Protein AF-A0A6A3HQE7-F1 (afdb_monomer_lite)

Radius of gyration: 35.01 Å; chains: 1; bounding box: 107×62×78 Å

Structure (mmCIF, N/CA/C/O backbone):
data_AF-A0A6A3HQE7-F1
#
_entry.id   AF-A0A6A3HQE7-F1
#
loop_
_atom_site.group_PDB
_atom_site.id
_atom_site.type_symbol
_atom_site.label_atom_id
_atom_site.label_alt_id
_atom_site.label_comp_id
_atom_site.label_asym_id
_atom_site.label_entity_id
_atom_site.label_seq_id
_atom_site.pdbx_PDB_ins_code
_atom_site.Cartn_x
_atom_site.Cartn_y
_atom_site.Cartn_z
_atom_site.occupancy
_atom_site.B_iso_or_equiv
_atom_site.auth_seq_id
_atom_site.auth_comp_id
_atom_site.auth_asym_id
_atom_site.auth_atom_id
_atom_site.pdbx_PDB_model_num
ATOM 1 N N . MET A 1 1 ? -34.906 -4.293 -1.347 1.00 48.72 1 MET A N 1
ATOM 2 C CA . MET A 1 1 ? -34.396 -3.478 -0.221 1.00 48.72 1 MET A CA 1
ATOM 3 C C . MET A 1 1 ? -33.214 -4.218 0.368 1.00 48.72 1 MET A C 1
ATOM 5 O O . MET A 1 1 ? -33.334 -5.422 0.546 1.00 48.72 1 MET A O 1
ATOM 9 N N . THR A 1 2 ? -32.089 -3.540 0.590 1.00 71.88 2 THR A N 1
ATOM 10 C CA . THR A 1 2 ? -30.877 -4.152 1.161 1.00 71.88 2 THR A CA 1
ATOM 11 C C . THR A 1 2 ? -31.127 -4.662 2.583 1.00 71.88 2 THR A C 1
ATOM 13 O O . THR A 1 2 ? -32.020 -4.157 3.274 1.00 71.88 2 THR A O 1
ATOM 16 N N . GLY A 1 3 ? -30.340 -5.645 3.037 1.00 85.06 3 GLY A N 1
ATOM 17 C CA . GLY A 1 3 ? -30.476 -6.229 4.381 1.00 85.06 3 GLY A CA 1
ATOM 18 C C . GLY A 1 3 ? -30.398 -5.180 5.498 1.00 85.06 3 GLY A C 1
ATOM 19 O O . GLY A 1 3 ? -31.195 -5.204 6.435 1.00 85.06 3 GLY A O 1
ATOM 20 N N . LEU A 1 4 ? -29.524 -4.181 5.338 1.00 91.75 4 LEU A N 1
ATOM 21 C CA . LEU A 1 4 ? -29.393 -3.053 6.259 1.00 91.75 4 LEU A CA 1
ATOM 22 C C . LEU A 1 4 ? -30.675 -2.213 6.371 1.00 91.75 4 LEU A C 1
ATOM 24 O O . LEU A 1 4 ? -31.077 -1.859 7.477 1.00 91.75 4 LEU A O 1
ATOM 28 N N . HIS A 1 5 ? -31.340 -1.893 5.255 1.00 92.38 5 HIS A N 1
ATOM 29 C CA . HIS A 1 5 ? -32.576 -1.102 5.292 1.00 92.38 5 HIS A CA 1
ATOM 30 C C . HIS A 1 5 ? -33.699 -1.829 6.035 1.00 92.38 5 HIS A C 1
ATOM 32 O O . HIS A 1 5 ? -34.429 -1.198 6.797 1.00 92.38 5 HIS A O 1
ATOM 38 N N . VAL A 1 6 ? -33.806 -3.147 5.846 1.00 92.69 6 VAL A N 1
ATOM 39 C CA . VAL A 1 6 ? -34.786 -3.980 6.556 1.00 92.69 6 VAL A CA 1
ATOM 40 C C . VAL A 1 6 ? -34.479 -4.012 8.054 1.00 92.69 6 VAL A C 1
ATOM 42 O O . VAL A 1 6 ? -35.371 -3.741 8.856 1.00 92.69 6 VAL A O 1
ATOM 45 N N . ALA A 1 7 ? -33.222 -4.262 8.433 1.00 94.06 7 ALA A N 1
ATOM 46 C CA . ALA A 1 7 ? -32.804 -4.294 9.834 1.00 94.06 7 ALA A CA 1
ATOM 47 C C . ALA A 1 7 ? -33.069 -2.955 10.545 1.00 94.06 7 ALA A C 1
ATOM 49 O O . ALA A 1 7 ? -33.633 -2.924 11.637 1.00 94.06 7 ALA A O 1
ATOM 50 N N . LEU A 1 8 ? -32.730 -1.828 9.909 1.00 96.12 8 LEU A N 1
ATOM 51 C CA . LEU A 1 8 ? -33.007 -0.499 10.458 1.00 96.12 8 LEU A CA 1
ATOM 52 C C . LEU A 1 8 ? -34.516 -0.257 10.635 1.00 96.12 8 LEU A C 1
ATOM 54 O O . LEU A 1 8 ? -34.941 0.220 11.690 1.00 96.12 8 LEU A O 1
ATOM 58 N N . ALA A 1 9 ? -35.331 -0.624 9.642 1.00 95.25 9 ALA A N 1
ATOM 59 C CA . ALA A 1 9 ? -36.778 -0.423 9.685 1.00 95.25 9 ALA A CA 1
ATOM 60 C C . ALA A 1 9 ? -37.452 -1.222 10.814 1.00 95.25 9 ALA A C 1
ATOM 62 O O . ALA A 1 9 ? -38.362 -0.701 11.459 1.00 95.25 9 ALA A O 1
ATOM 63 N N . GLN A 1 10 ? -36.969 -2.435 11.114 1.00 95.38 10 GLN A N 1
ATOM 64 C CA . GLN A 1 10 ? -37.482 -3.273 12.211 1.00 95.38 10 GLN A CA 1
ATOM 65 C C . GLN A 1 10 ? -37.391 -2.598 13.588 1.00 95.38 10 GLN A C 1
ATOM 67 O O . GLN A 1 10 ? -38.188 -2.899 14.471 1.00 95.38 10 GLN A O 1
ATOM 72 N N . VAL A 1 11 ? -36.464 -1.652 13.769 1.00 96.25 11 VAL A N 1
ATOM 73 C CA . VAL A 1 11 ? -36.318 -0.871 15.010 1.00 96.25 11 VAL A CA 1
ATOM 74 C C . VAL A 1 11 ? -36.756 0.591 14.860 1.00 96.25 11 VAL A C 1
ATOM 76 O O . VAL A 1 11 ? -36.419 1.443 15.695 1.00 96.25 11 VAL A O 1
ATOM 79 N N . GLY A 1 12 ? -37.511 0.896 13.800 1.00 95.81 12 GLY A N 1
ATOM 80 C CA . GLY A 1 12 ? -38.046 2.228 13.519 1.00 95.81 12 GLY A CA 1
ATOM 81 C C . GLY A 1 12 ? -36.967 3.256 13.177 1.00 95.81 12 GLY A C 1
ATOM 82 O O . GLY A 1 12 ? -37.067 4.409 13.591 1.00 95.81 12 GLY A O 1
ATOM 83 N N . LEU A 1 13 ? -35.899 2.837 12.496 1.00 96.19 13 LEU A N 1
ATOM 84 C CA . LEU A 1 13 ? -34.834 3.709 12.008 1.00 96.19 13 LEU A CA 1
ATOM 85 C C . LEU A 1 13 ? -34.794 3.696 10.478 1.00 96.19 13 LEU A C 1
ATOM 87 O O . LEU A 1 13 ? -35.125 2.711 9.826 1.00 96.19 13 LEU A O 1
ATOM 91 N N . SER A 1 14 ? -34.333 4.795 9.895 1.00 93.62 14 SER A N 1
ATOM 92 C CA . SER A 1 14 ? -34.129 4.921 8.454 1.00 93.62 14 SER A CA 1
ATOM 93 C C . SER A 1 14 ? -32.887 5.753 8.188 1.00 93.62 14 SER A C 1
ATOM 95 O O . SER A 1 14 ? -32.655 6.746 8.881 1.00 93.62 14 SER A O 1
ATOM 97 N N . LEU A 1 15 ? -32.109 5.386 7.169 1.00 89.31 15 LEU A N 1
ATOM 98 C CA . LEU A 1 15 ? -30.974 6.201 6.752 1.00 89.31 15 LEU A CA 1
ATOM 99 C C . LEU A 1 15 ? -31.462 7.558 6.224 1.00 89.31 15 LEU A C 1
ATOM 101 O O . LEU A 1 15 ? -32.343 7.588 5.360 1.00 89.31 15 LEU A O 1
ATOM 105 N N . PRO A 1 16 ? -30.910 8.681 6.712 1.00 83.56 16 PRO A N 1
ATOM 106 C CA . PRO A 1 16 ? -31.216 9.983 6.149 1.00 83.56 16 PRO A CA 1
ATOM 107 C C . PRO A 1 16 ? -30.628 10.093 4.741 1.00 83.56 16 PRO A C 1
ATOM 109 O O . PRO A 1 16 ? -29.640 9.433 4.408 1.00 83.56 16 PRO A O 1
ATOM 112 N N . LYS A 1 17 ? -31.200 10.978 3.918 1.00 74.12 17 LYS A N 1
ATOM 113 C CA . LYS A 1 17 ? -30.526 11.389 2.682 1.00 74.12 17 LYS A CA 1
ATOM 114 C C . LYS A 1 17 ? -29.162 11.989 3.051 1.00 74.12 17 LYS A C 1
ATOM 116 O O . LYS A 1 17 ? -29.118 12.790 3.993 1.00 74.12 17 LYS A O 1
ATOM 121 N N . PRO A 1 18 ? -28.076 11.645 2.333 1.00 63.88 18 PRO A N 1
ATOM 122 C CA . PRO A 1 18 ? -26.763 12.204 2.613 1.00 63.88 18 PRO A CA 1
ATOM 123 C C . PRO A 1 18 ? -26.873 13.722 2.584 1.00 63.88 18 PRO A C 1
ATOM 125 O O . PRO A 1 18 ? -27.254 14.309 1.572 1.00 63.88 18 PRO A O 1
ATOM 128 N N . THR A 1 19 ? -26.615 14.360 3.717 1.00 60.66 19 THR A N 1
ATOM 129 C CA . THR A 1 19 ? -26.583 15.816 3.794 1.00 60.66 19 THR A CA 1
ATOM 130 C C . THR A 1 19 ? -25.186 16.258 4.188 1.00 60.66 19 THR A C 1
ATOM 132 O O . THR A 1 19 ? -24.548 15.634 5.035 1.00 60.66 19 THR A O 1
ATOM 135 N N . VAL A 1 20 ? -24.787 17.379 3.581 1.00 60.53 20 VAL A N 1
ATOM 136 C CA . VAL A 1 20 ? -23.579 18.196 3.783 1.00 60.53 20 VAL A CA 1
ATOM 137 C C . VAL A 1 20 ? -22.528 18.042 2.676 1.00 60.53 20 VAL A C 1
ATOM 139 O O . VAL A 1 20 ? -21.737 17.106 2.637 1.00 60.53 20 VAL A O 1
ATOM 142 N N . SER A 1 21 ? -22.504 19.049 1.796 1.00 57.28 21 SER A N 1
ATOM 143 C CA . SER A 1 21 ? -21.331 19.419 1.000 1.00 57.28 21 SER A CA 1
ATOM 144 C C . SER A 1 21 ? -20.331 20.177 1.884 1.00 57.28 21 SER A C 1
ATOM 146 O O . SER A 1 21 ? -20.751 20.834 2.840 1.00 57.28 21 SER A O 1
ATOM 148 N N . PRO A 1 22 ? -19.023 20.122 1.595 1.00 62.62 22 PRO A N 1
ATOM 149 C CA . PRO A 1 22 ? -18.035 20.909 2.325 1.00 62.62 22 PRO A CA 1
ATOM 150 C C . PRO A 1 22 ? -18.401 22.401 2.311 1.00 62.62 22 PRO A C 1
ATOM 152 O O . PRO A 1 22 ? -18.698 22.960 1.256 1.00 62.62 22 PRO A O 1
ATOM 155 N N . THR A 1 23 ? -18.383 23.045 3.478 1.00 71.81 23 THR A N 1
ATOM 156 C CA . THR A 1 23 ? -18.698 24.473 3.607 1.00 71.81 23 THR A CA 1
ATOM 157 C C . THR A 1 23 ? -17.437 25.321 3.504 1.00 71.81 23 THR A C 1
ATOM 159 O O . THR A 1 23 ? -16.367 24.931 3.974 1.00 71.81 23 THR A O 1
ATOM 162 N N . ILE A 1 24 ? -17.549 26.499 2.888 1.00 68.00 24 ILE A N 1
ATOM 163 C CA . ILE A 1 24 ? -16.470 27.491 2.875 1.00 68.00 24 ILE A CA 1
ATOM 164 C C . ILE A 1 24 ? -16.611 28.335 4.141 1.00 68.00 24 ILE A C 1
ATOM 166 O O . ILE A 1 24 ? -17.607 29.033 4.314 1.00 68.00 24 ILE A O 1
ATOM 170 N N . ALA A 1 25 ? -15.618 28.280 5.025 1.00 55.34 25 ALA A N 1
ATOM 171 C CA . ALA A 1 25 ? -15.539 29.127 6.211 1.00 55.34 25 ALA A CA 1
ATOM 172 C C . ALA A 1 25 ? -14.201 29.876 6.193 1.00 55.34 25 ALA A C 1
ATOM 174 O O . ALA A 1 25 ? -13.141 29.256 6.159 1.00 55.34 25 ALA A O 1
ATOM 175 N N . GLY A 1 26 ? -14.239 31.212 6.163 1.00 56.50 26 GLY A N 1
ATOM 176 C CA . GLY A 1 26 ? -13.025 32.043 6.178 1.00 56.50 26 GLY A CA 1
ATOM 177 C C . GLY A 1 26 ? -12.068 31.811 4.998 1.00 56.50 26 GLY A C 1
ATOM 178 O O . GLY A 1 26 ? -10.861 31.942 5.162 1.00 56.50 26 GLY A O 1
ATOM 179 N N . GLY A 1 27 ? -12.582 31.410 3.828 1.00 63.69 27 GLY A N 1
ATOM 180 C CA . GLY A 1 27 ? -11.769 31.097 2.643 1.00 63.69 27 GLY A CA 1
ATOM 181 C C . GLY A 1 27 ? -11.127 29.702 2.643 1.00 63.69 27 GLY A C 1
ATOM 182 O O . GLY A 1 27 ? -10.440 29.359 1.684 1.00 63.69 27 GLY A O 1
ATOM 183 N N . GLN A 1 28 ? -11.366 28.877 3.670 1.00 67.50 28 GLN A N 1
ATOM 184 C CA . GLN A 1 28 ? -10.926 27.480 3.720 1.00 67.50 28 GLN A CA 1
ATOM 185 C C . GLN A 1 28 ? -12.114 26.515 3.692 1.00 67.50 28 GLN A C 1
ATOM 187 O O . GLN A 1 28 ? -13.177 26.766 4.263 1.00 67.50 28 GLN A O 1
ATOM 192 N N . GLN A 1 29 ? -11.924 25.388 3.007 1.00 79.31 29 GLN A N 1
ATOM 193 C CA . GLN A 1 29 ? -12.923 24.334 2.896 1.00 79.31 29 GLN A CA 1
ATOM 194 C C . GLN A 1 29 ? -12.951 23.502 4.184 1.00 79.31 29 GLN A C 1
ATOM 196 O O . GLN A 1 29 ? -11.957 22.861 4.536 1.00 79.31 29 GLN A O 1
ATOM 201 N N . LYS A 1 30 ? -14.089 23.500 4.881 1.00 84.75 30 LYS A N 1
ATOM 202 C CA . LYS A 1 30 ? -14.308 22.723 6.103 1.00 84.75 30 LYS A CA 1
ATOM 203 C C . LYS A 1 30 ? -15.110 21.462 5.796 1.00 84.75 30 LYS A C 1
ATOM 205 O O . LYS A 1 30 ? -16.154 21.522 5.143 1.00 84.75 30 LYS A O 1
ATOM 210 N N . TYR A 1 31 ? -14.613 20.328 6.274 1.00 87.62 31 TYR A N 1
ATOM 211 C CA . TYR A 1 31 ? -15.225 19.019 6.063 1.00 87.62 31 TYR A CA 1
ATOM 212 C C . TYR A 1 31 ? -15.998 18.564 7.302 1.00 87.62 31 TYR A C 1
ATOM 214 O O . TYR A 1 31 ? -15.685 18.951 8.428 1.00 87.62 31 TYR A O 1
ATOM 222 N N . TRP A 1 32 ? -17.006 17.723 7.075 1.00 89.81 32 TRP A N 1
ATOM 223 C CA . TRP A 1 32 ? -17.873 17.158 8.106 1.00 89.81 32 TRP A CA 1
ATOM 224 C C . TRP A 1 32 ? -18.079 15.670 7.835 1.00 89.81 32 TRP A C 1
ATOM 226 O O . TRP A 1 32 ? -18.137 15.257 6.677 1.00 89.81 32 TRP A O 1
ATOM 236 N N . ILE A 1 33 ? -18.214 14.872 8.893 1.00 92.31 33 ILE A N 1
ATOM 237 C CA . ILE A 1 33 ? -18.634 13.472 8.773 1.00 92.31 33 ILE A CA 1
ATOM 238 C C . ILE A 1 33 ? -20.115 13.369 8.379 1.00 92.31 33 ILE A C 1
ATOM 240 O O . ILE A 1 33 ? -20.882 14.326 8.515 1.00 92.31 33 ILE A O 1
ATOM 244 N N . ASP A 1 34 ? -20.553 12.185 7.952 1.00 92.12 34 ASP A N 1
ATOM 245 C CA . ASP A 1 34 ? -21.975 11.855 7.857 1.00 92.12 34 ASP A CA 1
ATOM 246 C C . ASP A 1 34 ? -22.558 11.618 9.253 1.00 92.12 34 ASP A C 1
ATOM 248 O O . ASP A 1 34 ? -22.682 10.486 9.729 1.00 92.12 34 ASP A O 1
ATOM 252 N N . SER A 1 35 ? -22.906 12.716 9.929 1.00 90.94 35 SER A N 1
ATOM 253 C CA . SER A 1 35 ? -23.557 12.665 11.245 1.00 90.94 35 SER A CA 1
ATOM 254 C C . SER A 1 35 ? -24.919 11.968 11.196 1.00 90.94 35 SER A C 1
ATOM 256 O O . SER A 1 35 ? -25.414 11.506 12.220 1.00 90.94 35 SER A O 1
ATOM 258 N N . GLY A 1 36 ? -25.558 11.913 10.023 1.00 92.50 36 GLY A N 1
ATOM 259 C CA . GLY A 1 36 ? -26.830 11.233 9.826 1.00 92.50 36 GLY A CA 1
ATOM 260 C C . GLY A 1 36 ? -26.666 9.719 9.911 1.00 92.50 36 GLY A C 1
ATOM 261 O O . GLY A 1 36 ? -27.298 9.082 10.755 1.00 92.50 36 GLY A O 1
ATOM 262 N N . LYS A 1 37 ? -25.765 9.155 9.093 1.00 92.81 37 LYS A N 1
ATOM 263 C CA . LYS A 1 37 ? -25.390 7.730 9.161 1.00 92.81 37 LYS A CA 1
ATOM 264 C C . LYS A 1 37 ? -24.879 7.359 10.551 1.00 92.81 37 LYS A C 1
ATOM 266 O O . LYS A 1 37 ? -25.351 6.388 11.132 1.00 92.81 37 LYS A O 1
ATOM 271 N N . GLN A 1 38 ? -23.971 8.165 11.101 1.00 95.69 38 GLN A N 1
ATOM 272 C CA . GLN A 1 38 ? -23.371 7.938 12.417 1.00 95.69 38 GLN A CA 1
ATOM 273 C C . GLN A 1 38 ? -24.434 7.847 13.526 1.00 95.69 38 GLN A C 1
ATOM 275 O O . GLN A 1 38 ? -24.439 6.871 14.280 1.00 95.69 38 GLN A O 1
ATOM 280 N N . ARG A 1 39 ? -25.388 8.788 13.582 1.00 95.81 39 ARG A N 1
ATOM 281 C CA . ARG A 1 39 ? -26.496 8.754 14.555 1.00 95.81 39 ARG A CA 1
ATOM 282 C C . ARG A 1 39 ? -27.389 7.533 14.383 1.00 95.81 39 ARG A C 1
ATOM 284 O O . ARG A 1 39 ? -27.739 6.898 15.373 1.00 95.81 39 ARG A O 1
ATOM 291 N N . VAL A 1 40 ? -27.756 7.190 13.147 1.00 96.75 40 VAL A N 1
ATOM 292 C CA . VAL A 1 40 ? -28.635 6.042 12.874 1.00 96.75 40 VAL A CA 1
ATOM 293 C C . VAL A 1 40 ? -27.968 4.726 13.259 1.00 96.75 40 VAL A C 1
ATOM 295 O O . VAL A 1 40 ? -28.583 3.926 13.958 1.00 96.75 40 VAL A O 1
ATOM 298 N N . PHE A 1 41 ? -26.711 4.515 12.868 1.00 97.31 41 PHE A N 1
ATOM 299 C CA . PHE A 1 41 ? -25.967 3.306 13.227 1.00 97.31 41 PHE A CA 1
ATOM 300 C C . PHE A 1 41 ? -25.748 3.208 14.735 1.00 97.31 41 PHE A C 1
ATOM 302 O O . PHE A 1 41 ? -25.969 2.154 15.328 1.00 97.31 41 PHE A O 1
ATOM 309 N N . SER A 1 42 ? -25.425 4.327 15.386 1.00 98.31 42 SER A N 1
ATOM 310 C CA . SER A 1 42 ? -25.247 4.340 16.836 1.00 98.31 42 SER A CA 1
ATOM 311 C C . SER A 1 42 ? -26.561 4.076 17.579 1.00 98.31 42 SER A C 1
ATOM 313 O O . SER A 1 42 ? -26.587 3.332 18.557 1.00 98.31 42 SER A O 1
ATOM 315 N N . ALA A 1 43 ? -27.680 4.642 17.117 1.00 98.19 43 ALA A N 1
ATOM 316 C CA . ALA A 1 43 ? -29.005 4.376 17.675 1.00 98.19 43 ALA A CA 1
ATOM 317 C C . ALA A 1 43 ? -29.438 2.918 17.464 1.00 98.19 43 ALA A C 1
ATOM 319 O O . ALA A 1 43 ? -30.027 2.322 18.365 1.00 98.19 43 ALA A O 1
ATOM 320 N N . PHE A 1 44 ? -29.125 2.338 16.303 1.00 98.25 44 PHE A N 1
ATOM 321 C CA . PHE A 1 44 ? -29.406 0.937 16.005 1.00 98.25 44 PHE A CA 1
ATOM 322 C C . PHE A 1 44 ? -28.704 0.009 17.001 1.00 98.25 44 PHE A C 1
ATOM 324 O O . PHE A 1 44 ? -29.365 -0.822 17.627 1.00 98.25 44 PHE A O 1
ATOM 331 N N . LEU A 1 45 ? -27.398 0.202 17.220 1.00 98.19 45 LEU A N 1
ATOM 332 C CA . LEU A 1 45 ? -26.623 -0.588 18.182 1.00 98.19 45 LEU A CA 1
ATOM 333 C C . LEU A 1 45 ? -27.152 -0.420 19.614 1.00 98.19 45 LEU A C 1
ATOM 335 O O . LEU A 1 45 ? -27.319 -1.410 20.323 1.00 98.19 45 LEU A O 1
ATOM 339 N N . ARG A 1 46 ? -27.509 0.805 20.036 1.00 98.06 46 ARG A N 1
ATOM 340 C CA . ARG A 1 46 ? -28.110 1.036 21.368 1.00 98.06 46 ARG A CA 1
ATOM 341 C C . ARG A 1 46 ? -29.443 0.302 21.549 1.00 98.06 46 ARG A C 1
ATOM 343 O O . ARG A 1 46 ? -29.672 -0.273 22.610 1.00 98.06 46 ARG A O 1
ATOM 350 N N . LYS A 1 47 ? -30.321 0.333 20.537 1.00 97.81 47 LYS A N 1
ATOM 351 C CA . LYS A 1 47 ? -31.655 -0.293 20.588 1.00 97.81 47 LYS A CA 1
ATOM 352 C C . LYS A 1 47 ? -31.592 -1.818 20.582 1.00 97.81 47 LYS A C 1
ATOM 354 O O . LYS A 1 47 ? -32.366 -2.456 21.283 1.00 97.81 47 LYS A O 1
ATOM 359 N N . THR A 1 48 ? -30.698 -2.385 19.778 1.00 97.56 48 THR A N 1
ATOM 360 C CA . THR A 1 48 ? -30.610 -3.838 19.565 1.00 97.56 48 THR A CA 1
ATOM 361 C C . THR A 1 48 ? -29.646 -4.533 20.517 1.00 97.56 48 THR A C 1
ATOM 363 O O . THR A 1 48 ? -29.745 -5.742 20.679 1.00 97.56 48 THR A O 1
ATOM 366 N N . ARG A 1 49 ? -28.710 -3.789 21.129 1.00 96.94 49 ARG A N 1
ATOM 367 C CA . ARG A 1 49 ? -27.553 -4.334 21.865 1.00 96.94 49 ARG A CA 1
ATOM 368 C C . ARG A 1 49 ? -26.674 -5.265 21.017 1.00 96.94 49 ARG A C 1
ATOM 370 O O . ARG A 1 49 ? -25.890 -6.032 21.568 1.00 96.94 49 ARG A O 1
ATOM 377 N N . MET A 1 50 ? -26.792 -5.172 19.692 1.00 97.50 50 MET A N 1
ATOM 378 C CA . MET A 1 50 ? -26.020 -5.960 18.737 1.00 97.50 50 MET A CA 1
ATOM 379 C C . MET A 1 50 ? -24.528 -5.650 18.866 1.00 97.50 50 MET A C 1
ATOM 381 O O . MET A 1 50 ? -24.140 -4.487 19.014 1.00 97.50 50 MET A O 1
ATOM 385 N N . GLN A 1 51 ? -23.698 -6.688 18.789 1.00 97.50 51 GLN A N 1
ATOM 386 C CA . GLN A 1 51 ? -22.247 -6.535 18.820 1.00 97.50 51 GLN A CA 1
ATOM 387 C C . GLN A 1 51 ? -21.695 -6.174 17.438 1.00 97.50 51 GLN A C 1
ATOM 389 O O . GLN A 1 51 ? -22.311 -6.428 16.400 1.00 97.50 51 GLN A O 1
ATOM 394 N N . LEU A 1 52 ? -20.505 -5.569 17.424 1.00 97.06 52 LEU A N 1
ATOM 395 C CA . LEU A 1 52 ? -19.896 -5.024 16.210 1.00 97.06 52 LEU A CA 1
ATOM 396 C C . LEU A 1 52 ? -19.832 -6.025 15.035 1.00 97.06 52 LEU A C 1
ATOM 398 O O . LEU A 1 52 ? -20.213 -5.631 13.931 1.00 97.06 52 LEU A O 1
ATOM 402 N N . PRO A 1 53 ? -19.416 -7.295 15.216 1.00 97.56 53 PRO A N 1
ATOM 403 C CA . PRO A 1 53 ? -19.282 -8.209 14.084 1.00 97.56 53 PRO A CA 1
ATOM 404 C C . PRO A 1 53 ? -20.609 -8.536 13.395 1.00 97.56 53 PRO A C 1
ATOM 406 O O . PRO A 1 53 ? -20.669 -8.635 12.172 1.00 97.56 53 PRO A O 1
ATOM 409 N N . GLU A 1 54 ? -21.689 -8.692 14.159 1.00 97.25 54 GLU A N 1
ATOM 410 C CA . GLU A 1 54 ? -23.029 -8.945 13.616 1.00 97.25 54 GLU A CA 1
ATOM 411 C C . GLU A 1 54 ? -23.517 -7.746 12.802 1.00 97.25 54 GLU A C 1
ATOM 413 O O . GLU A 1 54 ? -24.000 -7.897 11.679 1.00 97.25 54 GLU A O 1
ATOM 418 N N . PHE A 1 55 ? -23.309 -6.536 13.324 1.00 97.62 55 PHE A N 1
ATOM 419 C CA . PHE A 1 55 ? -23.702 -5.322 12.622 1.00 97.62 55 PHE A CA 1
ATOM 420 C C . PHE A 1 55 ? -22.890 -5.095 11.341 1.00 97.62 55 PHE A C 1
ATOM 422 O O . PHE A 1 55 ? -23.453 -4.708 10.318 1.00 97.62 55 PHE A O 1
ATOM 429 N N . VAL A 1 56 ? -21.582 -5.374 11.361 1.00 97.69 56 VAL A N 1
ATOM 430 C CA . VAL A 1 56 ? -20.722 -5.261 10.171 1.00 97.69 56 VAL A CA 1
ATOM 431 C C . VAL A 1 56 ? -21.141 -6.250 9.082 1.00 97.69 56 VAL A C 1
ATOM 433 O O . VAL A 1 56 ? -21.178 -5.868 7.913 1.00 97.69 56 VAL A O 1
ATOM 436 N N . ARG A 1 57 ? -21.541 -7.476 9.446 1.00 97.12 57 ARG A N 1
ATOM 437 C CA . ARG A 1 57 ? -22.106 -8.448 8.493 1.00 97.12 57 ARG A CA 1
ATOM 438 C C . ARG A 1 57 ? -23.375 -7.917 7.828 1.00 97.12 57 ARG A C 1
ATOM 440 O O . ARG A 1 57 ? -23.500 -8.001 6.610 1.00 97.12 57 ARG A O 1
ATOM 447 N N . ILE A 1 58 ? -24.280 -7.299 8.594 1.00 96.31 58 ILE A N 1
ATOM 448 C CA . ILE A 1 58 ? -25.488 -6.653 8.046 1.00 96.31 58 ILE A CA 1
ATOM 449 C C . ILE A 1 58 ? -25.118 -5.487 7.122 1.00 96.31 58 ILE A C 1
ATOM 451 O O . ILE A 1 58 ? -25.690 -5.359 6.040 1.00 96.31 58 ILE A O 1
ATOM 455 N N . LEU A 1 59 ? -24.161 -4.649 7.534 1.00 95.25 59 LEU A N 1
ATOM 456 C CA . LEU A 1 59 ? -23.690 -3.492 6.767 1.00 95.25 59 LEU A CA 1
ATOM 457 C C . LEU A 1 59 ? -23.113 -3.897 5.403 1.00 95.25 59 LEU A C 1
ATOM 459 O O . LEU A 1 59 ? -23.296 -3.169 4.431 1.00 95.25 59 LEU A O 1
ATOM 463 N N . ARG A 1 60 ? -22.434 -5.046 5.340 1.00 95.06 60 ARG A N 1
ATOM 464 C CA . ARG A 1 60 ? -21.803 -5.590 4.129 1.00 95.06 60 ARG A CA 1
ATOM 465 C C . ARG A 1 60 ? -22.666 -6.584 3.361 1.00 95.06 60 ARG A C 1
ATOM 467 O O . ARG A 1 60 ? -22.218 -7.091 2.341 1.00 95.06 60 ARG A O 1
ATOM 474 N N . GLU A 1 61 ? -23.874 -6.874 3.840 1.00 95.12 61 GLU A N 1
ATOM 475 C CA . GLU A 1 61 ? -24.761 -7.889 3.257 1.00 95.12 61 GLU A CA 1
ATOM 476 C C . GLU A 1 61 ? -24.115 -9.289 3.211 1.00 95.12 61 GLU A C 1
ATOM 478 O O . GLU A 1 61 ? -24.271 -10.057 2.259 1.00 95.12 61 GLU A O 1
ATOM 483 N N . GLU A 1 62 ? -23.352 -9.633 4.246 1.00 95.31 62 GLU A N 1
ATOM 484 C CA . GLU A 1 62 ? -22.823 -10.982 4.433 1.00 95.31 62 GLU A CA 1
ATOM 485 C C . GLU A 1 62 ? -23.977 -11.924 4.815 1.00 95.31 62 GLU A C 1
ATOM 487 O O . GLU A 1 62 ? -24.694 -11.706 5.793 1.00 95.31 62 GLU A O 1
ATOM 492 N N . THR A 1 63 ? -24.175 -12.975 4.019 1.00 92.06 63 THR A N 1
ATOM 493 C CA . THR A 1 63 ? -25.221 -13.987 4.218 1.00 92.06 63 THR A CA 1
ATOM 494 C C . THR A 1 63 ? -24.621 -15.388 4.145 1.00 92.06 63 THR A C 1
ATOM 496 O O . THR A 1 63 ? -23.476 -15.570 3.739 1.00 92.06 63 THR A O 1
ATOM 499 N N . THR A 1 64 ? -25.410 -16.408 4.483 1.00 89.88 64 THR A N 1
ATOM 500 C CA . THR A 1 64 ? -25.011 -17.813 4.296 1.00 89.88 64 THR A CA 1
ATOM 501 C C . THR A 1 64 ? -24.786 -18.191 2.829 1.00 89.88 64 THR A C 1
ATOM 503 O O . THR A 1 64 ? -24.060 -19.142 2.562 1.00 89.88 64 THR A O 1
ATOM 506 N N . HIS A 1 65 ? -25.390 -17.459 1.885 1.00 91.69 65 HIS A N 1
ATOM 507 C CA . HIS A 1 65 ? -25.254 -17.699 0.444 1.00 91.69 65 HIS A CA 1
ATOM 508 C C . HIS A 1 65 ? -24.081 -16.922 -0.166 1.00 91.69 65 HIS A C 1
ATOM 510 O O . HIS A 1 65 ? -23.428 -17.408 -1.084 1.00 91.69 65 HIS A O 1
ATOM 516 N N . ASP A 1 66 ? -23.806 -15.723 0.349 1.00 93.31 66 ASP A N 1
ATOM 517 C CA . ASP A 1 66 ? -22.680 -14.888 -0.062 1.00 93.31 66 ASP A CA 1
ATOM 518 C C . ASP A 1 66 ? -22.003 -14.298 1.180 1.00 93.31 66 ASP A C 1
ATOM 520 O O . ASP A 1 66 ? -22.438 -13.279 1.729 1.00 93.31 66 ASP A O 1
ATOM 524 N N . SER A 1 67 ? -20.916 -14.940 1.607 1.00 93.69 67 SER A N 1
ATOM 525 C CA . SER A 1 67 ? -20.120 -14.536 2.767 1.00 93.69 67 SER A CA 1
ATOM 526 C C . SER A 1 67 ? -19.098 -13.439 2.464 1.00 93.69 67 SER A C 1
ATOM 528 O O . SER A 1 67 ? -18.398 -13.009 3.376 1.00 93.69 67 SER A O 1
ATOM 530 N N . ARG A 1 68 ? -18.963 -12.995 1.205 1.00 95.88 68 ARG A N 1
ATOM 531 C CA . ARG A 1 68 ? -17.894 -12.066 0.816 1.00 95.88 68 ARG A CA 1
ATOM 532 C C . ARG A 1 68 ? -18.085 -10.723 1.526 1.00 95.88 68 ARG A C 1
ATOM 534 O O . ARG A 1 68 ? -19.151 -10.124 1.373 1.00 95.88 68 ARG A O 1
ATOM 541 N N . PRO A 1 69 ? -17.087 -10.198 2.247 1.00 95.75 69 PRO A N 1
ATOM 542 C CA . PRO A 1 69 ? -17.210 -8.894 2.898 1.00 95.75 69 PRO A CA 1
ATOM 543 C C . PRO A 1 69 ? -17.098 -7.719 1.915 1.00 95.75 69 PRO A C 1
ATOM 545 O O . PRO A 1 69 ? -17.608 -6.636 2.188 1.00 95.75 69 PRO A O 1
ATOM 548 N N . ASN A 1 70 ? -16.448 -7.924 0.766 1.00 93.88 70 ASN A N 1
ATOM 549 C CA . ASN A 1 70 ? -16.424 -6.973 -0.340 1.00 93.88 70 ASN A CA 1
ATOM 550 C C . ASN A 1 70 ? -17.126 -7.593 -1.553 1.00 93.88 70 ASN A C 1
ATOM 552 O O . ASN A 1 70 ? -16.558 -8.435 -2.246 1.00 93.88 70 ASN A O 1
ATOM 556 N N . LYS A 1 71 ? -18.368 -7.169 -1.809 1.00 91.56 71 LYS A N 1
ATOM 557 C CA . LYS A 1 71 ? -19.211 -7.716 -2.885 1.00 91.56 71 LYS A CA 1
ATOM 558 C C . LYS A 1 71 ? -18.698 -7.409 -4.291 1.00 91.56 71 LYS A C 1
ATOM 560 O O . LYS A 1 71 ? -19.104 -8.085 -5.229 1.00 91.56 71 LYS A O 1
ATOM 565 N N . ALA A 1 72 ? -17.809 -6.426 -4.429 1.00 90.00 72 ALA A N 1
ATOM 566 C CA . ALA A 1 72 ? -17.194 -6.083 -5.705 1.00 90.00 72 ALA A CA 1
ATOM 567 C C . ALA A 1 72 ? -16.063 -7.044 -6.109 1.00 90.00 72 ALA A C 1
ATOM 569 O O . ALA A 1 72 ? -15.645 -7.021 -7.262 1.00 90.00 72 ALA A O 1
ATOM 570 N N . LEU A 1 73 ? -15.552 -7.868 -5.183 1.00 92.56 73 LEU A N 1
ATOM 571 C CA . LEU A 1 73 ? -14.498 -8.833 -5.488 1.00 92.56 73 LEU A CA 1
ATOM 572 C C . LEU A 1 73 ? -15.088 -10.181 -5.892 1.00 92.56 73 LEU A C 1
ATOM 574 O O . LEU A 1 73 ? -15.910 -10.767 -5.183 1.00 92.56 73 LEU A O 1
ATOM 578 N N . GLU A 1 74 ? -14.607 -10.701 -7.012 1.00 92.94 74 GLU A N 1
ATOM 579 C CA . GLU A 1 74 ? -14.966 -12.012 -7.539 1.00 92.94 74 GLU A CA 1
ATOM 580 C C . GLU A 1 74 ? -13.727 -12.893 -7.632 1.00 92.94 74 GLU A C 1
ATOM 582 O O . GLU A 1 74 ? -12.607 -12.413 -7.802 1.00 92.94 74 GLU A O 1
ATOM 587 N N . ILE A 1 75 ? -13.929 -14.202 -7.495 1.00 94.06 75 ILE A N 1
ATOM 588 C CA . ILE A 1 75 ? -12.849 -15.155 -7.730 1.00 94.06 75 ILE A CA 1
ATOM 589 C C . ILE A 1 75 ? -12.598 -15.190 -9.237 1.00 94.06 75 ILE A C 1
ATOM 591 O O . ILE A 1 75 ? -13.554 -15.421 -9.983 1.00 94.06 75 ILE A O 1
ATOM 595 N N . PRO A 1 76 ? -11.349 -14.975 -9.691 1.00 94.00 76 PRO A N 1
ATOM 596 C CA . PRO A 1 76 ? -11.038 -15.019 -11.110 1.00 94.00 76 PRO A CA 1
ATOM 597 C C . PRO A 1 76 ? -11.473 -16.345 -11.753 1.00 94.00 76 PRO A C 1
ATOM 599 O O . PRO A 1 76 ? -11.417 -17.395 -11.103 1.00 94.00 76 PRO A O 1
ATOM 602 N N . PRO A 1 77 ? -11.886 -16.327 -13.034 1.00 91.00 77 PRO A N 1
ATOM 603 C CA . PRO A 1 77 ? -12.288 -17.538 -13.736 1.00 91.00 77 PRO A CA 1
ATOM 604 C C . PRO A 1 77 ? -11.136 -18.545 -13.798 1.00 91.00 77 PRO A C 1
ATOM 606 O O . PRO A 1 77 ? -9.959 -18.170 -13.866 1.00 91.00 77 PRO A O 1
ATOM 609 N N . ASP A 1 78 ? -11.485 -19.832 -13.818 1.00 92.25 78 ASP A N 1
ATOM 610 C CA . ASP A 1 78 ? -10.521 -20.933 -13.817 1.00 92.25 78 ASP A CA 1
ATOM 611 C C . ASP A 1 78 ? -9.798 -21.035 -15.169 1.00 92.25 78 ASP A C 1
ATOM 613 O O . ASP A 1 78 ? -10.179 -21.762 -16.083 1.00 92.25 78 ASP A O 1
ATOM 617 N N . THR A 1 79 ? -8.760 -20.217 -15.316 1.00 94.81 79 THR A N 1
ATOM 618 C CA . THR A 1 79 ? -7.859 -20.192 -16.470 1.00 94.81 79 THR A CA 1
ATOM 619 C C . THR A 1 79 ? -6.539 -20.876 -16.109 1.00 94.81 79 THR A C 1
ATOM 621 O O . THR A 1 79 ? -6.184 -20.926 -14.927 1.00 9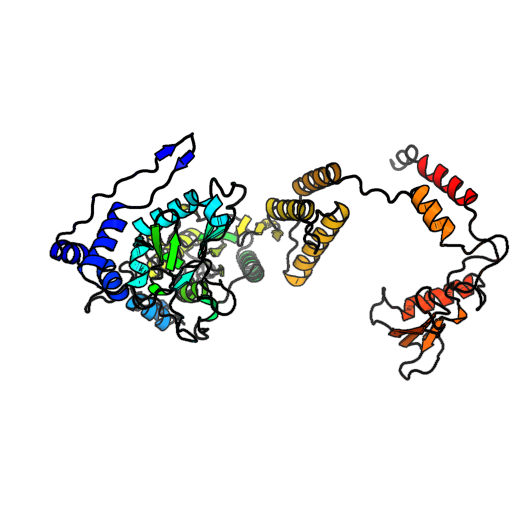4.81 79 THR A O 1
ATOM 624 N N . PRO A 1 80 ? -5.744 -21.355 -17.085 1.00 95.50 80 PRO A N 1
ATOM 625 C CA . PRO A 1 80 ? -4.409 -21.891 -16.802 1.00 95.50 80 PRO A CA 1
ATOM 626 C C . PRO A 1 80 ? -3.491 -20.879 -16.094 1.00 95.50 80 PRO A C 1
ATOM 628 O O . PRO A 1 80 ? -2.726 -21.238 -15.196 1.00 95.50 80 PRO A O 1
ATOM 631 N N . ALA A 1 81 ? -3.609 -19.596 -16.453 1.00 95.06 81 ALA A N 1
ATOM 632 C CA . ALA A 1 81 ? -2.886 -18.511 -15.797 1.00 95.06 81 ALA A CA 1
ATOM 633 C C . ALA A 1 81 ? -3.297 -18.383 -14.323 1.00 95.06 81 ALA A C 1
ATOM 635 O O . ALA A 1 81 ? -2.438 -18.398 -13.449 1.00 95.06 81 ALA A O 1
ATOM 636 N N . TRP A 1 82 ? -4.599 -18.343 -14.023 1.00 96.38 82 TRP A N 1
ATOM 637 C CA . TRP A 1 82 ? -5.074 -18.272 -12.638 1.00 96.38 82 TRP A CA 1
ATOM 638 C C . TRP A 1 82 ? -4.728 -19.529 -11.831 1.00 96.38 82 TRP A C 1
ATOM 640 O O . TRP A 1 82 ? -4.285 -19.446 -10.689 1.00 96.38 82 TRP A O 1
ATOM 650 N N . SER A 1 83 ? -4.848 -20.703 -12.448 1.00 95.88 83 SER A N 1
ATOM 651 C CA . SER A 1 83 ? -4.569 -21.990 -11.807 1.00 95.88 83 SER A CA 1
ATOM 652 C C . SER A 1 83 ? -3.113 -22.176 -11.402 1.00 95.88 83 SER A C 1
ATOM 654 O O . SER A 1 83 ? -2.836 -22.899 -10.452 1.00 95.88 83 SER A O 1
ATOM 656 N N . SER A 1 84 ? -2.191 -21.519 -12.102 1.00 96.56 84 SER A N 1
ATOM 657 C CA . SER A 1 84 ? -0.760 -21.549 -11.789 1.00 96.56 84 SER A CA 1
ATOM 658 C C . SER A 1 84 ? -0.329 -20.467 -10.796 1.00 96.56 84 SER A C 1
ATOM 660 O O . SER A 1 84 ? 0.844 -20.426 -10.419 1.00 96.56 84 SER A O 1
ATOM 662 N N . TYR A 1 85 ? -1.237 -19.584 -10.363 1.00 97.31 85 TYR A N 1
ATOM 663 C CA . TYR A 1 85 ? -0.886 -18.517 -9.436 1.00 97.31 85 TYR A CA 1
ATOM 664 C C . TYR A 1 85 ? -0.575 -19.065 -8.038 1.00 97.31 85 TYR A C 1
ATOM 666 O O . TYR A 1 85 ? -1.405 -19.709 -7.395 1.00 97.31 85 TYR A O 1
ATOM 674 N N . ARG A 1 86 ? 0.629 -18.755 -7.543 1.00 95.88 86 ARG A N 1
ATOM 675 C CA . ARG A 1 86 ? 1.180 -19.300 -6.293 1.00 95.88 86 ARG A CA 1
ATOM 676 C C . ARG A 1 86 ? 0.297 -19.062 -5.067 1.00 95.88 86 ARG A C 1
ATOM 678 O O . ARG A 1 86 ? 0.154 -19.976 -4.266 1.00 95.88 86 ARG A O 1
ATOM 685 N N . TYR A 1 87 ? -0.249 -17.854 -4.916 1.00 96.12 87 TYR A N 1
ATOM 686 C CA . TYR A 1 87 ? -1.036 -17.464 -3.739 1.00 96.12 87 TYR A CA 1
ATOM 687 C C . TYR A 1 87 ? -2.549 -17.471 -4.016 1.00 96.12 87 TYR A C 1
ATOM 689 O O . TYR A 1 87 ? -3.312 -16.726 -3.397 1.00 96.12 87 TYR A O 1
ATOM 697 N N . ARG A 1 88 ? -2.997 -18.277 -4.994 1.00 96.25 88 ARG A N 1
ATOM 698 C CA . ARG A 1 88 ? -4.419 -18.428 -5.339 1.00 96.25 88 ARG A CA 1
ATOM 699 C C . ARG A 1 88 ? -5.272 -18.794 -4.115 1.00 96.25 88 ARG A C 1
ATOM 701 O O . ARG A 1 88 ? -6.274 -18.110 -3.908 1.00 96.25 88 ARG A O 1
ATOM 708 N N . PRO A 1 89 ? -4.916 -19.800 -3.288 1.00 96.06 89 PRO A N 1
ATOM 709 C CA . PRO A 1 89 ? -5.726 -20.162 -2.125 1.00 96.06 89 PRO A CA 1
ATOM 710 C C . PRO A 1 89 ? -5.878 -19.014 -1.118 1.00 96.06 89 PRO A C 1
ATOM 712 O O . PRO A 1 89 ? -6.970 -18.788 -0.599 1.00 96.06 89 PRO A O 1
ATOM 715 N N . GLU A 1 90 ? -4.803 -18.265 -0.862 1.00 95.81 90 GLU A N 1
ATOM 716 C CA . GLU A 1 90 ? -4.802 -17.117 0.044 1.00 95.81 90 GLU A CA 1
ATOM 717 C C . GLU A 1 90 ? -5.671 -15.976 -0.493 1.00 95.81 90 GLU A C 1
ATOM 719 O O . GLU A 1 90 ? -6.455 -15.397 0.262 1.00 95.81 90 GLU A O 1
ATOM 724 N N . TRP A 1 91 ? -5.583 -15.683 -1.795 1.00 96.19 91 TRP A N 1
ATOM 725 C CA . TRP A 1 91 ? -6.421 -14.666 -2.431 1.00 96.19 91 TRP A CA 1
ATOM 726 C C . TRP A 1 91 ? -7.906 -15.048 -2.409 1.00 96.19 91 TRP A C 1
ATOM 728 O O . TRP A 1 91 ? -8.752 -14.242 -2.018 1.00 96.19 91 TRP A O 1
ATOM 738 N N . GLU A 1 92 ? -8.240 -16.295 -2.755 1.00 96.38 92 GLU A N 1
ATOM 739 C CA . GLU A 1 92 ? -9.621 -16.785 -2.693 1.00 96.38 92 GLU A CA 1
ATOM 740 C C . GLU A 1 92 ? -10.182 -16.742 -1.265 1.00 96.38 92 GLU A C 1
ATOM 742 O O . GLU A 1 92 ? -11.346 -16.380 -1.074 1.00 96.38 92 GLU A O 1
ATOM 747 N N . ALA A 1 93 ? -9.366 -17.052 -0.252 1.00 95.88 93 ALA A N 1
ATOM 748 C CA . ALA A 1 93 ? -9.767 -16.933 1.148 1.00 95.88 93 ALA A CA 1
ATOM 749 C C . ALA A 1 93 ? -10.083 -15.476 1.533 1.00 95.88 93 ALA A C 1
ATOM 751 O O . ALA A 1 93 ? -11.112 -15.225 2.166 1.00 95.88 93 ALA A O 1
ATOM 752 N N . ILE A 1 94 ? -9.260 -14.513 1.097 1.00 95.75 94 ILE A N 1
ATOM 753 C CA . ILE A 1 94 ? -9.509 -13.078 1.315 1.00 95.75 94 ILE A CA 1
ATOM 754 C C . ILE A 1 94 ? -10.800 -12.630 0.622 1.00 95.75 94 ILE A C 1
ATOM 756 O O . ILE A 1 94 ? -11.568 -11.877 1.213 1.00 95.75 94 ILE A O 1
ATOM 760 N N . ILE A 1 95 ? -11.102 -13.109 -0.587 1.00 96.06 95 ILE A N 1
ATOM 761 C CA . ILE A 1 95 ? -12.371 -12.770 -1.251 1.00 96.06 95 ILE A CA 1
ATOM 762 C C . ILE A 1 95 ? -13.562 -13.318 -0.456 1.00 96.06 95 ILE A C 1
ATOM 764 O O . ILE A 1 95 ? -14.532 -12.601 -0.210 1.00 96.06 95 ILE A O 1
ATOM 768 N N . ARG A 1 96 ? -13.502 -14.592 -0.051 1.00 96.06 96 ARG A N 1
ATOM 769 C CA . ARG A 1 96 ? -14.632 -15.292 0.583 1.00 96.06 96 ARG A CA 1
ATOM 770 C C . ARG A 1 96 ? -14.923 -14.821 2.000 1.00 96.06 96 ARG A C 1
ATOM 772 O O . ARG A 1 96 ? -16.086 -14.830 2.401 1.00 96.06 96 ARG A O 1
ATOM 779 N N . HIS A 1 97 ? -13.886 -14.458 2.747 1.00 95.56 97 HIS A N 1
ATOM 780 C CA . HIS A 1 97 ? -13.980 -14.223 4.188 1.00 95.56 97 HIS A CA 1
ATOM 781 C C . HIS A 1 97 ? -13.381 -12.875 4.613 1.00 95.56 97 HIS A C 1
ATOM 783 O O . HIS A 1 97 ? -13.614 -12.410 5.723 1.00 95.56 97 HIS A O 1
ATOM 789 N N . GLY A 1 98 ? -12.639 -12.196 3.747 1.00 96.19 98 GLY A N 1
ATOM 790 C CA . GLY A 1 98 ? -11.828 -11.051 4.143 1.00 96.19 98 GLY A CA 1
ATOM 791 C C . GLY A 1 98 ? -10.569 -11.476 4.884 1.00 96.19 98 GLY A C 1
ATOM 792 O O . GLY A 1 98 ? -10.300 -12.654 5.125 1.00 96.19 98 GLY A O 1
ATOM 793 N N . VAL A 1 99 ? -9.775 -10.483 5.258 1.00 96.19 99 VAL A N 1
ATOM 794 C CA . VAL A 1 99 ? -8.540 -10.698 6.006 1.00 96.19 99 VAL A CA 1
ATOM 795 C C . VAL A 1 99 ? -8.871 -11.126 7.435 1.00 96.19 99 VAL A C 1
ATOM 797 O O . VAL A 1 99 ? -9.617 -10.441 8.138 1.00 96.19 99 VAL A O 1
ATOM 800 N N . GLN A 1 100 ? -8.297 -12.252 7.865 1.00 95.38 100 GLN A N 1
ATOM 801 C CA . GLN A 1 100 ? -8.446 -12.822 9.207 1.00 95.38 100 GLN A CA 1
ATOM 802 C C . GLN A 1 100 ? -7.094 -12.815 9.940 1.00 95.38 100 GLN A C 1
ATOM 804 O O . GLN A 1 100 ? -6.325 -13.774 9.825 1.00 95.38 100 GLN A O 1
ATOM 809 N N . PRO A 1 101 ? -6.769 -11.733 10.672 1.00 94.12 101 PRO A N 1
ATOM 810 C CA . PRO A 1 101 ? -5.532 -11.646 11.434 1.00 94.12 101 PRO A CA 1
ATOM 811 C C . PRO A 1 101 ? -5.473 -12.676 12.563 1.00 94.12 101 PRO A C 1
ATOM 813 O O . PRO A 1 101 ? -6.478 -12.985 13.208 1.00 94.12 101 PRO A O 1
ATOM 816 N N . LYS A 1 102 ? -4.258 -13.133 12.864 1.00 94.88 102 LYS A N 1
ATOM 817 C CA . LYS A 1 102 ? -3.956 -13.909 14.069 1.00 94.88 102 LYS A CA 1
ATOM 818 C C . LYS A 1 102 ? -3.252 -13.021 15.089 1.00 94.88 102 LYS A C 1
ATOM 820 O O . LYS A 1 102 ? -2.422 -12.188 14.731 1.00 94.88 102 LYS A O 1
ATOM 825 N N . TRP A 1 103 ? -3.570 -13.231 16.361 1.00 95.00 103 TRP A N 1
ATOM 826 C CA . TRP A 1 103 ? -3.082 -12.413 17.471 1.00 95.00 103 TRP A CA 1
ATOM 827 C C . TRP A 1 103 ? -2.237 -13.260 18.423 1.00 95.00 103 TRP A C 1
ATOM 829 O O . TRP A 1 103 ? -2.604 -14.398 18.714 1.00 95.00 103 TRP A O 1
ATOM 839 N N . LYS A 1 104 ? -1.105 -12.724 18.892 1.00 94.94 104 LYS A N 1
ATOM 840 C CA . LYS A 1 104 ? -0.163 -13.421 19.787 1.00 94.94 104 LYS A CA 1
ATOM 841 C C . LYS A 1 104 ? -0.775 -13.647 21.169 1.00 94.94 104 LYS A C 1
ATOM 843 O O . LYS A 1 104 ? -0.471 -14.632 21.833 1.00 94.94 104 LYS A O 1
ATOM 848 N N . SER A 1 105 ? -1.632 -12.728 21.600 1.00 93.12 105 SER A N 1
ATOM 849 C CA . SER A 1 105 ? -2.286 -12.738 22.905 1.00 93.12 105 SER A CA 1
ATOM 850 C C . SER A 1 105 ? -3.651 -12.044 22.858 1.00 93.12 105 SER A C 1
ATOM 852 O O . SER A 1 105 ? -3.994 -11.356 21.891 1.00 93.12 105 SER A O 1
ATOM 854 N N . SER A 1 106 ? -4.447 -12.218 23.913 1.00 91.19 106 SER A N 1
ATOM 855 C CA . SER A 1 106 ? -5.693 -11.474 24.104 1.00 91.19 106 SER A CA 1
ATOM 856 C C . SER A 1 106 ? -5.421 -9.986 24.326 1.00 91.19 106 SER A C 1
ATOM 858 O O . SER A 1 106 ? -4.533 -9.620 25.094 1.00 91.19 106 SER A O 1
ATOM 860 N N . PHE A 1 107 ? -6.239 -9.125 23.728 1.00 90.12 107 PHE A N 1
ATOM 861 C CA . PHE A 1 107 ? -6.164 -7.684 23.957 1.00 90.12 107 PHE A CA 1
ATOM 862 C C . PHE A 1 107 ? -6.754 -7.305 25.313 1.00 90.12 107 PHE A C 1
ATOM 864 O O . PHE A 1 107 ? -7.795 -7.825 25.716 1.00 90.12 107 PHE A O 1
ATOM 871 N N . GLN A 1 108 ? -6.120 -6.345 25.982 1.00 84.25 108 GLN A N 1
ATOM 872 C CA . GLN A 1 108 ? -6.679 -5.747 27.188 1.00 84.25 108 GLN A CA 1
ATOM 873 C C . GLN A 1 108 ? -7.872 -4.854 26.839 1.00 84.25 108 GLN A C 1
ATOM 875 O O . GLN A 1 108 ? -7.837 -4.105 25.860 1.00 84.25 108 GLN A O 1
ATOM 880 N N . ALA A 1 109 ? -8.919 -4.913 27.661 1.00 82.12 109 ALA A N 1
ATOM 881 C CA . ALA A 1 109 ? -10.052 -4.009 27.537 1.00 82.12 109 ALA A CA 1
ATOM 882 C C . ALA A 1 109 ? -9.605 -2.570 27.830 1.00 82.12 109 ALA A C 1
ATOM 884 O O . ALA A 1 109 ? -9.011 -2.287 28.873 1.00 82.12 109 ALA A O 1
ATOM 885 N N . GLN A 1 110 ? -9.907 -1.650 26.919 1.00 82.00 110 GLN A N 1
ATOM 886 C CA . GLN A 1 110 ? -9.585 -0.238 27.085 1.00 82.00 110 GLN A CA 1
ATOM 887 C C . GLN A 1 110 ? -10.814 0.514 27.594 1.00 82.00 110 GLN A C 1
ATOM 889 O O . GLN A 1 110 ? -11.730 0.817 26.838 1.00 82.00 110 GLN A O 1
ATOM 894 N N . SER A 1 111 ? -10.818 0.863 28.882 1.00 72.44 111 SER A N 1
ATOM 895 C CA . SER A 1 111 ? -11.850 1.738 29.462 1.00 72.44 111 SER A CA 1
ATOM 896 C C . SER A 1 111 ? -11.688 3.200 29.036 1.00 72.44 111 SER A C 1
ATOM 898 O O . SER A 1 111 ? -12.648 3.969 29.049 1.00 72.44 111 SER A O 1
ATOM 900 N N . LYS A 1 112 ? -10.470 3.590 28.641 1.00 83.62 112 LYS A N 1
ATOM 901 C CA . LYS A 1 112 ? -10.142 4.921 28.136 1.00 83.62 112 LYS A CA 1
ATOM 902 C C . LYS A 1 112 ? -9.274 4.806 26.876 1.00 83.62 112 LYS A C 1
ATOM 904 O O . LYS A 1 112 ? -8.144 4.328 26.982 1.00 83.62 112 LYS A O 1
ATOM 909 N N . PRO A 1 113 ? -9.766 5.255 25.709 1.00 86.44 113 PRO A N 1
ATOM 910 C CA . PRO A 1 113 ? -8.986 5.279 24.475 1.00 86.44 113 PRO A CA 1
ATOM 911 C C . PRO A 1 113 ? -7.706 6.127 24.603 1.00 86.44 113 PRO A C 1
ATOM 913 O O . PRO A 1 113 ? -7.686 7.096 25.377 1.00 86.44 113 PRO A O 1
ATOM 916 N N . PRO A 1 114 ? -6.641 5.807 23.843 1.00 89.88 114 PRO A N 1
ATOM 917 C CA . PRO A 1 114 ? -5.427 6.613 23.820 1.00 89.88 114 PRO A CA 1
ATOM 918 C C . PRO A 1 114 ? -5.696 8.010 23.252 1.00 89.88 114 PRO A C 1
ATOM 920 O O . PRO A 1 114 ? -6.590 8.218 22.431 1.00 89.88 114 PRO A O 1
ATOM 923 N N . LYS A 1 115 ? -4.893 8.989 23.680 1.00 92.12 115 LYS A N 1
ATOM 924 C CA . LYS A 1 115 ? -4.941 10.338 23.109 1.00 92.12 115 LYS A CA 1
ATOM 925 C C . LYS A 1 115 ? -4.317 10.335 21.718 1.00 92.12 115 LYS A C 1
ATOM 927 O O . LYS A 1 115 ? -3.223 9.805 21.544 1.00 92.12 115 LYS A O 1
ATOM 932 N N . ASN A 1 116 ? -4.973 11.003 20.774 1.00 93.19 116 ASN A N 1
ATOM 933 C CA . ASN A 1 116 ? -4.398 11.265 19.459 1.00 93.19 116 ASN A CA 1
ATOM 934 C C . ASN A 1 116 ? -3.124 12.106 19.567 1.00 93.19 116 ASN A C 1
ATOM 936 O O . ASN A 1 116 ? -2.970 12.931 20.474 1.00 93.19 116 ASN A O 1
ATOM 940 N N . HIS A 1 117 ? -2.230 11.929 18.597 1.00 86.75 117 HIS A N 1
ATOM 941 C CA . HIS A 1 117 ? -1.024 12.737 18.488 1.00 86.75 117 HIS A CA 1
ATOM 942 C C . HIS A 1 117 ? -1.381 14.202 18.222 1.00 86.75 117 HIS A C 1
ATOM 944 O O . HIS A 1 117 ? -2.342 14.508 17.511 1.00 86.75 117 HIS A O 1
ATOM 950 N N . ALA A 1 118 ? -0.551 15.127 18.715 1.00 87.31 118 ALA A N 1
ATOM 951 C CA . ALA A 1 118 ? -0.750 16.563 18.493 1.00 87.31 118 ALA A CA 1
ATOM 952 C C . ALA A 1 118 ? -0.836 16.920 16.995 1.00 87.31 118 ALA A C 1
ATOM 954 O O . ALA A 1 118 ? -1.555 17.838 16.605 1.00 87.31 118 ALA A O 1
ATOM 955 N N . SER A 1 119 ? -0.149 16.162 16.134 1.00 85.62 119 SER A N 1
ATOM 956 C CA . SER A 1 119 ? -0.210 16.339 14.683 1.00 85.62 119 SER A CA 1
ATOM 957 C C . SER A 1 119 ? -1.601 16.074 14.099 1.00 85.62 119 SER A C 1
ATOM 959 O O . SER A 1 119 ? -2.028 16.823 13.223 1.00 85.62 119 SER A O 1
ATOM 961 N N . ALA A 1 120 ? -2.335 15.074 14.597 1.00 86.38 120 ALA A N 1
ATOM 962 C CA . ALA A 1 120 ? -3.708 14.811 14.166 1.00 86.38 120 ALA A CA 1
ATOM 963 C C . ALA A 1 120 ? -4.667 15.919 14.611 1.00 86.38 120 ALA A C 1
ATOM 965 O O . ALA A 1 120 ? -5.527 16.322 13.833 1.00 86.38 120 ALA A O 1
ATOM 966 N N . GLN A 1 121 ? -4.480 16.468 15.817 1.00 86.19 121 GLN A N 1
ATOM 967 C CA . GLN A 1 121 ? -5.269 17.611 16.289 1.00 86.19 121 GLN A CA 1
ATOM 968 C C . GLN A 1 121 ? -5.043 18.855 15.417 1.00 86.19 121 GLN A C 1
ATOM 970 O O . GLN A 1 121 ? -5.999 19.521 15.024 1.00 86.19 121 GLN A O 1
ATOM 975 N N . LEU A 1 122 ? -3.791 19.134 15.035 1.00 86.62 122 LEU A N 1
ATOM 976 C CA . LEU A 1 122 ? -3.462 20.224 14.107 1.00 86.62 122 LEU A CA 1
ATOM 977 C C . LEU A 1 122 ? -4.033 20.002 12.696 1.00 86.62 122 LEU A C 1
ATOM 979 O O . LEU A 1 122 ? -4.338 20.968 11.998 1.00 86.62 122 LEU A O 1
ATOM 983 N N . ALA A 1 123 ? -4.178 18.743 12.278 1.00 88.50 123 ALA A N 1
ATOM 984 C CA . ALA A 1 123 ? -4.683 18.342 10.967 1.00 88.50 123 ALA A CA 1
ATOM 985 C C . ALA A 1 123 ? -6.145 17.848 11.002 1.00 88.50 123 ALA A C 1
ATOM 987 O O . ALA A 1 123 ? -6.571 17.117 10.105 1.00 88.50 123 ALA A O 1
ATOM 988 N N . ILE A 1 124 ? -6.934 18.244 12.010 1.00 90.12 124 ILE A N 1
ATOM 989 C CA . ILE A 1 124 ? -8.274 17.686 12.262 1.00 90.12 124 ILE A CA 1
ATOM 990 C C . ILE A 1 124 ? -9.215 17.793 11.053 1.00 90.12 124 ILE A C 1
ATOM 992 O O . ILE A 1 124 ? -9.971 16.870 10.766 1.00 90.12 124 ILE A O 1
ATOM 996 N N . ASN A 1 125 ? -9.132 18.879 10.278 1.00 89.31 125 ASN A N 1
ATOM 997 C CA . ASN A 1 125 ? -9.947 19.053 9.073 1.00 89.31 125 ASN A CA 1
ATOM 998 C C . ASN A 1 125 ? -9.589 18.031 7.973 1.00 89.31 125 ASN A C 1
ATOM 1000 O O . ASN A 1 125 ? -10.479 17.505 7.308 1.00 89.31 125 ASN A O 1
ATOM 1004 N N . ALA A 1 126 ? -8.300 17.708 7.811 1.00 88.56 126 ALA A N 1
ATOM 1005 C CA . ALA A 1 126 ? -7.842 16.675 6.882 1.00 88.56 126 ALA A CA 1
ATOM 1006 C C . ALA A 1 126 ? -8.238 15.269 7.365 1.00 88.56 126 ALA A C 1
ATOM 1008 O O . ALA A 1 126 ? -8.653 14.442 6.555 1.00 88.56 126 ALA A O 1
ATOM 1009 N N . LEU A 1 127 ? -8.194 15.021 8.678 1.00 91.06 127 LEU A N 1
ATOM 1010 C CA . LEU A 1 127 ? -8.698 13.787 9.290 1.00 91.06 127 LEU A CA 1
ATOM 1011 C C . LEU A 1 127 ? -10.190 13.584 9.029 1.00 91.06 127 LEU A C 1
ATOM 1013 O O . LEU A 1 127 ? -10.582 12.538 8.514 1.00 91.06 127 LEU A O 1
ATOM 1017 N N . ILE A 1 128 ? -11.014 14.604 9.272 1.00 92.50 128 ILE A N 1
ATOM 1018 C CA . ILE A 1 128 ? -12.454 14.541 8.990 1.00 92.50 128 ILE A CA 1
ATOM 1019 C C . ILE A 1 128 ? -12.712 14.329 7.496 1.00 92.50 128 ILE A C 1
ATOM 1021 O O . ILE A 1 128 ? -13.577 13.534 7.136 1.00 92.50 128 ILE A O 1
ATOM 1025 N N . LYS A 1 129 ? -11.952 14.994 6.615 1.00 90.62 129 LYS A N 1
ATOM 1026 C CA . LYS A 1 129 ? -12.050 14.796 5.162 1.00 90.62 129 LYS A CA 1
ATOM 1027 C C . LYS A 1 129 ? -11.826 13.333 4.768 1.00 90.62 129 LYS A C 1
ATOM 1029 O O . LYS A 1 129 ? -12.586 12.804 3.958 1.00 90.62 129 LYS A O 1
ATOM 1034 N N . GLN A 1 130 ? -10.795 12.688 5.316 1.00 88.94 130 GLN A N 1
ATOM 1035 C CA . GLN A 1 130 ? -10.479 11.290 5.006 1.00 88.94 130 GLN A CA 1
ATOM 1036 C C . GLN A 1 130 ? -11.518 10.325 5.582 1.00 88.94 130 GLN A C 1
ATOM 1038 O O . GLN A 1 130 ? -12.008 9.467 4.850 1.00 88.94 130 GLN A O 1
ATOM 1043 N N . ILE A 1 131 ? -11.926 10.526 6.840 1.00 92.44 131 ILE A N 1
ATOM 1044 C CA . ILE A 1 131 ? -12.988 9.731 7.469 1.00 92.44 131 ILE A CA 1
ATOM 1045 C C . ILE A 1 131 ? -14.283 9.855 6.676 1.00 92.44 131 ILE A C 1
ATOM 1047 O O . ILE A 1 131 ? -14.899 8.839 6.380 1.00 92.44 131 ILE A O 1
ATOM 1051 N N . ARG A 1 132 ? -14.687 11.070 6.278 1.00 92.25 132 ARG A N 1
ATOM 1052 C CA . ARG A 1 132 ? -15.895 11.270 5.468 1.00 92.25 132 ARG A CA 1
ATOM 1053 C C . ARG A 1 132 ? -15.808 10.505 4.151 1.00 92.25 132 ARG A C 1
ATOM 1055 O O . ARG A 1 132 ? -16.751 9.801 3.807 1.00 92.25 132 ARG A O 1
ATOM 1062 N N . LYS A 1 133 ? -14.674 10.606 3.446 1.00 90.19 133 LYS A N 1
ATOM 1063 C CA . LYS A 1 133 ? -14.458 9.882 2.186 1.00 90.19 133 LYS A CA 1
ATOM 1064 C C . LYS A 1 133 ? -14.599 8.369 2.381 1.00 90.19 133 LYS A C 1
ATOM 1066 O O . LYS A 1 133 ? -15.313 7.732 1.613 1.00 90.19 133 LYS A O 1
ATOM 1071 N N . GLY A 1 134 ? -13.961 7.798 3.403 1.00 91.00 134 GLY A N 1
ATOM 1072 C CA . GLY A 1 134 ? -14.073 6.360 3.651 1.00 91.00 134 GLY A CA 1
ATOM 1073 C C . GLY A 1 134 ? -15.434 5.948 4.226 1.00 91.00 134 GLY A C 1
ATOM 1074 O O . GLY A 1 134 ? -15.908 4.862 3.928 1.00 91.00 134 GLY A O 1
ATOM 1075 N N . GLN A 1 135 ? -16.134 6.815 4.961 1.00 91.75 135 GLN A N 1
ATOM 1076 C CA . GLN A 1 135 ? -17.511 6.572 5.409 1.00 91.75 135 GLN A CA 1
ATOM 1077 C C . GLN A 1 135 ? -18.491 6.505 4.226 1.00 91.75 135 GLN A C 1
ATOM 1079 O O . GLN A 1 135 ? -19.435 5.711 4.234 1.00 91.75 135 GLN A O 1
ATOM 1084 N N . ASP A 1 136 ? -18.276 7.325 3.196 1.00 89.94 136 ASP A N 1
ATOM 1085 C CA . ASP A 1 136 ? -19.056 7.275 1.956 1.00 89.94 136 ASP A CA 1
ATOM 1086 C C . ASP A 1 136 ? -18.758 6.026 1.134 1.00 89.94 136 ASP A C 1
ATOM 1088 O O . ASP A 1 136 ? -19.684 5.426 0.594 1.00 89.94 136 ASP A O 1
ATOM 1092 N N . ALA A 1 137 ? -17.495 5.603 1.112 1.00 89.00 137 ALA A N 1
ATOM 1093 C CA . ALA A 1 137 ? -17.047 4.398 0.423 1.00 89.00 137 ALA A CA 1
ATOM 1094 C C . ALA A 1 137 ? -17.283 3.091 1.211 1.00 89.00 137 ALA A C 1
ATOM 1096 O O . ALA A 1 137 ? -16.891 2.028 0.741 1.00 89.00 137 ALA A O 1
ATOM 1097 N N . GLY A 1 138 ? -17.873 3.144 2.413 1.00 90.69 138 GLY A N 1
ATOM 1098 C CA . GLY A 1 138 ? -18.088 1.958 3.258 1.00 90.69 138 GLY A CA 1
ATOM 1099 C C . GLY A 1 138 ? -16.810 1.357 3.865 1.00 90.69 138 GLY A C 1
ATOM 1100 O O . GLY A 1 138 ? -16.819 0.219 4.317 1.00 90.69 138 GLY A O 1
ATOM 1101 N N . GLN A 1 139 ? -15.716 2.118 3.885 1.00 92.69 139 GLN A N 1
ATOM 1102 C CA . GLN A 1 139 ? -14.401 1.736 4.417 1.00 92.69 139 GLN A CA 1
ATOM 1103 C C . GLN A 1 139 ? -14.267 2.045 5.915 1.00 92.69 139 GLN A C 1
ATOM 1105 O O . GLN A 1 139 ? -13.517 1.373 6.617 1.00 92.69 139 GLN A O 1
ATOM 1110 N N . TYR A 1 140 ? -15.016 3.038 6.408 1.00 95.38 140 TYR A N 1
ATOM 1111 C CA . TYR A 1 140 ? -15.089 3.389 7.827 1.00 95.38 140 TYR A CA 1
ATOM 1112 C C . TYR A 1 140 ? -16.502 3.218 8.366 1.00 95.38 140 TYR A C 1
ATOM 1114 O O . TYR A 1 140 ? -17.462 3.752 7.801 1.00 95.38 140 TYR A O 1
ATOM 1122 N N . LEU A 1 141 ? -16.614 2.578 9.528 1.00 97.38 141 LEU A N 1
ATOM 1123 C CA . LEU A 1 141 ? -17.794 2.689 10.375 1.00 97.38 141 LEU A CA 1
ATOM 1124 C C . LEU A 1 141 ? -17.558 3.787 11.419 1.00 97.38 141 LEU A C 1
ATOM 1126 O O . LEU A 1 141 ? -16.585 3.756 12.168 1.00 97.38 141 LEU A O 1
ATOM 1130 N N . VAL A 1 142 ? -18.459 4.769 11.454 1.00 97.69 142 VAL A N 1
ATOM 1131 C CA . VAL A 1 142 ? -18.398 5.918 12.367 1.00 97.69 142 VAL A CA 1
ATOM 1132 C C . VAL A 1 142 ? -19.557 5.822 13.352 1.00 97.69 142 VAL A C 1
ATOM 1134 O O . VAL A 1 142 ? -20.718 5.792 12.937 1.00 97.69 142 VAL A O 1
ATOM 1137 N N . LEU A 1 143 ? -19.240 5.790 14.643 1.00 98.00 143 LEU A N 1
ATOM 1138 C CA . LEU A 1 143 ? -20.168 5.591 15.756 1.00 98.00 143 LEU A CA 1
ATOM 1139 C C . LEU A 1 143 ? -19.975 6.662 16.840 1.00 98.00 143 LEU A C 1
ATOM 1141 O O . LEU A 1 143 ? -18.969 7.369 16.858 1.00 98.00 143 LEU A O 1
ATOM 1145 N N . ASP A 1 144 ? -20.937 6.775 17.755 1.00 97.50 144 ASP A N 1
ATOM 1146 C CA . ASP A 1 144 ? -20.766 7.532 19.000 1.00 97.50 144 ASP A CA 1
ATOM 1147 C C . ASP A 1 144 ? -19.716 6.862 19.899 1.00 97.50 144 ASP A C 1
ATOM 1149 O O . ASP A 1 144 ? -19.777 5.656 20.144 1.00 97.50 144 ASP A O 1
ATOM 1153 N N . ILE A 1 145 ? -18.801 7.650 20.468 1.00 95.62 145 ILE A N 1
ATOM 1154 C CA . ILE A 1 145 ? -17.774 7.158 21.403 1.00 95.62 145 ILE A CA 1
ATOM 1155 C C . ILE A 1 145 ? -18.371 6.526 22.670 1.00 95.62 145 ILE A C 1
ATOM 1157 O O . ILE A 1 145 ? -17.768 5.643 23.271 1.00 95.62 145 ILE A O 1
ATOM 1161 N N . GLU A 1 146 ? -19.585 6.924 23.051 1.00 94.88 146 GLU A N 1
ATOM 1162 C CA . GLU A 1 146 ? -20.324 6.372 24.193 1.00 94.88 146 GLU A CA 1
ATOM 1163 C C . GLU A 1 146 ? -20.690 4.892 24.031 1.00 94.88 146 GLU A C 1
ATOM 1165 O O . GLU A 1 146 ? -21.072 4.248 25.004 1.00 94.88 146 GLU A O 1
ATOM 1170 N N . LEU A 1 147 ? -20.593 4.344 22.817 1.00 95.19 147 LEU A N 1
ATOM 1171 C CA . LEU A 1 147 ? -20.805 2.919 22.574 1.00 95.19 147 LEU A CA 1
ATOM 1172 C C . LEU A 1 147 ? -19.622 2.055 23.009 1.00 95.19 147 LEU A C 1
ATOM 1174 O O . LEU A 1 147 ? -19.800 0.850 23.156 1.00 95.19 147 LEU A O 1
ATOM 1178 N N . LEU A 1 148 ? -18.444 2.642 23.248 1.00 93.44 148 LEU A N 1
ATOM 1179 C CA . LEU A 1 148 ? -17.230 1.903 23.604 1.00 93.44 148 LEU A CA 1
ATOM 1180 C C . LEU A 1 148 ? -17.432 0.908 24.769 1.00 93.44 148 LEU A C 1
ATOM 1182 O O . LEU A 1 148 ? -17.002 -0.229 24.622 1.00 93.44 148 LEU A O 1
ATOM 1186 N N . PRO A 1 149 ? -18.123 1.246 25.882 1.00 92.62 149 PRO A N 1
ATOM 1187 C CA . PRO A 1 149 ? -18.339 0.303 26.985 1.00 92.62 149 PRO A CA 1
ATOM 1188 C C . PRO A 1 149 ? -19.341 -0.820 26.677 1.00 92.62 149 PRO A C 1
ATOM 1190 O O . PRO A 1 149 ? -19.443 -1.764 27.451 1.00 92.62 149 PRO A O 1
ATOM 1193 N N . MET A 1 150 ? -20.133 -0.689 25.607 1.00 93.56 150 MET A N 1
ATOM 1194 C CA . MET A 1 150 ? -21.136 -1.679 25.193 1.00 93.56 150 MET A CA 1
ATOM 1195 C C . MET A 1 150 ? -20.586 -2.668 24.155 1.00 93.56 150 MET A C 1
ATOM 1197 O O . MET A 1 150 ? -21.171 -3.732 23.960 1.00 93.56 150 MET A O 1
ATOM 1201 N N . LEU A 1 151 ? -19.520 -2.286 23.449 1.00 94.38 151 LEU A N 1
ATOM 1202 C CA . LEU A 1 151 ? -18.945 -3.065 22.362 1.00 94.38 151 LEU A CA 1
ATOM 1203 C C . LEU A 1 151 ? -17.765 -3.891 22.865 1.00 94.38 151 LEU A C 1
ATOM 1205 O O . LEU A 1 151 ? -16.773 -3.354 23.360 1.00 94.38 151 LEU A O 1
ATOM 1209 N N . ASP A 1 152 ? -17.854 -5.198 22.663 1.00 93.12 152 ASP A N 1
ATOM 1210 C CA . ASP A 1 152 ? -16.781 -6.116 23.005 1.00 93.12 152 ASP A CA 1
ATOM 1211 C C . ASP A 1 152 ? -15.649 -6.067 21.973 1.00 93.12 152 ASP A C 1
ATOM 1213 O O . ASP A 1 152 ? -15.838 -5.743 20.798 1.00 93.12 152 ASP A O 1
ATOM 1217 N N . ASN A 1 153 ? -14.449 -6.462 22.406 1.00 92.38 153 ASN A N 1
ATOM 1218 C CA . ASN A 1 153 ? -13.289 -6.660 21.533 1.00 92.38 153 ASN A CA 1
ATOM 1219 C C . ASN A 1 153 ? -12.844 -5.419 20.734 1.00 92.38 153 ASN A C 1
ATOM 1221 O O . ASN A 1 153 ? -12.244 -5.553 19.665 1.00 92.38 153 ASN A O 1
ATOM 1225 N N . ILE A 1 154 ? -13.069 -4.224 21.285 1.00 94.31 154 ILE A N 1
ATOM 1226 C CA . ILE A 1 154 ? -12.567 -2.972 20.718 1.00 94.31 154 ILE A CA 1
ATOM 1227 C C . ILE A 1 154 ? -11.139 -2.694 21.192 1.00 94.31 154 ILE A C 1
ATOM 1229 O O . ILE A 1 154 ? -10.824 -2.798 22.380 1.00 94.31 154 ILE A O 1
ATOM 1233 N N . SER A 1 155 ? -10.270 -2.329 20.253 1.00 94.44 155 SER A N 1
ATOM 1234 C CA . SER A 1 155 ? -8.923 -1.833 20.523 1.00 94.44 155 SER A CA 1
ATOM 1235 C C . SER A 1 155 ? -8.700 -0.549 19.732 1.00 94.44 155 SER A C 1
ATOM 1237 O O . SER A 1 155 ? -8.695 -0.546 18.505 1.00 94.44 155 SER A O 1
ATOM 1239 N N . CYS A 1 156 ? -8.570 0.544 20.472 1.00 94.75 156 CYS A N 1
ATOM 1240 C CA . CYS A 1 156 ? -8.348 1.888 19.988 1.00 94.75 156 CYS A CA 1
ATOM 1241 C C . CYS A 1 156 ? -6.854 2.211 19.925 1.00 94.75 156 CYS A C 1
ATOM 1243 O O . CYS A 1 156 ? -6.155 2.124 20.942 1.00 94.75 156 CYS A O 1
ATOM 1245 N N . SER A 1 157 ? -6.414 2.687 18.766 1.00 93.44 157 SER A N 1
ATOM 1246 C CA . SER A 1 157 ? -5.093 3.261 18.518 1.00 93.44 157 SER A CA 1
ATOM 1247 C C . SER A 1 157 ? -5.202 4.761 18.205 1.00 93.44 157 SER A C 1
ATOM 1249 O O . SER A 1 157 ? -6.262 5.244 17.792 1.00 93.44 157 SER A O 1
ATOM 1251 N N . PRO A 1 158 ? -4.141 5.550 18.459 1.00 92.75 158 PRO A N 1
ATOM 1252 C CA . PRO A 1 158 ? -4.180 6.986 18.222 1.00 92.75 158 PRO A CA 1
ATOM 1253 C C . PRO A 1 158 ? -4.090 7.323 16.730 1.00 92.75 158 PRO A C 1
ATOM 1255 O O . PRO A 1 158 ? -3.422 6.648 15.948 1.00 92.75 158 PRO A O 1
ATOM 1258 N N .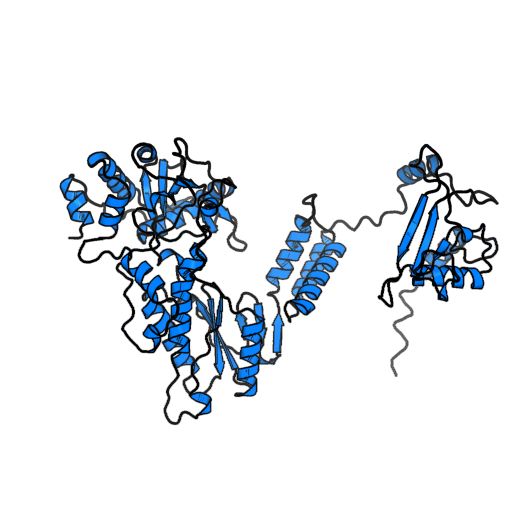 PHE A 1 159 ? -4.703 8.436 16.336 1.00 90.31 159 PHE A N 1
ATOM 1259 C CA . PHE A 1 159 ? -4.459 9.051 15.036 1.00 90.31 159 PHE A CA 1
ATOM 1260 C C . PHE A 1 159 ? -3.260 10.002 15.091 1.00 90.31 159 PHE A C 1
ATOM 1262 O O . PHE A 1 159 ? -3.051 10.730 16.066 1.00 90.31 159 PHE A O 1
ATOM 1269 N N . GLY A 1 160 ? -2.497 10.032 14.002 1.00 88.38 160 GLY A N 1
ATOM 1270 C CA . GLY A 1 160 ? -1.441 10.997 13.709 1.00 88.38 160 GLY A CA 1
ATOM 1271 C C . GLY A 1 160 ? -1.630 11.633 12.333 1.00 88.38 160 GLY A C 1
ATOM 1272 O O . GLY A 1 160 ? -2.485 11.224 11.550 1.00 88.38 160 GLY A O 1
ATOM 1273 N N . ALA A 1 161 ? -0.830 12.648 12.019 1.00 82.25 161 ALA A N 1
ATOM 1274 C CA . ALA A 1 161 ? -0.799 13.232 10.683 1.00 82.25 161 ALA A CA 1
ATOM 1275 C C . ALA A 1 161 ? 0.611 13.668 10.277 1.00 82.25 161 ALA A C 1
ATOM 1277 O O . ALA A 1 161 ? 1.404 14.120 11.105 1.00 82.25 161 ALA A O 1
ATOM 1278 N N . VAL A 1 162 ? 0.910 13.564 8.983 1.00 75.38 162 VAL A N 1
ATOM 1279 C CA . VAL A 1 162 ? 2.167 14.014 8.373 1.00 75.38 162 VAL A CA 1
ATOM 1280 C C . VAL A 1 162 ? 1.901 14.902 7.160 1.00 75.38 162 VAL A C 1
ATOM 1282 O O . VAL A 1 162 ? 0.865 14.796 6.501 1.00 75.38 162 VAL A O 1
ATOM 1285 N N . GLN A 1 163 ? 2.835 15.811 6.867 1.00 73.12 163 GLN A N 1
ATOM 1286 C CA . GLN A 1 163 ? 2.688 16.759 5.759 1.00 73.12 163 GLN A CA 1
ATOM 1287 C C . GLN A 1 163 ? 2.612 16.029 4.424 1.00 73.12 163 GLN A C 1
ATOM 1289 O O . GLN A 1 163 ? 3.380 15.103 4.150 1.00 73.12 163 GLN A O 1
ATOM 1294 N N . LYS A 1 164 ? 1.693 16.477 3.568 1.00 71.56 164 LYS A N 1
ATOM 1295 C CA . LYS A 1 164 ? 1.577 15.984 2.201 1.00 71.56 164 LYS A CA 1
ATOM 1296 C C . LYS A 1 164 ? 2.309 16.941 1.260 1.00 71.56 164 LYS A C 1
ATOM 1298 O O . LYS A 1 164 ? 1.801 17.999 0.900 1.00 71.56 164 LYS A O 1
ATOM 1303 N N . GLY A 1 165 ? 3.523 16.563 0.862 1.00 66.62 165 GLY A N 1
ATOM 1304 C CA . GLY A 1 165 ? 4.379 17.422 0.039 1.00 66.62 165 GLY A CA 1
ATOM 1305 C C . GLY A 1 165 ? 4.790 18.690 0.793 1.00 66.62 165 GLY A C 1
ATOM 1306 O O . GLY A 1 165 ? 5.186 18.614 1.951 1.00 66.62 165 GLY A O 1
ATOM 1307 N N . SER A 1 166 ? 4.699 19.850 0.140 1.00 64.06 166 SER A N 1
ATOM 1308 C CA . SER A 1 166 ? 5.012 21.161 0.731 1.00 64.06 166 SER A CA 1
ATOM 1309 C C . SER A 1 166 ? 3.799 21.878 1.337 1.00 64.06 166 SER A C 1
ATOM 1311 O O . SER A 1 166 ? 3.923 23.028 1.758 1.00 64.06 166 SER A O 1
ATOM 1313 N N . VAL A 1 167 ? 2.625 21.240 1.347 1.00 71.69 167 VAL A N 1
ATOM 1314 C CA . VAL A 1 167 ? 1.393 21.834 1.879 1.00 71.69 167 VAL A CA 1
ATOM 1315 C C . VAL A 1 167 ? 1.426 21.781 3.415 1.00 71.69 167 VAL A C 1
ATOM 1317 O O . VAL A 1 167 ? 1.771 20.737 3.979 1.00 71.69 167 VAL A O 1
ATOM 1320 N N . PRO A 1 168 ? 1.092 22.879 4.124 1.00 71.50 168 PRO A N 1
ATOM 1321 C CA . PRO A 1 168 ? 1.004 22.870 5.583 1.00 71.50 168 PRO A CA 1
ATOM 1322 C C . PRO A 1 168 ? 0.007 21.823 6.106 1.00 71.50 168 PRO A C 1
ATOM 1324 O O . PRO A 1 168 ? -1.060 21.645 5.522 1.00 71.50 168 PRO A O 1
ATOM 1327 N N . LEU A 1 169 ? 0.308 21.210 7.263 1.00 72.06 169 LEU A N 1
ATOM 1328 C CA . LEU A 1 169 ? -0.548 20.197 7.921 1.00 72.06 169 LEU A CA 1
ATOM 1329 C C . LEU A 1 169 ? -1.999 20.649 8.114 1.00 72.06 169 LEU A C 1
ATOM 1331 O O . LEU A 1 169 ? -2.915 19.839 8.029 1.00 72.06 169 LEU A O 1
ATOM 1335 N N . SER A 1 170 ? -2.199 21.937 8.395 1.00 70.88 170 SER A N 1
ATOM 1336 C CA . SER A 1 170 ? -3.518 22.521 8.635 1.00 70.88 170 SER A CA 1
ATOM 1337 C C . SER A 1 170 ? -4.380 22.620 7.373 1.00 70.88 170 SER A C 1
ATOM 1339 O O . SER A 1 170 ? -5.589 22.808 7.484 1.00 70.88 170 SER A O 1
ATOM 1341 N N . GLN A 1 171 ? -3.779 22.504 6.184 1.00 71.31 171 GLN A N 1
ATOM 1342 C CA . GLN A 1 171 ? -4.472 22.586 4.897 1.00 71.31 171 GLN A CA 1
ATOM 1343 C C . GLN A 1 171 ? -4.690 21.202 4.278 1.00 71.31 171 GLN A C 1
ATOM 1345 O O . GLN A 1 171 ? -5.812 20.877 3.891 1.00 71.31 171 GLN A O 1
ATOM 1350 N N . ASP A 1 172 ? -3.638 20.384 4.193 1.00 77.19 172 ASP A N 1
ATOM 1351 C CA . ASP A 1 172 ? -3.724 18.998 3.728 1.00 77.19 172 ASP A CA 1
ATOM 1352 C C . ASP A 1 172 ? -2.654 18.147 4.422 1.00 77.19 172 ASP A C 1
ATOM 1354 O O . ASP A 1 172 ? -1.519 18.579 4.643 1.00 77.19 172 ASP A O 1
ATOM 1358 N N . ALA A 1 173 ? -3.014 16.916 4.764 1.00 80.88 173 ALA A N 1
ATOM 1359 C CA . ALA A 1 173 ? -2.139 16.002 5.480 1.00 80.88 173 ALA A CA 1
ATOM 1360 C C . ALA A 1 173 ? -2.435 14.553 5.092 1.00 80.88 173 ALA A C 1
ATOM 1362 O O . ALA A 1 173 ? -3.551 14.199 4.703 1.00 80.88 173 ALA A O 1
ATOM 1363 N N . ARG A 1 174 ? -1.424 13.695 5.226 1.00 80.19 174 ARG A N 1
ATOM 1364 C CA . ARG A 1 174 ? -1.627 12.247 5.267 1.00 80.19 174 ARG A CA 1
ATOM 1365 C C . ARG A 1 174 ? -1.889 11.871 6.716 1.00 80.19 174 ARG A C 1
ATOM 1367 O O . ARG A 1 174 ? -1.008 12.033 7.557 1.00 80.19 174 ARG A O 1
ATOM 1374 N N . VAL A 1 175 ? -3.097 11.419 7.004 1.00 83.56 175 VAL A N 1
ATOM 1375 C CA . VAL A 1 175 ? -3.438 10.881 8.316 1.00 83.56 175 VAL A CA 1
ATOM 1376 C C . VAL A 1 175 ? -2.882 9.473 8.443 1.00 83.56 175 VAL A C 1
ATOM 1378 O O . VAL A 1 175 ? -2.783 8.742 7.461 1.00 83.56 175 VAL A O 1
ATOM 1381 N N . ILE A 1 176 ? -2.486 9.132 9.661 1.00 83.06 176 ILE A N 1
ATOM 1382 C CA . ILE A 1 176 ? -1.942 7.837 10.036 1.00 83.06 176 ILE A CA 1
ATOM 1383 C C . ILE A 1 176 ? -2.809 7.291 11.163 1.00 83.06 176 ILE A C 1
ATOM 1385 O O . ILE A 1 176 ? -3.022 7.982 12.160 1.00 83.06 176 ILE A O 1
ATOM 1389 N N . HIS A 1 177 ? -3.290 6.062 11.011 1.00 88.12 177 HIS A N 1
ATOM 1390 C CA . HIS A 1 177 ? -3.807 5.285 12.127 1.00 88.12 177 HIS A CA 1
ATOM 1391 C C . HIS A 1 177 ? -2.610 4.568 12.761 1.00 88.12 177 HIS A C 1
ATOM 1393 O O . HIS A 1 177 ? -2.026 3.670 12.157 1.00 88.12 177 HIS A O 1
ATOM 1399 N N . ASP A 1 178 ? -2.158 5.039 13.922 1.00 87.31 178 ASP A N 1
ATOM 1400 C CA . ASP A 1 178 ? -0.906 4.586 14.530 1.00 87.31 178 ASP A CA 1
ATOM 1401 C C . ASP A 1 178 ? -1.106 3.276 15.299 1.00 87.31 178 ASP A C 1
ATOM 1403 O O . ASP A 1 178 ? -1.190 3.224 16.527 1.00 87.31 178 ASP A O 1
ATOM 1407 N N . LEU A 1 179 ? -1.201 2.197 14.528 1.00 86.56 179 LEU A N 1
ATOM 1408 C CA . LEU A 1 179 ? -1.425 0.834 15.006 1.00 86.56 179 LEU A CA 1
ATOM 1409 C C . LEU A 1 179 ? -0.177 0.193 15.623 1.00 86.56 179 LEU A C 1
ATOM 1411 O O . LEU A 1 179 ? -0.255 -0.937 16.101 1.00 86.56 179 LEU A O 1
ATOM 1415 N N . SER A 1 180 ? 0.944 0.917 15.638 1.00 85.75 180 SER A N 1
ATOM 1416 C CA . SER A 1 180 ? 2.191 0.540 16.310 1.00 85.75 180 SER A CA 1
ATOM 1417 C C . SER A 1 180 ? 2.332 1.187 17.692 1.00 85.75 180 SER A C 1
ATOM 1419 O O . SER A 1 180 ? 3.377 1.077 18.328 1.00 85.75 180 SER A O 1
ATOM 1421 N N . SER A 1 181 ? 1.281 1.856 18.174 1.00 79.38 181 SER A N 1
ATOM 1422 C CA . SER A 1 181 ? 1.253 2.509 19.479 1.00 79.38 181 SER A CA 1
ATOM 1423 C C . SER A 1 181 ? 0.213 1.885 20.425 1.00 79.38 181 SER A C 1
ATOM 1425 O O . SER A 1 181 ? -0.903 1.584 19.986 1.00 79.38 181 SER A O 1
ATOM 1427 N N . PRO A 1 182 ? 0.533 1.728 21.727 1.00 82.38 182 PRO A N 1
ATOM 1428 C CA . PRO A 1 182 ? 1.854 1.933 22.331 1.00 82.38 182 PRO A CA 1
ATOM 1429 C C . PRO A 1 182 ? 2.804 0.759 22.043 1.00 82.38 182 PRO A C 1
ATOM 1431 O O . PRO A 1 182 ? 2.376 -0.391 21.964 1.00 82.38 182 PRO A O 1
ATOM 1434 N N . 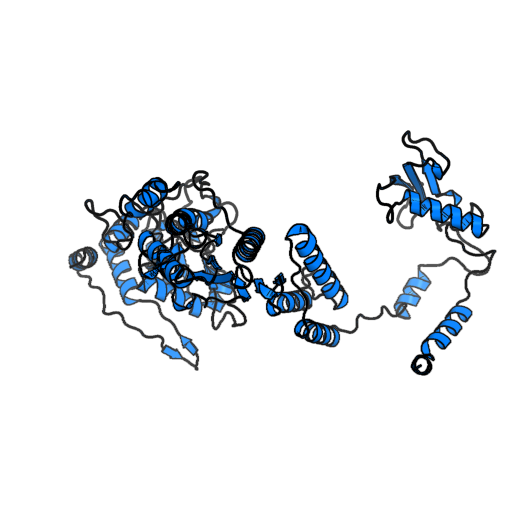GLU A 1 183 ? 4.099 1.053 21.936 1.00 80.88 183 GLU A N 1
ATOM 1435 C CA . GLU A 1 183 ? 5.141 0.053 21.672 1.00 80.88 183 GLU A CA 1
ATOM 1436 C C . GLU A 1 183 ? 5.100 -1.105 22.689 1.00 80.88 183 GLU A C 1
ATOM 1438 O O . GLU A 1 183 ? 4.933 -0.902 23.895 1.00 80.88 183 GLU A O 1
ATOM 1443 N N . GLY A 1 184 ? 5.227 -2.334 22.190 1.00 81.81 184 GLY A N 1
ATOM 1444 C CA . GLY A 1 184 ? 5.215 -3.579 22.960 1.00 81.81 184 GLY A CA 1
ATOM 1445 C C . GLY A 1 184 ? 3.822 -4.144 23.263 1.00 81.81 184 GLY A C 1
ATOM 1446 O O . GLY A 1 184 ? 3.720 -5.282 23.715 1.00 81.81 184 GLY A O 1
ATOM 1447 N N . SER A 1 185 ? 2.747 -3.391 23.015 1.00 84.75 185 SER A N 1
ATOM 1448 C CA . SER A 1 185 ? 1.361 -3.853 23.235 1.00 84.75 185 SER A CA 1
ATOM 1449 C C . SER A 1 185 ? 0.370 -3.347 22.184 1.00 84.75 185 SER A C 1
ATOM 1451 O O . SER A 1 185 ? -0.846 -3.468 22.354 1.00 84.75 185 SER A O 1
ATOM 1453 N N . SER A 1 186 ? 0.884 -2.785 21.092 1.00 89.44 186 SER A N 1
ATOM 1454 C CA . SER A 1 186 ? 0.080 -2.275 19.991 1.00 89.44 186 SER A CA 1
ATOM 1455 C C . SER A 1 186 ? -0.582 -3.401 19.191 1.00 89.44 186 SER A C 1
ATOM 1457 O O . SER A 1 186 ? -0.254 -4.584 19.329 1.00 89.44 186 SER A O 1
ATOM 1459 N N . VAL A 1 187 ? -1.514 -3.032 18.309 1.00 90.56 187 VAL A N 1
ATOM 1460 C CA . VAL A 1 187 ? -2.145 -3.974 17.372 1.00 90.56 187 VAL A CA 1
ATOM 1461 C C . VAL A 1 187 ? -1.081 -4.637 16.498 1.00 90.56 187 VAL A C 1
ATOM 1463 O O . VAL A 1 187 ? -1.094 -5.858 16.338 1.00 90.56 187 VAL A O 1
ATOM 1466 N N . SER A 1 188 ? -0.122 -3.858 15.992 1.00 88.69 188 SER A N 1
ATOM 1467 C CA . SER A 1 188 ? 0.999 -4.369 15.201 1.00 88.69 188 SER A CA 1
ATOM 1468 C C . SER A 1 188 ? 1.907 -5.297 16.015 1.00 88.69 188 SER A C 1
ATOM 1470 O O . SER A 1 188 ? 2.223 -6.383 15.535 1.00 88.69 188 SER A O 1
ATOM 1472 N N . ASP A 1 189 ? 2.260 -4.952 17.257 1.00 88.75 189 ASP A N 1
ATOM 1473 C CA . ASP A 1 189 ? 3.119 -5.807 18.097 1.00 88.75 189 ASP A CA 1
ATOM 1474 C C . ASP A 1 189 ? 2.452 -7.146 18.429 1.00 88.75 189 ASP A C 1
ATOM 1476 O O . ASP A 1 189 ? 3.104 -8.196 18.427 1.00 88.75 189 ASP A O 1
ATOM 1480 N N . ASN A 1 190 ? 1.138 -7.120 18.673 1.00 93.06 190 ASN A N 1
ATOM 1481 C CA . ASN A 1 190 ? 0.337 -8.301 18.982 1.00 93.06 190 ASN A CA 1
ATOM 1482 C C . ASN A 1 190 ? -0.071 -9.102 17.732 1.00 93.06 190 ASN A C 1
ATOM 1484 O O . ASN A 1 190 ? -0.694 -10.154 17.862 1.00 93.06 190 ASN A O 1
ATOM 1488 N N . THR A 1 191 ? 0.253 -8.642 16.523 1.00 92.88 191 THR A N 1
ATOM 1489 C CA . THR A 1 191 ? -0.028 -9.392 15.292 1.00 92.88 191 THR A CA 1
ATOM 1490 C C . THR A 1 191 ? 0.954 -10.558 15.157 1.00 92.88 191 THR A C 1
ATOM 1492 O O . THR A 1 191 ? 2.155 -10.385 15.357 1.00 92.88 191 THR A O 1
ATOM 1495 N N . VAL A 1 192 ? 0.451 -11.759 14.857 1.00 92.88 192 VAL A N 1
ATOM 1496 C CA . VAL A 1 192 ? 1.282 -12.931 14.529 1.00 92.88 192 VAL A CA 1
ATOM 1497 C C . VAL A 1 192 ? 1.770 -12.795 13.095 1.00 92.88 192 VAL A C 1
ATOM 1499 O O . VAL A 1 192 ? 0.953 -12.573 12.204 1.00 92.88 192 VAL A O 1
ATOM 1502 N N . ASP A 1 193 ? 3.070 -12.967 12.879 1.00 85.56 193 ASP A N 1
ATOM 1503 C CA . ASP A 1 193 ? 3.653 -12.951 11.540 1.00 85.56 193 ASP A CA 1
ATOM 1504 C C . ASP A 1 193 ? 3.100 -14.107 10.692 1.00 85.56 193 ASP A C 1
ATOM 1506 O O . ASP A 1 193 ? 2.879 -15.217 11.184 1.00 85.56 193 ASP A O 1
ATOM 1510 N N . ASP A 1 194 ? 2.864 -13.853 9.407 1.00 82.69 194 ASP A N 1
ATOM 1511 C CA . ASP A 1 194 ? 2.449 -14.879 8.455 1.00 82.69 194 ASP A CA 1
ATOM 1512 C C . ASP A 1 194 ? 3.620 -15.194 7.523 1.00 82.69 194 ASP A C 1
ATOM 1514 O O . ASP A 1 194 ? 4.042 -14.355 6.741 1.00 82.69 194 ASP A O 1
ATOM 1518 N N . GLU A 1 195 ? 4.184 -16.395 7.584 1.00 82.94 195 GLU A N 1
ATOM 1519 C CA . GLU A 1 195 ? 5.313 -16.761 6.714 1.00 82.94 195 GLU A CA 1
ATOM 1520 C C . GLU A 1 195 ? 4.862 -17.291 5.340 1.00 82.94 195 GLU A C 1
ATOM 1522 O O . GLU A 1 195 ? 5.691 -17.539 4.464 1.00 82.94 195 GLU A O 1
ATOM 1527 N N . ARG A 1 196 ? 3.548 -17.461 5.114 1.00 85.38 196 ARG A N 1
ATOM 1528 C CA . ARG A 1 196 ? 3.018 -18.072 3.880 1.00 85.38 196 ARG A CA 1
ATOM 1529 C C . ARG A 1 196 ? 3.218 -17.195 2.648 1.00 85.38 196 ARG A C 1
ATOM 1531 O O . ARG A 1 196 ? 3.435 -17.715 1.554 1.00 85.38 196 ARG A O 1
ATOM 1538 N N . VAL A 1 197 ? 3.156 -15.875 2.818 1.00 85.94 197 VAL A N 1
ATOM 1539 C CA . VAL A 1 197 ? 3.222 -14.904 1.720 1.00 85.94 197 VAL A CA 1
ATOM 1540 C C . VAL A 1 197 ? 4.539 -14.146 1.784 1.00 85.94 197 VAL A C 1
ATOM 1542 O O . VAL A 1 197 ? 4.730 -13.262 2.615 1.00 85.94 197 VAL A O 1
ATOM 1545 N N . VAL A 1 198 ? 5.453 -14.451 0.868 1.00 86.50 198 VAL A N 1
ATOM 1546 C CA . VAL A 1 198 ? 6.722 -13.722 0.768 1.00 86.50 198 VAL A CA 1
ATOM 1547 C C . VAL A 1 198 ? 6.537 -12.524 -0.155 1.00 86.50 198 VAL A C 1
ATOM 1549 O O . VAL A 1 198 ? 6.208 -12.691 -1.333 1.00 86.50 198 VAL A O 1
ATOM 1552 N N . VAL A 1 199 ? 6.757 -11.329 0.393 1.00 83.94 199 VAL A N 1
ATOM 1553 C CA . VAL A 1 199 ? 6.709 -10.057 -0.335 1.00 83.94 199 VAL A CA 1
ATOM 1554 C C . VAL A 1 199 ? 8.060 -9.804 -0.999 1.00 83.94 199 VAL A C 1
ATOM 1556 O O . VAL A 1 199 ? 9.089 -9.773 -0.324 1.00 83.94 199 VAL A O 1
ATOM 1559 N N . THR A 1 200 ? 8.066 -9.612 -2.316 1.00 82.69 200 THR A N 1
ATOM 1560 C CA . THR A 1 200 ? 9.288 -9.411 -3.108 1.00 82.69 200 THR A CA 1
ATOM 1561 C C . THR A 1 200 ? 9.101 -8.247 -4.065 1.00 82.69 200 THR A C 1
ATOM 1563 O O . THR A 1 200 ? 8.254 -8.330 -4.938 1.00 82.69 200 THR A O 1
ATOM 1566 N N . TYR A 1 201 ? 9.890 -7.185 -3.949 1.00 83.00 201 TYR A N 1
ATOM 1567 C CA . TYR A 1 201 ? 9.754 -6.031 -4.839 1.00 83.00 201 TYR A CA 1
ATOM 1568 C C . TYR A 1 201 ? 10.847 -5.987 -5.902 1.00 83.00 201 TYR A C 1
ATOM 1570 O O . TYR A 1 201 ? 12.003 -6.285 -5.602 1.00 83.00 201 TYR A O 1
ATOM 1578 N N . ASP A 1 202 ? 10.485 -5.533 -7.103 1.00 83.50 202 ASP A N 1
ATOM 1579 C CA . ASP A 1 202 ? 11.429 -5.265 -8.187 1.00 83.50 202 ASP A CA 1
ATOM 1580 C C . ASP A 1 202 ? 12.050 -3.880 -8.001 1.00 83.50 202 ASP A C 1
ATOM 1582 O O . ASP A 1 202 ? 11.399 -2.841 -8.155 1.00 83.50 202 ASP A O 1
ATOM 1586 N N . GLY A 1 203 ? 13.324 -3.859 -7.618 1.00 80.38 203 GLY A N 1
ATOM 1587 C CA . GLY A 1 203 ? 14.037 -2.624 -7.327 1.00 80.38 203 GLY A CA 1
ATOM 1588 C C . GLY A 1 203 ? 14.549 -1.917 -8.586 1.00 80.38 203 GLY A C 1
ATOM 1589 O O . GLY A 1 203 ? 14.443 -2.422 -9.704 1.00 80.38 203 GLY A O 1
ATOM 1590 N N . PRO A 1 204 ? 15.217 -0.758 -8.425 1.00 80.69 204 PRO A N 1
ATOM 1591 C CA . PRO A 1 204 ? 15.851 -0.059 -9.544 1.00 80.69 204 PRO A CA 1
ATOM 1592 C C . PRO A 1 204 ? 16.850 -0.921 -10.328 1.00 80.69 204 PRO A C 1
ATOM 1594 O O . PRO A 1 204 ? 17.037 -0.712 -11.520 1.00 80.69 204 PRO A O 1
ATOM 1597 N N . HIS A 1 205 ? 17.489 -1.901 -9.684 1.00 80.25 205 HIS A N 1
ATOM 1598 C CA . HIS A 1 205 ? 18.380 -2.830 -10.373 1.00 80.25 205 HIS A CA 1
ATOM 1599 C C . HIS A 1 205 ? 17.631 -3.698 -11.397 1.00 80.25 205 HIS A C 1
ATOM 1601 O O . HIS A 1 205 ? 18.073 -3.804 -12.540 1.00 80.25 205 HIS A O 1
ATOM 1607 N N . ASP A 1 206 ? 16.483 -4.258 -11.013 1.00 84.00 206 ASP A N 1
ATOM 1608 C CA . ASP A 1 206 ? 15.674 -5.136 -11.865 1.00 84.00 206 ASP A CA 1
ATOM 1609 C C . ASP A 1 206 ? 15.073 -4.367 -13.046 1.00 84.00 206 ASP A C 1
ATOM 1611 O O . ASP A 1 206 ? 15.121 -4.833 -14.186 1.00 84.00 206 ASP A O 1
ATOM 1615 N N . LEU A 1 207 ? 14.600 -3.139 -12.799 1.00 87.56 207 LEU A N 1
ATOM 1616 C CA . LEU A 1 207 ? 14.139 -2.233 -13.855 1.00 87.56 207 LEU A CA 1
ATOM 1617 C C . LEU A 1 207 ? 15.276 -1.885 -14.829 1.00 87.56 207 LEU A C 1
ATOM 1619 O O . LEU A 1 207 ? 15.088 -1.952 -16.041 1.00 87.56 207 LEU A O 1
ATOM 1623 N N . ALA A 1 208 ? 16.470 -1.550 -14.328 1.00 86.75 208 ALA A N 1
ATOM 1624 C CA . ALA A 1 208 ? 17.615 -1.227 -15.181 1.00 86.75 208 ALA A CA 1
ATOM 1625 C C . ALA A 1 208 ? 18.051 -2.428 -16.028 1.00 86.75 208 ALA A C 1
ATOM 1627 O O . ALA A 1 208 ? 18.326 -2.275 -17.218 1.00 86.75 208 ALA A O 1
ATOM 1628 N N . LYS A 1 209 ? 18.064 -3.629 -15.440 1.00 88.69 209 LYS A N 1
ATOM 1629 C CA . LYS A 1 209 ? 18.337 -4.870 -16.166 1.00 88.69 209 LYS A CA 1
ATOM 1630 C C . LYS A 1 209 ? 17.335 -5.068 -17.304 1.00 88.69 209 LYS A C 1
ATOM 1632 O O . LYS A 1 209 ? 17.758 -5.292 -18.435 1.00 88.69 209 LYS A O 1
ATOM 1637 N N . ARG A 1 210 ? 16.037 -4.898 -17.035 1.00 93.19 210 ARG A N 1
ATOM 1638 C CA . ARG A 1 210 ? 14.992 -5.017 -18.060 1.00 93.19 210 ARG A CA 1
ATOM 1639 C C . ARG A 1 210 ? 15.147 -3.978 -19.174 1.00 93.19 210 ARG A C 1
ATOM 1641 O O . ARG A 1 210 ? 15.031 -4.333 -20.341 1.00 93.19 210 ARG A O 1
ATOM 1648 N N . VAL A 1 211 ? 15.465 -2.720 -18.848 1.00 91.38 211 VAL A N 1
ATOM 1649 C CA . VAL A 1 211 ? 15.768 -1.686 -19.860 1.00 91.38 211 VAL A CA 1
ATOM 1650 C C . VAL A 1 211 ? 16.899 -2.140 -20.784 1.00 91.38 211 VAL A C 1
ATOM 1652 O O . VAL A 1 211 ? 16.769 -2.033 -22.001 1.00 91.38 211 VAL A O 1
ATOM 1655 N N . LEU A 1 212 ? 17.991 -2.667 -20.224 1.00 91.94 212 LEU A N 1
ATOM 1656 C CA . LEU A 1 212 ? 19.139 -3.132 -21.006 1.00 91.94 212 LEU A CA 1
ATOM 1657 C C . LEU A 1 212 ? 18.804 -4.350 -21.876 1.00 91.94 212 LEU A C 1
ATOM 1659 O O . LEU A 1 212 ? 19.305 -4.447 -22.992 1.00 91.94 212 LEU A O 1
ATOM 1663 N N . GLU A 1 213 ? 17.968 -5.268 -21.390 1.00 93.50 213 GLU A N 1
ATOM 1664 C CA . GLU A 1 213 ? 17.476 -6.406 -22.177 1.00 93.50 213 GLU A CA 1
ATOM 1665 C C . GLU A 1 213 ? 16.653 -5.932 -23.379 1.00 93.50 213 GLU A C 1
ATOM 1667 O O . GLU A 1 213 ? 16.934 -6.337 -24.507 1.00 93.50 213 GLU A O 1
ATOM 1672 N N . VAL A 1 214 ? 15.703 -5.015 -23.158 1.00 94.06 214 VAL A N 1
ATOM 1673 C CA . VAL A 1 214 ? 14.863 -4.471 -24.233 1.00 94.06 214 VAL A CA 1
ATOM 1674 C C . VAL A 1 214 ? 15.685 -3.648 -25.223 1.00 94.06 214 VAL A C 1
ATOM 1676 O O . VAL A 1 214 ? 15.501 -3.817 -26.419 1.00 94.06 214 VAL A O 1
ATOM 1679 N N . GLU A 1 215 ? 16.615 -2.796 -24.780 1.00 93.31 215 GLU A N 1
ATOM 1680 C CA . GLU A 1 215 ? 17.484 -2.033 -25.697 1.00 93.31 215 GLU A CA 1
ATOM 1681 C C . GLU A 1 215 ? 18.480 -2.928 -26.451 1.00 93.31 215 GLU A C 1
ATOM 1683 O O . GLU A 1 215 ? 18.919 -2.572 -27.543 1.00 93.31 215 GLU A O 1
ATOM 1688 N N . LYS A 1 216 ? 18.842 -4.096 -25.908 1.00 93.25 216 LYS A N 1
ATOM 1689 C CA . LYS A 1 216 ? 19.680 -5.069 -26.619 1.00 93.25 216 LYS A CA 1
ATOM 1690 C C . LYS A 1 216 ? 18.909 -5.764 -27.742 1.00 93.25 216 LYS A C 1
ATOM 1692 O O . LYS A 1 216 ? 19.474 -5.977 -28.811 1.00 93.25 216 LYS A O 1
ATOM 1697 N N . GLU A 1 217 ? 17.667 -6.157 -27.481 1.00 93.19 217 GLU A N 1
ATOM 1698 C CA . GLU A 1 217 ? 16.818 -6.876 -28.440 1.00 93.19 217 GLU A CA 1
ATOM 1699 C C . GLU A 1 217 ? 16.170 -5.928 -29.459 1.00 93.19 217 GLU A C 1
ATOM 1701 O O . GLU A 1 217 ? 16.150 -6.207 -30.655 1.00 93.19 217 GLU A O 1
ATOM 1706 N N . PHE A 1 218 ? 15.733 -4.756 -28.995 1.00 93.69 218 PHE A N 1
ATOM 1707 C CA . PHE A 1 218 ? 15.053 -3.720 -29.766 1.00 93.69 218 PHE A CA 1
ATOM 1708 C C . PHE A 1 218 ? 15.719 -2.345 -29.562 1.00 93.69 218 PHE A C 1
ATOM 1710 O O . PHE A 1 218 ? 15.181 -1.476 -28.858 1.00 93.69 218 PHE A O 1
ATOM 1717 N N . PRO A 1 219 ? 16.892 -2.112 -30.180 1.00 93.88 219 PRO A N 1
ATOM 1718 C CA . PRO A 1 219 ? 17.659 -0.890 -29.971 1.00 93.88 219 PRO A CA 1
ATOM 1719 C C . PRO A 1 219 ? 16.875 0.374 -30.315 1.00 93.88 219 PRO A C 1
ATOM 1721 O O . PRO A 1 219 ? 16.263 0.483 -31.379 1.00 93.88 219 PRO A O 1
ATOM 1724 N N . GLY A 1 220 ? 16.930 1.372 -29.433 1.00 94.50 220 GLY A N 1
ATOM 1725 C CA . GLY A 1 220 ? 16.374 2.692 -29.708 1.00 94.50 220 GLY A CA 1
ATOM 1726 C C . GLY A 1 220 ? 14.865 2.826 -29.491 1.00 94.50 220 GLY A C 1
ATOM 1727 O O . GLY A 1 220 ? 14.343 3.932 -29.661 1.00 94.50 220 GLY A O 1
ATOM 1728 N N . ILE A 1 221 ? 14.162 1.755 -29.111 1.00 95.62 221 ILE A N 1
ATOM 1729 C CA . ILE A 1 221 ? 12.698 1.772 -28.980 1.00 95.62 221 ILE A CA 1
ATOM 1730 C C . ILE A 1 221 ? 12.174 1.287 -27.625 1.00 95.62 221 ILE A C 1
ATOM 1732 O O . ILE A 1 221 ? 10.958 1.144 -27.489 1.00 95.62 221 ILE A O 1
ATOM 1736 N N . ALA A 1 222 ? 13.022 1.083 -26.610 1.00 96.25 222 ALA A N 1
ATOM 1737 C CA . ALA A 1 222 ? 12.532 0.782 -25.266 1.00 96.25 222 ALA A CA 1
ATOM 1738 C C . ALA A 1 222 ? 11.788 1.989 -24.679 1.00 96.25 222 ALA A C 1
ATOM 1740 O O . ALA A 1 222 ? 12.253 3.134 -24.773 1.00 96.25 222 ALA A O 1
ATOM 1741 N N . LYS A 1 223 ? 10.630 1.728 -24.068 1.00 96.00 223 LYS A N 1
ATOM 1742 C CA . LYS A 1 223 ? 9.806 2.732 -23.395 1.00 96.00 223 LYS A CA 1
ATOM 1743 C C . LYS A 1 223 ? 9.403 2.279 -21.997 1.00 96.00 223 LYS A C 1
ATOM 1745 O O . LYS A 1 223 ? 9.346 1.089 -21.704 1.00 96.00 223 LYS A O 1
ATOM 1750 N N . LEU A 1 224 ? 9.112 3.267 -21.163 1.00 94.38 224 LEU A N 1
ATOM 1751 C CA . LEU A 1 224 ? 8.740 3.157 -19.761 1.00 94.38 224 LEU A CA 1
ATOM 1752 C C . LEU A 1 224 ? 7.290 3.599 -19.577 1.00 94.38 224 LEU A C 1
ATOM 1754 O O . LEU A 1 224 ? 6.874 4.601 -20.166 1.00 94.38 224 LEU A O 1
ATOM 1758 N N . MET A 1 225 ? 6.556 2.910 -18.710 1.00 93.69 225 MET A N 1
ATOM 1759 C CA . MET A 1 225 ? 5.268 3.365 -18.197 1.00 93.69 225 MET A CA 1
ATOM 1760 C C . MET A 1 225 ? 5.085 2.917 -16.743 1.00 93.69 225 MET A C 1
ATOM 1762 O O . MET A 1 225 ? 5.531 1.842 -16.351 1.00 93.69 225 MET A O 1
ATOM 1766 N N . SER A 1 226 ? 4.447 3.752 -15.925 1.00 91.19 226 SER A N 1
ATOM 1767 C CA . SER A 1 226 ? 3.985 3.388 -14.582 1.00 91.19 226 SER A CA 1
ATOM 1768 C C . SER A 1 226 ? 2.465 3.379 -14.530 1.00 91.19 226 SER A C 1
ATOM 1770 O O . SER A 1 226 ? 1.831 4.341 -14.966 1.00 91.19 226 SER A O 1
ATOM 1772 N N . GLY A 1 227 ? 1.904 2.312 -13.971 1.00 89.00 227 GLY A N 1
ATOM 1773 C CA . GLY A 1 227 ? 0.508 2.216 -13.562 1.00 89.00 227 GLY A CA 1
ATOM 1774 C C . GLY A 1 227 ? 0.403 2.127 -12.041 1.00 89.00 227 GLY A C 1
ATOM 1775 O O . GLY A 1 227 ? 1.280 1.567 -11.388 1.00 89.00 227 GLY A O 1
ATOM 1776 N N . ASP A 1 228 ? -0.680 2.661 -11.484 1.00 89.19 228 ASP A N 1
ATOM 1777 C CA . ASP A 1 228 ? -0.959 2.675 -10.043 1.00 89.19 228 ASP A CA 1
ATOM 1778 C C . ASP A 1 228 ? -2.279 1.957 -9.779 1.00 89.19 228 ASP A C 1
ATOM 1780 O O . ASP A 1 228 ? -3.266 2.161 -10.495 1.00 89.19 228 ASP A O 1
ATOM 1784 N N . VAL A 1 229 ? -2.294 1.135 -8.733 1.00 86.25 229 VAL A N 1
ATOM 1785 C CA . VAL A 1 229 ? -3.531 0.554 -8.216 1.00 86.25 229 VAL A CA 1
ATOM 1786 C C . VAL A 1 229 ? -4.175 1.550 -7.248 1.00 86.25 229 VAL A C 1
ATOM 1788 O O . VAL A 1 229 ? -3.613 1.897 -6.209 1.00 86.25 229 VAL A O 1
ATOM 1791 N N . ALA A 1 230 ? -5.379 2.019 -7.565 1.00 85.50 230 ALA A N 1
ATOM 1792 C CA . ALA A 1 230 ? -6.112 2.938 -6.706 1.00 85.50 230 ALA A CA 1
ATOM 1793 C C . ALA A 1 230 ? -6.532 2.251 -5.402 1.00 85.50 230 ALA A C 1
ATOM 1795 O O . ALA A 1 230 ? -7.019 1.129 -5.400 1.00 85.50 230 ALA A O 1
ATOM 1796 N N . GLY A 1 231 ? -6.389 2.954 -4.274 1.00 79.00 231 GLY A N 1
ATOM 1797 C CA . GLY A 1 231 ? -7.067 2.583 -3.028 1.00 79.00 231 GLY A CA 1
ATOM 1798 C C . GLY A 1 231 ? -6.732 1.194 -2.482 1.00 79.00 231 GLY A C 1
ATOM 1799 O O . GLY A 1 231 ? -7.524 0.663 -1.715 1.00 79.00 231 GLY A O 1
ATOM 1800 N N . VAL A 1 232 ? -5.575 0.640 -2.843 1.00 76.06 232 VAL A N 1
ATOM 1801 C CA . VAL A 1 232 ? -5.121 -0.728 -2.575 1.00 76.06 232 VAL A CA 1
ATOM 1802 C C . VAL A 1 232 ? -5.674 -1.384 -1.304 1.00 76.06 232 VAL A C 1
ATOM 1804 O O . VAL A 1 232 ? -6.405 -2.371 -1.379 1.00 76.06 232 VAL A O 1
ATOM 1807 N N . PHE A 1 233 ? -5.343 -0.846 -0.129 1.00 83.12 233 PHE A N 1
ATOM 1808 C CA . PHE A 1 233 ? -5.697 -1.495 1.135 1.00 83.12 233 PHE A CA 1
ATOM 1809 C C . PHE A 1 233 ? -7.198 -1.431 1.427 1.00 83.12 233 PHE A C 1
ATOM 1811 O O . PHE A 1 233 ? -7.738 -2.295 2.113 1.00 83.12 233 PHE A O 1
ATOM 1818 N N . HIS A 1 234 ? -7.896 -0.457 0.845 1.00 85.81 234 HIS A N 1
ATOM 1819 C CA . HIS A 1 234 ? -9.332 -0.302 1.008 1.00 85.81 234 HIS A CA 1
ATOM 1820 C C . HIS A 1 234 ? -10.151 -1.343 0.236 1.00 85.81 234 HIS A C 1
ATOM 1822 O O . HIS A 1 234 ? -11.323 -1.526 0.556 1.00 85.81 234 HIS A O 1
ATOM 1828 N N . HIS A 1 235 ? -9.566 -2.039 -0.746 1.00 88.19 235 HIS A N 1
ATOM 1829 C CA . HIS A 1 235 ? -10.229 -3.177 -1.394 1.00 88.19 235 HIS A CA 1
ATOM 1830 C C . HIS A 1 235 ? -10.257 -4.416 -0.487 1.00 88.19 235 HIS A C 1
ATOM 1832 O O . HIS A 1 235 ? -11.123 -5.280 -0.641 1.00 88.19 235 HIS A O 1
ATOM 1838 N N . LEU A 1 236 ? -9.334 -4.497 0.476 1.00 93.00 236 LEU A N 1
ATOM 1839 C CA . LEU A 1 236 ? -9.130 -5.659 1.334 1.00 93.00 236 LEU A CA 1
ATOM 1840 C C . LEU A 1 236 ? -9.944 -5.506 2.615 1.00 93.00 236 LEU A C 1
ATOM 1842 O O . LEU A 1 236 ? -9.478 -4.942 3.604 1.00 93.00 236 LEU A O 1
ATOM 1846 N N . ALA A 1 237 ? -11.178 -5.997 2.598 1.00 95.88 237 ALA A N 1
ATOM 1847 C CA . ALA A 1 237 ? -12.022 -5.969 3.781 1.00 95.88 237 ALA A CA 1
ATOM 1848 C C . ALA A 1 237 ? -11.451 -6.871 4.889 1.00 95.88 237 ALA A C 1
ATOM 1850 O O . ALA A 1 237 ? -11.050 -8.010 4.643 1.00 95.88 237 ALA A O 1
ATOM 1851 N N . ILE A 1 238 ? -11.457 -6.377 6.124 1.00 97.38 238 ILE A N 1
ATOM 1852 C CA . ILE A 1 238 ? -11.136 -7.173 7.312 1.00 97.38 238 ILE A CA 1
ATOM 1853 C C . ILE A 1 238 ? -12.381 -7.967 7.699 1.00 97.38 238 ILE A C 1
ATOM 1855 O O . ILE A 1 238 ? -13.491 -7.427 7.694 1.00 97.38 238 ILE A O 1
ATOM 1859 N N . HIS A 1 239 ? -12.214 -9.240 8.045 1.00 97.56 239 HIS A N 1
ATOM 1860 C CA . HIS A 1 239 ? -13.308 -10.092 8.504 1.00 97.56 239 HIS A CA 1
ATOM 1861 C C . HIS A 1 239 ? -14.021 -9.468 9.715 1.00 97.56 239 HIS A C 1
ATOM 1863 O O . HIS A 1 239 ? -13.379 -8.912 10.610 1.00 97.56 239 HIS A O 1
ATOM 1869 N N . ALA A 1 240 ? -15.353 -9.564 9.756 1.00 97.56 240 ALA A N 1
ATOM 1870 C CA . ALA A 1 240 ? -16.191 -8.833 10.711 1.00 97.56 240 ALA A CA 1
ATOM 1871 C C . ALA A 1 240 ? -15.801 -9.051 12.188 1.00 97.56 240 ALA A C 1
ATOM 1873 O O . ALA A 1 240 ? -15.854 -8.117 12.982 1.00 97.56 240 ALA A O 1
ATOM 1874 N N . ASP A 1 241 ? -15.331 -10.248 12.551 1.00 97.00 241 ASP A N 1
ATOM 1875 C CA . ASP A 1 241 ? -14.909 -10.564 13.929 1.00 97.00 241 ASP A CA 1
ATOM 1876 C C . ASP A 1 241 ? -13.597 -9.878 14.361 1.00 97.00 241 ASP A C 1
ATOM 1878 O O . ASP A 1 241 ? -13.240 -9.901 15.539 1.00 97.00 241 ASP A O 1
ATOM 1882 N N . HIS A 1 242 ? -12.868 -9.254 13.431 1.00 97.00 242 HIS A N 1
ATOM 1883 C CA . HIS A 1 242 ? -11.569 -8.633 13.698 1.00 97.00 242 HIS A CA 1
ATOM 1884 C C . HIS A 1 242 ? -11.556 -7.112 13.534 1.00 97.00 242 HIS A C 1
ATOM 1886 O O . HIS A 1 242 ? -10.625 -6.474 14.023 1.00 97.00 242 HIS A O 1
ATOM 1892 N N . VAL A 1 243 ? -12.585 -6.512 12.924 1.00 97.12 243 VAL A N 1
ATOM 1893 C CA . VAL A 1 243 ? -12.650 -5.054 12.691 1.00 97.12 243 VAL A CA 1
ATOM 1894 C C . VAL A 1 243 ? -12.550 -4.236 13.983 1.00 97.12 243 VAL A C 1
ATOM 1896 O O . VAL A 1 243 ? -11.963 -3.160 13.987 1.00 97.12 243 VAL A O 1
ATOM 1899 N N . GLY A 1 244 ? -13.021 -4.777 15.114 1.00 95.81 244 GLY A N 1
ATOM 1900 C CA . GLY A 1 244 ? -12.921 -4.124 16.424 1.00 95.81 244 GLY A CA 1
ATOM 1901 C C . GLY A 1 244 ? -11.487 -3.833 16.874 1.00 95.81 244 GLY A C 1
ATOM 1902 O O . GLY A 1 244 ? -11.273 -2.920 17.667 1.00 95.81 244 GLY A O 1
ATOM 1903 N N . ARG A 1 245 ? -10.487 -4.546 16.336 1.00 95.69 245 ARG A N 1
ATOM 1904 C CA . ARG A 1 245 ? -9.066 -4.318 16.652 1.00 95.69 245 ARG A CA 1
ATOM 1905 C C . ARG A 1 245 ? -8.461 -3.114 15.941 1.00 95.69 245 ARG A C 1
ATOM 1907 O O . ARG A 1 245 ? -7.356 -2.720 16.286 1.00 95.69 245 ARG A O 1
ATOM 1914 N N . PHE A 1 246 ? -9.173 -2.539 14.980 1.00 96.00 246 PHE A N 1
ATOM 1915 C CA . PHE A 1 246 ? -8.714 -1.419 14.170 1.00 96.00 246 PHE A CA 1
ATOM 1916 C C . PHE A 1 246 ? -9.618 -0.211 14.403 1.00 96.00 246 PHE A C 1
ATOM 1918 O O . PHE A 1 246 ? -10.236 0.323 13.481 1.00 96.00 246 PHE A O 1
ATOM 1925 N N . ALA A 1 247 ? -9.729 0.199 15.667 1.00 96.25 247 ALA A N 1
ATOM 1926 C CA . ALA A 1 247 ? -10.524 1.349 16.058 1.00 96.25 247 ALA A CA 1
ATOM 1927 C C . ALA A 1 247 ? -9.641 2.547 16.428 1.00 96.25 247 ALA A C 1
ATOM 1929 O O . ALA A 1 247 ? -8.500 2.401 16.851 1.00 96.25 247 ALA A O 1
ATOM 1930 N N . GLY A 1 248 ? -10.199 3.744 16.325 1.00 95.56 248 GLY A N 1
ATOM 1931 C CA . GLY A 1 248 ? -9.611 4.984 16.815 1.00 95.56 248 GLY A CA 1
ATOM 1932 C C . GLY A 1 248 ? -10.711 5.926 17.290 1.00 95.56 248 GLY A C 1
ATOM 1933 O O . GLY A 1 248 ? -11.891 5.721 17.004 1.00 95.56 248 GLY A O 1
ATOM 1934 N N . THR A 1 249 ? -10.358 6.975 18.030 1.00 96.00 249 THR A N 1
ATOM 1935 C CA . THR A 1 249 ? -11.361 7.926 18.542 1.00 96.00 249 THR A CA 1
ATOM 1936 C C . THR A 1 249 ? -11.020 9.360 18.193 1.00 96.00 249 THR A C 1
ATOM 1938 O O . THR A 1 249 ? -9.852 9.718 18.068 1.00 96.00 249 THR A O 1
ATOM 1941 N N . ILE A 1 250 ? -12.046 10.198 18.060 1.00 95.00 250 ILE A N 1
ATOM 1942 C CA . ILE A 1 250 ? -11.918 11.659 18.020 1.00 95.00 250 ILE A CA 1
ATOM 1943 C C . ILE A 1 250 ? -12.772 12.201 19.168 1.00 95.00 250 ILE A C 1
ATOM 1945 O O . ILE A 1 250 ? -13.951 12.515 18.960 1.00 95.00 250 ILE A O 1
ATOM 1949 N N . PRO A 1 251 ? -12.222 12.255 20.397 1.00 92.38 251 PRO A N 1
ATOM 1950 C CA . PRO A 1 251 ? -12.978 12.647 21.582 1.00 92.38 251 PRO A CA 1
ATOM 1951 C C . PRO A 1 251 ? -13.606 14.036 21.462 1.00 92.38 251 PRO A C 1
ATOM 1953 O O . PRO A 1 251 ? -14.718 14.244 21.933 1.00 92.38 251 PRO A O 1
ATOM 1956 N N . GLU A 1 252 ? -12.936 14.966 20.776 1.00 90.88 252 GLU A N 1
ATOM 1957 C CA . GLU A 1 252 ? -13.404 16.340 20.563 1.00 90.88 252 GLU A CA 1
ATOM 1958 C C . GLU A 1 252 ? -14.719 16.408 19.769 1.00 90.88 252 GLU A C 1
ATOM 1960 O O . GLU A 1 252 ? -15.441 17.399 19.855 1.00 90.88 252 GLU A O 1
ATOM 1965 N N . LEU A 1 253 ? -15.030 15.360 19.001 1.00 92.19 253 LEU A N 1
ATOM 1966 C CA . LEU A 1 253 ? -16.259 15.227 18.218 1.00 92.19 253 LEU A CA 1
ATOM 1967 C C . LEU A 1 253 ? -17.172 14.104 18.732 1.00 92.19 253 LEU A C 1
ATOM 1969 O O . LEU A 1 253 ? -18.207 13.845 18.124 1.00 92.19 253 LEU A O 1
ATOM 1973 N N . GLY A 1 254 ? -16.790 13.421 19.815 1.00 94.31 254 GLY A N 1
ATOM 1974 C CA . GLY A 1 254 ? -17.533 12.284 20.356 1.00 94.31 254 GLY A CA 1
ATOM 1975 C C . GLY A 1 254 ? -17.565 11.062 19.433 1.00 94.31 254 GLY A C 1
ATOM 1976 O O . GLY A 1 254 ? -18.533 10.306 19.472 1.00 94.31 254 GLY A O 1
ATOM 1977 N N . LEU A 1 255 ? -16.542 10.861 18.593 1.00 96.62 255 LEU A N 1
ATOM 1978 C CA . LEU A 1 255 ? -16.559 9.826 17.552 1.00 96.62 255 LEU A CA 1
ATOM 1979 C C . LEU A 1 255 ? -15.691 8.615 17.896 1.00 96.62 255 LEU A C 1
ATOM 1981 O O . LEU A 1 255 ? -14.543 8.759 18.324 1.00 96.62 255 LEU A O 1
ATOM 1985 N N . LEU A 1 256 ? -16.229 7.434 17.605 1.00 97.12 256 LEU A N 1
ATOM 1986 C CA . LEU A 1 256 ? -15.523 6.163 17.470 1.00 97.12 256 LEU A CA 1
ATOM 1987 C C . LEU A 1 256 ? -15.459 5.804 15.981 1.00 97.12 256 LEU A C 1
ATOM 1989 O O . LEU A 1 256 ? -16.484 5.764 15.302 1.00 97.12 256 LEU A O 1
ATOM 1993 N N . ILE A 1 257 ? -14.255 5.564 15.476 1.00 97.31 257 ILE A N 1
ATOM 1994 C CA . ILE A 1 257 ? -13.975 5.234 14.077 1.00 97.31 257 ILE A CA 1
ATOM 1995 C C . ILE A 1 257 ? -13.453 3.806 14.029 1.00 97.31 257 ILE A C 1
ATOM 1997 O O . ILE A 1 257 ? -12.570 3.464 14.807 1.00 97.31 257 ILE A O 1
ATOM 2001 N N . ILE A 1 258 ? -13.985 2.988 13.129 1.00 97.56 258 ILE A N 1
ATOM 2002 C CA . ILE A 1 258 ? -13.575 1.595 12.943 1.00 97.56 258 ILE A CA 1
ATOM 2003 C C . ILE A 1 258 ? -13.200 1.409 11.475 1.00 97.56 258 ILE A C 1
ATOM 2005 O O . ILE A 1 258 ? -14.034 1.639 10.592 1.00 97.56 258 ILE A O 1
ATOM 2009 N N . ASP A 1 259 ? -11.957 1.004 11.220 1.00 96.19 259 ASP A N 1
ATOM 2010 C CA . ASP A 1 259 ? -11.502 0.574 9.900 1.00 96.19 259 ASP A CA 1
ATOM 2011 C C . ASP A 1 259 ? -12.161 -0.766 9.547 1.00 96.19 259 ASP A C 1
ATOM 2013 O O . ASP A 1 259 ? -12.030 -1.767 10.255 1.00 96.19 259 ASP A O 1
ATOM 2017 N N . LEU A 1 260 ? -12.887 -0.788 8.431 1.00 97.25 260 LEU A N 1
ATOM 2018 C CA . LEU A 1 260 ? -13.503 -2.003 7.896 1.00 97.25 260 LEU A CA 1
ATOM 2019 C C . LEU A 1 260 ? -12.600 -2.691 6.863 1.00 97.25 260 LEU A C 1
ATOM 2021 O O . LEU A 1 260 ? -12.840 -3.841 6.503 1.00 97.25 260 LEU A O 1
ATOM 2025 N N . CYS A 1 261 ? -11.557 -2.025 6.388 1.00 95.19 261 CYS A N 1
ATOM 2026 C CA . CYS A 1 261 ? -10.590 -2.580 5.445 1.00 95.19 261 CYS A CA 1
ATOM 2027 C C . CYS A 1 261 ? -9.187 -2.517 6.043 1.00 95.19 261 CYS A C 1
ATOM 2029 O O . CYS A 1 261 ? -8.990 -1.858 7.060 1.00 95.19 261 CYS A O 1
ATOM 2031 N N . CYS A 1 262 ? -8.218 -3.197 5.429 1.00 92.12 262 CYS A N 1
ATOM 2032 C CA . CYS A 1 262 ? -6.827 -3.153 5.865 1.00 92.12 262 CYS A CA 1
ATOM 2033 C C . CYS A 1 262 ? -6.369 -1.692 6.024 1.00 92.12 262 CYS A C 1
ATOM 2035 O O . CYS A 1 262 ? -6.350 -0.945 5.042 1.00 92.12 262 CYS A O 1
ATOM 2037 N N . PRO A 1 263 ? -6.008 -1.248 7.238 1.00 86.06 263 PRO A N 1
ATOM 2038 C CA . PRO A 1 263 ? -5.619 0.133 7.456 1.00 86.06 263 PRO A CA 1
ATOM 2039 C C . PRO A 1 263 ? -4.174 0.367 7.029 1.00 86.06 263 PRO A C 1
ATOM 2041 O O . PRO A 1 263 ? -3.307 -0.513 7.097 1.00 86.06 263 PRO A O 1
ATOM 2044 N N . PHE A 1 264 ? -3.887 1.608 6.652 1.00 76.31 264 PHE A N 1
ATOM 2045 C CA . PHE A 1 264 ? -2.512 2.064 6.517 1.00 76.31 264 PHE A CA 1
ATOM 2046 C C . PHE A 1 264 ? -1.866 2.177 7.906 1.00 76.31 264 PHE A C 1
ATOM 2048 O O . PHE A 1 264 ? -2.383 2.889 8.764 1.00 76.31 264 PHE A O 1
ATOM 2055 N N . GLY A 1 265 ? -0.730 1.504 8.112 1.00 75.31 265 GLY A N 1
ATOM 2056 C CA . GLY A 1 265 ? -0.004 1.491 9.391 1.00 75.31 265 GLY A CA 1
ATOM 2057 C C . GLY A 1 265 ? -0.039 0.153 10.137 1.00 75.31 265 GLY A C 1
ATOM 2058 O O . GLY A 1 265 ? 0.735 -0.027 11.072 1.00 75.31 265 GLY A O 1
ATOM 2059 N N . TRP A 1 266 ? -0.869 -0.806 9.712 1.00 85.81 266 TRP A N 1
ATOM 2060 C CA . TRP A 1 266 ? -0.808 -2.173 10.235 1.00 85.81 266 TRP A CA 1
ATOM 2061 C C . TRP A 1 266 ? 0.310 -2.976 9.564 1.00 85.81 266 TRP A C 1
ATOM 2063 O O . TRP A 1 266 ? 0.451 -2.946 8.339 1.00 85.81 266 TRP A O 1
ATOM 2073 N N . THR A 1 267 ? 1.074 -3.726 10.363 1.00 83.81 267 THR A N 1
ATOM 2074 C CA . THR A 1 267 ? 2.289 -4.422 9.910 1.00 83.81 267 THR A CA 1
ATOM 2075 C C . THR A 1 267 ? 2.050 -5.431 8.772 1.00 83.81 267 THR A C 1
ATOM 2077 O O . THR A 1 267 ? 2.896 -5.553 7.890 1.00 83.81 267 THR A O 1
ATOM 2080 N N . LEU A 1 268 ? 0.885 -6.100 8.722 1.00 86.44 268 LEU A N 1
ATOM 2081 C CA . LEU A 1 268 ? 0.575 -7.093 7.677 1.00 86.44 268 LEU A CA 1
ATOM 2082 C C . LEU A 1 268 ? -0.260 -6.555 6.508 1.00 86.44 268 LEU A C 1
ATOM 2084 O O . LEU A 1 268 ? -0.458 -7.278 5.530 1.00 86.44 268 LEU A O 1
ATOM 2088 N N . SER A 1 269 ? -0.716 -5.295 6.538 1.00 85.81 269 SER A N 1
ATOM 2089 C CA . SER A 1 269 ? -1.442 -4.706 5.398 1.00 85.81 269 SER A CA 1
ATOM 2090 C C . SER A 1 269 ? -0.687 -4.860 4.065 1.00 85.81 269 SER A C 1
ATOM 2092 O O . SER A 1 269 ? -1.309 -5.299 3.092 1.00 85.81 269 SER A O 1
ATOM 2094 N N . PRO A 1 270 ? 0.636 -4.580 3.984 1.00 84.62 270 PRO A N 1
ATOM 2095 C CA . PRO A 1 270 ? 1.400 -4.773 2.748 1.00 84.62 270 PRO A CA 1
ATOM 2096 C C . PRO A 1 270 ? 1.417 -6.226 2.268 1.00 84.62 270 PRO A C 1
ATOM 2098 O O . PRO A 1 270 ? 1.305 -6.483 1.073 1.00 84.62 270 PRO A O 1
ATOM 2101 N N . GLN A 1 271 ? 1.524 -7.179 3.192 1.00 85.62 271 GLN A N 1
ATOM 2102 C CA . GLN A 1 271 ? 1.581 -8.595 2.858 1.00 85.62 271 GLN A CA 1
ATOM 2103 C C . GLN A 1 271 ? 0.240 -9.116 2.342 1.00 85.62 271 GLN A C 1
ATOM 2105 O O . GLN A 1 271 ? 0.203 -9.825 1.339 1.00 85.62 271 GLN A O 1
ATOM 2110 N N . HIS A 1 272 ? -0.871 -8.751 2.983 1.00 88.81 272 HIS A N 1
ATOM 2111 C CA . HIS A 1 272 ? -2.188 -9.144 2.485 1.00 88.81 272 HIS A CA 1
ATOM 2112 C C . HIS A 1 272 ? -2.465 -8.525 1.122 1.00 88.81 272 HIS A C 1
ATOM 2114 O O . HIS A 1 272 ? -2.961 -9.214 0.235 1.00 88.81 272 HIS A O 1
ATOM 2120 N N . TYR A 1 273 ? -2.071 -7.270 0.907 1.00 87.19 273 TYR A N 1
ATOM 2121 C CA . TYR A 1 273 ? -2.146 -6.701 -0.429 1.00 87.19 273 TYR A CA 1
ATOM 2122 C C . TYR A 1 273 ? -1.286 -7.448 -1.442 1.00 87.19 273 TYR A C 1
ATOM 2124 O O . TYR A 1 273 ? -1.743 -7.666 -2.561 1.00 87.19 273 TYR A O 1
ATOM 2132 N N . TRP A 1 274 ? -0.086 -7.885 -1.065 1.00 90.31 274 TRP A N 1
ATOM 2133 C CA . TRP A 1 274 ? 0.803 -8.607 -1.968 1.00 90.31 274 TRP A CA 1
ATOM 2134 C C . TRP A 1 274 ? 0.131 -9.817 -2.628 1.00 90.31 274 TRP A C 1
ATOM 2136 O O . TRP A 1 274 ? 0.397 -10.092 -3.792 1.00 90.31 274 TRP A O 1
ATOM 2146 N N . THR A 1 275 ? -0.800 -10.492 -1.945 1.00 92.25 275 THR A N 1
ATOM 2147 C CA . THR A 1 275 ? -1.583 -11.595 -2.543 1.00 92.25 275 THR A CA 1
ATOM 2148 C C . THR A 1 275 ? -2.469 -11.152 -3.720 1.00 92.25 275 THR A C 1
ATOM 2150 O O . THR A 1 275 ? -2.651 -11.906 -4.668 1.00 92.25 275 THR A O 1
ATOM 2153 N N . GLY A 1 276 ? -2.988 -9.921 -3.712 1.00 92.69 276 GLY A N 1
ATOM 2154 C CA . GLY A 1 276 ? -3.697 -9.341 -4.854 1.00 92.69 276 GLY A CA 1
ATOM 2155 C C . GLY A 1 276 ? -2.740 -8.708 -5.865 1.00 92.69 276 GLY A C 1
ATOM 2156 O O . GLY A 1 276 ? -2.814 -8.982 -7.058 1.00 92.69 276 GLY A O 1
ATOM 2157 N N . GLY A 1 277 ? -1.784 -7.902 -5.399 1.00 92.19 277 GLY A N 1
ATOM 2158 C CA . GLY A 1 277 ? -0.802 -7.233 -6.258 1.00 92.19 277 GLY A CA 1
ATOM 2159 C C . GLY A 1 277 ? 0.019 -8.215 -7.102 1.00 92.19 277 GLY A C 1
ATOM 2160 O O . GLY A 1 277 ? 0.116 -8.066 -8.317 1.00 92.19 277 GLY A O 1
ATOM 2161 N N . ALA A 1 278 ? 0.529 -9.290 -6.496 1.00 93.00 278 ALA A N 1
ATOM 2162 C CA . ALA A 1 278 ? 1.265 -10.320 -7.224 1.00 93.00 278 ALA A CA 1
ATOM 2163 C C . ALA A 1 278 ? 0.365 -11.141 -8.162 1.00 93.00 278 ALA A C 1
ATOM 2165 O O . ALA A 1 278 ? 0.857 -11.651 -9.165 1.00 93.00 278 ALA A O 1
ATOM 2166 N N . ALA A 1 279 ? -0.937 -11.265 -7.878 1.00 95.25 279 ALA A N 1
ATOM 2167 C CA . ALA A 1 279 ? -1.885 -11.877 -8.809 1.00 95.25 279 ALA A CA 1
ATOM 2168 C C . ALA A 1 279 ? -2.055 -11.023 -10.074 1.00 95.25 279 ALA A C 1
ATOM 2170 O O . ALA A 1 279 ? -2.076 -11.566 -11.178 1.00 95.25 279 ALA A O 1
ATOM 2171 N N . ILE A 1 280 ? -2.105 -9.691 -9.930 1.00 95.56 280 ILE A N 1
ATOM 2172 C CA . ILE A 1 280 ? -2.136 -8.754 -11.064 1.00 95.56 280 ILE A CA 1
ATOM 2173 C C . ILE A 1 280 ? -0.881 -8.942 -11.920 1.00 95.56 280 ILE A C 1
ATOM 2175 O O . ILE A 1 280 ? -0.994 -9.170 -13.125 1.00 95.56 280 ILE A O 1
ATOM 2179 N N . SER A 1 281 ? 0.303 -8.928 -11.298 1.00 95.25 281 SER A N 1
ATOM 2180 C CA . SER A 1 281 ? 1.577 -9.167 -11.986 1.00 95.25 281 SER A CA 1
ATOM 2181 C C . SER A 1 281 ? 1.620 -10.525 -12.684 1.00 95.25 281 SER A C 1
ATOM 2183 O O . SER A 1 281 ? 2.090 -10.611 -13.815 1.00 95.25 281 SER A O 1
ATOM 2185 N N . HIS A 1 282 ? 1.102 -11.579 -12.045 1.00 95.81 282 HIS A N 1
ATOM 2186 C CA . HIS A 1 282 ? 1.069 -12.935 -12.602 1.00 95.81 282 HIS A CA 1
ATOM 2187 C C . HIS A 1 282 ? 0.167 -13.033 -13.834 1.00 95.81 282 HIS A C 1
ATOM 2189 O O . HIS A 1 282 ? 0.597 -13.542 -14.866 1.00 95.81 282 HIS A O 1
ATOM 2195 N N . LEU A 1 283 ? -1.061 -12.508 -13.768 1.00 96.56 283 LEU A N 1
ATOM 2196 C CA . LEU A 1 283 ? -1.977 -12.497 -14.916 1.00 96.56 283 LEU A CA 1
ATOM 2197 C C . LEU A 1 283 ? -1.447 -11.630 -16.066 1.00 96.56 283 LEU A C 1
ATOM 2199 O O . LEU A 1 283 ? -1.584 -11.992 -17.237 1.00 96.56 283 LEU A O 1
ATOM 2203 N N . TYR A 1 284 ? -0.816 -10.504 -15.733 1.00 96.31 284 TYR A N 1
ATOM 2204 C CA . TYR A 1 284 ? -0.160 -9.640 -16.705 1.00 96.31 284 TYR A CA 1
ATOM 2205 C C . TYR A 1 284 ? 1.008 -10.358 -17.403 1.00 96.31 284 TYR A C 1
ATOM 2207 O O . TYR A 1 284 ? 1.041 -10.400 -18.630 1.00 96.31 284 TYR A O 1
ATOM 2215 N N . ALA A 1 285 ? 1.910 -10.990 -16.647 1.00 96.38 285 ALA A N 1
ATOM 2216 C CA . ALA A 1 285 ? 3.056 -11.724 -17.191 1.00 96.38 285 ALA A CA 1
ATOM 2217 C C . ALA A 1 285 ? 2.661 -13.012 -17.936 1.00 96.38 285 ALA A C 1
ATOM 2219 O O . ALA A 1 285 ? 3.397 -13.482 -18.797 1.00 96.38 285 ALA A O 1
ATOM 2220 N N . ALA A 1 286 ? 1.491 -13.583 -17.637 1.00 95.81 286 ALA A N 1
ATOM 2221 C CA . ALA A 1 286 ? 0.925 -14.701 -18.391 1.00 95.81 286 ALA A CA 1
ATOM 2222 C C . ALA A 1 286 ? 0.276 -14.272 -19.722 1.00 95.81 286 ALA A C 1
ATOM 2224 O O . ALA A 1 286 ? -0.138 -15.125 -20.509 1.00 95.81 286 ALA A O 1
ATOM 2225 N N . SER A 1 287 ? 0.157 -12.964 -19.972 1.00 95.19 287 SER A N 1
ATOM 2226 C CA . SER A 1 287 ? -0.400 -12.412 -21.205 1.00 95.19 287 SER A CA 1
ATOM 2227 C C . SER A 1 287 ? 0.702 -12.090 -22.219 1.00 95.19 287 SER A C 1
ATOM 2229 O O . SER A 1 287 ? 1.817 -11.709 -21.860 1.00 95.19 287 SER A O 1
ATOM 2231 N N . SER A 1 288 ? 0.359 -12.184 -23.504 1.00 94.69 288 SER A N 1
ATOM 2232 C CA . SER A 1 288 ? 1.236 -11.817 -24.622 1.00 94.69 288 SER A CA 1
ATOM 2233 C C . SER A 1 288 ? 0.502 -10.890 -25.587 1.00 94.69 288 SER A C 1
ATOM 2235 O O . SER A 1 288 ? -0.711 -11.040 -25.769 1.00 94.69 288 SER A O 1
ATOM 2237 N N . PRO A 1 289 ? 1.203 -9.950 -26.240 1.00 95.19 289 PRO A N 1
ATOM 2238 C CA . PRO A 1 289 ? 0.581 -9.091 -27.235 1.00 95.19 289 PRO A CA 1
ATOM 2239 C C . PRO A 1 289 ? 0.291 -9.871 -28.519 1.00 95.19 289 PRO A C 1
ATOM 2241 O O . PRO A 1 289 ? 0.985 -10.840 -28.839 1.00 95.19 289 PRO A O 1
ATOM 2244 N N . LYS A 1 290 ? -0.693 -9.411 -29.296 1.00 94.12 290 LYS A N 1
ATOM 2245 C CA . LYS A 1 290 ? -1.035 -10.010 -30.588 1.00 94.12 290 LYS A CA 1
ATOM 2246 C C . LYS A 1 290 ? -1.382 -8.941 -31.616 1.00 94.12 290 LYS A C 1
ATOM 2248 O O . LYS A 1 290 ? -2.290 -8.150 -31.392 1.00 94.12 290 LYS A O 1
ATOM 2253 N N . TRP A 1 291 ? -0.711 -8.954 -32.768 1.00 94.19 291 TRP A N 1
ATOM 2254 C CA . TRP A 1 291 ? -1.055 -8.076 -33.895 1.00 94.19 291 TRP A CA 1
ATOM 2255 C C . TRP A 1 291 ? -0.799 -8.726 -35.263 1.00 94.19 291 TRP A C 1
ATOM 2257 O O . TRP A 1 291 ? -0.085 -9.727 -35.346 1.00 94.19 291 TRP A O 1
ATOM 2267 N N . PRO A 1 292 ? -1.398 -8.212 -36.356 1.00 92.38 292 PRO A N 1
ATOM 2268 C CA . PRO A 1 292 ? -1.165 -8.743 -37.698 1.00 92.38 292 PRO A CA 1
ATOM 2269 C C . PRO A 1 292 ? 0.310 -8.655 -38.105 1.00 92.38 292 PRO A C 1
ATOM 2271 O O . PRO A 1 292 ? 0.940 -7.621 -37.899 1.00 92.38 292 PRO A O 1
ATOM 2274 N N . LEU A 1 293 ? 0.839 -9.718 -38.723 1.00 89.75 293 LEU A N 1
ATOM 2275 C CA . LEU A 1 293 ? 2.243 -9.805 -39.166 1.00 89.75 293 LEU A CA 1
ATOM 2276 C C . LEU A 1 293 ? 3.260 -9.597 -38.024 1.00 89.75 293 LEU A C 1
ATOM 2278 O O . LEU A 1 293 ? 4.358 -9.090 -38.245 1.00 89.75 293 LEU A O 1
ATOM 2282 N N . GLN A 1 294 ? 2.887 -9.971 -36.796 1.00 92.56 294 GLN A N 1
ATOM 2283 C CA . GLN A 1 294 ? 3.755 -9.886 -35.627 1.00 92.56 294 GLN A CA 1
ATOM 2284 C C . GLN A 1 294 ? 5.016 -10.744 -35.808 1.00 92.56 294 GLN A C 1
ATOM 2286 O O . GLN A 1 294 ? 4.902 -11.939 -36.098 1.00 92.56 294 GLN A O 1
ATOM 2291 N N . PRO A 1 295 ? 6.212 -10.158 -35.630 1.00 90.19 295 PRO A N 1
ATOM 2292 C CA . PRO A 1 295 ? 7.453 -10.911 -35.674 1.00 90.19 295 PRO A CA 1
ATOM 2293 C C . PRO A 1 295 ? 7.619 -11.756 -34.397 1.00 90.19 295 PRO A C 1
ATOM 2295 O O . PRO A 1 295 ? 7.004 -11.476 -33.365 1.00 90.19 295 PRO A O 1
ATOM 2298 N N . LEU A 1 296 ? 8.417 -12.826 -34.482 1.00 89.62 296 LEU A N 1
ATOM 2299 C CA . LEU A 1 296 ? 8.573 -13.811 -33.399 1.00 89.62 296 LEU A CA 1
ATOM 2300 C C . LEU A 1 296 ? 9.143 -13.196 -32.112 1.00 89.62 296 LEU A C 1
ATOM 2302 O O . LEU A 1 296 ? 8.669 -13.514 -31.025 1.00 89.62 296 LEU A O 1
ATOM 2306 N N . ASP A 1 297 ? 10.108 -12.293 -32.251 1.00 86.94 297 ASP A N 1
ATOM 2307 C CA . ASP A 1 297 ? 10.698 -11.493 -31.168 1.00 86.94 297 ASP A CA 1
ATOM 2308 C C . ASP A 1 297 ? 9.649 -10.585 -30.487 1.00 86.94 297 ASP A C 1
ATOM 2310 O O . ASP A 1 297 ? 9.636 -10.394 -29.274 1.00 86.94 297 ASP A O 1
ATOM 2314 N N . GLY A 1 298 ? 8.673 -10.077 -31.240 1.00 87.75 298 GLY A N 1
ATOM 2315 C CA . GLY A 1 298 ? 7.567 -9.278 -30.713 1.00 87.75 298 GLY A CA 1
ATOM 2316 C C . GLY A 1 298 ? 6.501 -10.074 -29.948 1.00 87.75 298 GLY A C 1
ATOM 2317 O O . GLY A 1 298 ? 5.636 -9.455 -29.316 1.00 87.75 298 GLY A O 1
ATOM 2318 N N . ALA A 1 299 ? 6.522 -11.410 -30.011 1.00 92.38 299 ALA A N 1
ATOM 2319 C CA . ALA A 1 299 ? 5.475 -12.294 -29.483 1.00 92.38 299 ALA A CA 1
ATOM 2320 C C . ALA A 1 299 ? 5.713 -12.785 -28.046 1.00 92.38 299 ALA A C 1
ATOM 2322 O O . ALA A 1 299 ? 4.838 -13.433 -27.463 1.00 92.38 299 ALA A O 1
ATOM 2323 N N . HIS A 1 300 ? 6.870 -12.473 -27.458 1.00 93.56 300 HIS A N 1
ATOM 2324 C CA . HIS A 1 300 ? 7.171 -12.821 -26.072 1.00 93.56 300 HIS A CA 1
ATOM 2325 C C . HIS A 1 300 ? 6.137 -12.237 -25.103 1.00 93.56 300 HIS A C 1
ATOM 2327 O O . HIS A 1 300 ? 5.608 -11.140 -25.321 1.00 93.56 300 HIS A O 1
ATOM 2333 N N . ALA A 1 301 ? 5.870 -12.974 -24.025 1.00 95.69 301 ALA A N 1
ATOM 2334 C CA . ALA A 1 301 ? 5.004 -12.517 -22.947 1.00 95.69 301 ALA A CA 1
ATOM 2335 C C . ALA A 1 301 ? 5.503 -11.194 -22.346 1.00 95.69 301 ALA A C 1
ATOM 2337 O O . ALA A 1 301 ? 6.645 -10.769 -22.570 1.00 95.69 301 ALA A O 1
ATOM 2338 N N . PHE A 1 302 ? 4.624 -10.509 -21.626 1.00 96.00 302 PHE A N 1
ATOM 2339 C CA . PHE A 1 302 ? 5.005 -9.276 -20.953 1.00 96.00 302 PHE A CA 1
ATOM 2340 C C . PHE A 1 302 ? 5.890 -9.544 -19.733 1.00 96.00 302 PHE A C 1
ATOM 2342 O O . PHE A 1 302 ? 5.768 -10.573 -19.069 1.00 96.00 302 PHE A O 1
ATOM 2349 N N . ASP A 1 303 ? 6.757 -8.587 -19.412 1.00 93.62 303 ASP A N 1
ATOM 2350 C CA . ASP A 1 303 ? 7.586 -8.645 -18.207 1.00 93.62 303 ASP A CA 1
ATOM 2351 C C . ASP A 1 303 ? 6.962 -7.783 -17.104 1.00 93.62 303 ASP A C 1
ATOM 2353 O O . ASP A 1 303 ? 6.814 -6.567 -17.246 1.00 93.62 303 ASP A O 1
ATOM 2357 N N . ALA A 1 304 ? 6.552 -8.421 -16.007 1.00 92.31 304 ALA A N 1
ATOM 2358 C CA . ALA A 1 304 ? 6.056 -7.714 -14.836 1.00 92.31 304 ALA A CA 1
ATOM 2359 C C . ALA A 1 304 ? 7.232 -7.185 -14.005 1.00 92.31 304 ALA A C 1
ATOM 2361 O O . ALA A 1 304 ? 8.143 -7.944 -13.658 1.00 92.31 304 ALA A O 1
ATOM 2362 N N . LYS A 1 305 ? 7.178 -5.902 -13.637 1.00 90.81 305 LYS A N 1
ATOM 2363 C CA . LYS A 1 305 ? 7.962 -5.347 -12.530 1.00 90.81 305 LYS A CA 1
ATOM 2364 C C . LYS A 1 305 ? 7.027 -4.587 -11.610 1.00 90.81 305 LYS A C 1
ATOM 2366 O O . LYS A 1 305 ? 6.303 -3.699 -12.062 1.00 90.81 305 LYS A O 1
ATOM 2371 N N . THR A 1 306 ? 7.040 -4.911 -10.326 1.00 86.69 306 THR A N 1
ATOM 2372 C CA . THR A 1 306 ? 6.103 -4.327 -9.366 1.00 86.69 306 THR A CA 1
ATOM 2373 C C . THR A 1 306 ? 6.815 -3.929 -8.084 1.00 86.69 306 THR A C 1
ATOM 2375 O O . THR A 1 306 ? 7.642 -4.659 -7.535 1.00 86.69 306 THR A O 1
ATOM 2378 N N . TRP A 1 307 ? 6.453 -2.758 -7.572 1.00 83.81 307 TRP A N 1
ATOM 2379 C CA . TRP A 1 307 ? 6.861 -2.286 -6.258 1.00 83.81 307 TRP A CA 1
ATOM 2380 C C . TRP A 1 307 ? 5.619 -1.845 -5.499 1.00 83.81 307 TRP A C 1
ATOM 2382 O O . TRP A 1 307 ? 5.084 -0.769 -5.751 1.00 83.81 307 TRP A O 1
ATOM 2392 N N . CYS A 1 308 ? 5.167 -2.666 -4.552 1.00 81.69 308 CYS A N 1
ATOM 2393 C CA . CYS A 1 308 ? 3.915 -2.429 -3.839 1.00 81.69 308 CYS A CA 1
ATOM 2394 C C . CYS A 1 308 ? 2.756 -2.180 -4.830 1.00 81.69 308 CYS A C 1
ATOM 2396 O O . CYS A 1 308 ? 2.346 -3.097 -5.541 1.00 81.69 308 CYS A O 1
ATOM 2398 N N . ASP A 1 309 ? 2.200 -0.972 -4.847 1.00 80.81 309 ASP A N 1
ATOM 2399 C CA . ASP A 1 309 ? 1.075 -0.519 -5.666 1.00 80.81 309 ASP A CA 1
ATOM 2400 C C . ASP A 1 309 ? 1.475 -0.058 -7.075 1.00 80.81 309 ASP A C 1
ATOM 2402 O O . ASP A 1 309 ? 0.634 -0.049 -7.980 1.00 80.81 309 ASP A O 1
ATOM 2406 N N . ASP A 1 310 ? 2.761 0.233 -7.282 1.00 85.69 310 ASP A N 1
ATOM 2407 C CA . ASP A 1 310 ? 3.312 0.679 -8.557 1.00 85.69 310 ASP A CA 1
ATOM 2408 C C . ASP A 1 310 ? 3.633 -0.516 -9.471 1.00 85.69 310 ASP A C 1
ATOM 2410 O O . ASP A 1 310 ? 4.504 -1.342 -9.174 1.00 85.69 310 ASP A O 1
ATOM 2414 N N . HIS A 1 311 ? 2.988 -0.563 -10.636 1.00 90.94 311 HIS A N 1
ATOM 2415 C CA . HIS A 1 311 ? 3.304 -1.486 -11.727 1.00 90.94 311 HIS A CA 1
ATOM 2416 C C . HIS A 1 311 ? 4.158 -0.762 -12.768 1.00 90.94 311 HIS A C 1
ATOM 2418 O O . HIS A 1 311 ? 3.730 0.203 -13.398 1.00 90.94 311 HIS A O 1
ATOM 2424 N N . ASN A 1 312 ? 5.390 -1.225 -12.926 1.00 91.69 312 ASN A N 1
ATOM 2425 C CA . ASN A 1 312 ? 6.459 -0.573 -13.663 1.00 91.69 312 ASN A CA 1
ATOM 2426 C C . ASN A 1 312 ? 6.717 -1.350 -14.957 1.00 91.69 312 ASN A C 1
ATOM 2428 O O . ASN A 1 312 ? 7.309 -2.421 -14.937 1.00 91.69 312 ASN A O 1
ATOM 2432 N N . LEU A 1 313 ? 6.250 -0.839 -16.091 1.00 94.00 313 LEU A N 1
ATOM 2433 C CA . LEU A 1 313 ? 6.273 -1.569 -17.356 1.00 94.00 313 LEU A CA 1
ATOM 2434 C C . LEU A 1 313 ? 7.381 -1.041 -18.264 1.00 94.00 313 LEU A C 1
ATOM 2436 O O . LEU A 1 313 ? 7.540 0.170 -18.436 1.00 94.00 313 LEU A O 1
ATOM 2440 N N . ILE A 1 314 ? 8.144 -1.966 -18.847 1.00 95.00 314 ILE A N 1
ATOM 2441 C CA . ILE A 1 314 ? 9.272 -1.664 -19.728 1.00 95.00 314 ILE A CA 1
ATOM 2442 C C . ILE A 1 314 ? 9.165 -2.564 -20.954 1.00 95.00 314 ILE A C 1
ATOM 2444 O O . ILE A 1 314 ? 9.395 -3.773 -20.874 1.00 95.00 314 ILE A O 1
ATOM 2448 N N . GLU A 1 315 ? 8.797 -1.968 -22.084 1.00 96.25 315 GLU A N 1
ATOM 2449 C CA . GLU A 1 315 ? 8.474 -2.699 -23.308 1.00 96.25 315 GLU A CA 1
ATOM 2450 C C . GLU A 1 315 ? 8.972 -1.952 -24.559 1.00 96.25 315 GLU A C 1
ATOM 2452 O O . GLU A 1 315 ? 9.078 -0.719 -24.548 1.00 96.25 315 GLU A O 1
ATOM 2457 N N . PRO A 1 316 ? 9.292 -2.668 -25.654 1.00 96.19 316 PRO A N 1
ATOM 2458 C CA . PRO A 1 316 ? 9.669 -2.050 -26.916 1.00 96.19 316 PRO A CA 1
ATOM 2459 C C . PRO A 1 316 ? 8.449 -1.463 -27.635 1.00 96.19 316 PRO A C 1
ATOM 2461 O O . PRO A 1 316 ? 7.374 -2.066 -27.698 1.00 96.19 316 PRO A O 1
ATOM 2464 N N . GLY A 1 317 ? 8.632 -0.291 -28.240 1.00 95.88 317 GLY A N 1
ATOM 2465 C CA . GLY A 1 317 ? 7.637 0.399 -29.061 1.00 95.88 317 GLY A CA 1
ATOM 2466 C C . GLY A 1 317 ? 7.434 -0.213 -30.447 1.00 95.88 317 GLY A C 1
ATOM 2467 O O . GLY A 1 317 ? 7.555 0.499 -31.439 1.00 95.88 317 GLY A O 1
ATOM 2468 N N . ILE A 1 318 ? 7.140 -1.513 -30.516 1.00 94.81 318 ILE A N 1
ATOM 2469 C CA . ILE A 1 318 ? 6.929 -2.272 -31.755 1.00 94.81 318 ILE A CA 1
ATOM 2470 C C . ILE A 1 318 ? 5.458 -2.674 -31.928 1.00 94.81 318 ILE A C 1
ATOM 2472 O O . ILE A 1 318 ? 4.815 -3.147 -30.988 1.00 94.81 318 ILE A O 1
ATOM 2476 N N . GLY A 1 319 ? 4.922 -2.503 -33.142 1.00 94.19 319 GLY A N 1
ATOM 2477 C CA . GLY A 1 319 ? 3.544 -2.881 -33.474 1.00 94.19 319 GLY A CA 1
ATOM 2478 C C . GLY A 1 319 ? 2.520 -2.300 -32.492 1.00 94.19 319 GLY A C 1
ATOM 2479 O O . GLY A 1 319 ? 2.576 -1.118 -32.153 1.00 94.19 319 GLY A O 1
ATOM 2480 N N . SER A 1 320 ? 1.599 -3.141 -32.008 1.00 95.38 320 SER A N 1
ATOM 2481 C CA . SER A 1 320 ? 0.634 -2.774 -30.960 1.00 95.38 320 SER A CA 1
ATOM 2482 C C . SER A 1 320 ? 1.074 -3.174 -29.545 1.00 95.38 320 SER A C 1
ATOM 2484 O O . SER A 1 320 ? 0.253 -3.142 -28.631 1.00 95.38 320 SER A O 1
ATOM 2486 N N . ARG A 1 321 ? 2.348 -3.522 -29.308 1.00 95.81 321 ARG A N 1
ATOM 2487 C CA . ARG A 1 321 ? 2.787 -4.047 -28.002 1.00 95.81 321 ARG A CA 1
ATOM 2488 C C . ARG A 1 321 ? 2.439 -3.118 -26.834 1.00 95.81 321 ARG A C 1
ATOM 2490 O O . ARG A 1 321 ? 1.836 -3.572 -25.874 1.00 95.81 321 ARG A O 1
ATOM 2497 N N . LEU A 1 322 ? 2.736 -1.822 -26.938 1.00 96.00 322 LEU A N 1
ATOM 2498 C CA . LEU A 1 322 ? 2.468 -0.845 -25.869 1.00 96.00 322 LEU A CA 1
ATOM 2499 C C . LEU A 1 322 ? 0.968 -0.663 -25.537 1.00 96.00 322 LEU A C 1
ATOM 2501 O O . LEU A 1 322 ? 0.613 -0.674 -24.355 1.00 96.00 322 LEU A O 1
ATOM 2505 N N . PRO A 1 323 ? 0.052 -0.491 -26.515 1.00 95.19 323 PRO A N 1
ATOM 2506 C CA . PRO A 1 323 ? -1.377 -0.461 -26.203 1.00 95.19 323 PRO A CA 1
ATOM 2507 C C . PRO A 1 323 ? -1.923 -1.813 -25.715 1.00 95.19 323 PRO A C 1
ATOM 2509 O O . PRO A 1 323 ? -2.783 -1.817 -24.835 1.00 95.19 323 PRO A O 1
ATOM 2512 N N . GLU A 1 324 ? -1.412 -2.950 -26.198 1.00 96.12 324 GLU A N 1
ATOM 2513 C CA . GLU A 1 324 ? -1.776 -4.275 -25.661 1.00 96.12 324 GLU A CA 1
ATOM 2514 C C . GLU A 1 324 ? -1.321 -4.432 -24.206 1.00 96.12 324 GLU A C 1
ATOM 2516 O O . GLU A 1 324 ? -2.070 -4.934 -23.371 1.00 96.12 324 GLU A O 1
ATOM 2521 N N . THR A 1 325 ? -0.139 -3.918 -23.864 1.00 95.31 325 THR A N 1
ATOM 2522 C CA . THR A 1 325 ? 0.347 -3.836 -22.485 1.00 95.31 325 THR A CA 1
ATOM 2523 C C . THR A 1 325 ? -0.607 -3.029 -21.597 1.00 95.31 325 THR A C 1
ATOM 2525 O O . THR A 1 325 ? -0.979 -3.483 -20.512 1.00 95.31 325 THR A O 1
ATOM 2528 N N . ASN A 1 326 ? -1.047 -1.849 -22.054 1.00 94.38 326 ASN A N 1
ATOM 2529 C CA . ASN A 1 326 ? -2.008 -1.013 -21.320 1.00 94.38 326 ASN A CA 1
ATOM 2530 C C . ASN A 1 326 ? -3.308 -1.765 -21.022 1.00 94.38 326 ASN A C 1
ATOM 2532 O O . ASN A 1 326 ? -3.865 -1.641 -19.927 1.00 94.38 326 ASN A O 1
ATOM 2536 N N . LEU A 1 327 ? -3.797 -2.511 -22.013 1.00 95.06 327 LEU A N 1
ATOM 2537 C CA . LEU A 1 327 ? -5.023 -3.288 -21.921 1.00 95.06 327 LEU A CA 1
ATOM 2538 C C . LEU A 1 327 ? -4.849 -4.499 -21.001 1.00 95.06 327 LEU A C 1
ATOM 2540 O O . LEU A 1 327 ? -5.712 -4.751 -20.162 1.00 95.06 327 LEU A O 1
ATOM 2544 N N . ALA A 1 328 ? -3.733 -5.218 -21.120 1.00 96.12 328 ALA A N 1
ATOM 2545 C CA . ALA A 1 328 ? -3.417 -6.379 -20.297 1.00 96.12 328 ALA A CA 1
ATOM 2546 C C . ALA A 1 328 ? -3.330 -6.010 -18.811 1.00 96.12 328 ALA A C 1
ATOM 2548 O O . ALA A 1 328 ? -3.956 -6.675 -17.986 1.00 96.12 328 ALA A O 1
ATOM 2549 N N . LEU A 1 329 ? -2.638 -4.916 -18.464 1.00 96.06 329 LEU A N 1
ATOM 2550 C CA . LEU A 1 329 ? -2.527 -4.489 -17.067 1.00 96.06 329 LEU A CA 1
ATOM 2551 C C . LEU A 1 329 ? -3.888 -4.073 -16.488 1.00 96.06 329 LEU A C 1
ATOM 2553 O O . LEU A 1 329 ? -4.248 -4.515 -15.399 1.00 96.06 329 LEU A O 1
ATOM 2557 N N . ARG A 1 330 ? -4.688 -3.290 -17.227 1.00 95.38 330 ARG A N 1
ATOM 2558 C CA . ARG A 1 330 ? -6.043 -2.895 -16.792 1.00 95.38 330 ARG A CA 1
ATOM 2559 C C . ARG A 1 330 ? -6.965 -4.095 -16.619 1.00 95.38 330 ARG A C 1
ATOM 2561 O O . ARG A 1 330 ? -7.718 -4.149 -15.648 1.00 95.38 330 ARG A O 1
ATOM 2568 N N . ARG A 1 331 ? -6.890 -5.070 -17.530 1.00 95.38 331 ARG A N 1
ATOM 2569 C CA . ARG A 1 331 ? -7.629 -6.335 -17.417 1.00 95.38 331 ARG A CA 1
ATOM 2570 C C . ARG A 1 331 ? -7.212 -7.102 -16.170 1.00 95.38 331 ARG A C 1
ATOM 2572 O O . ARG A 1 331 ? -8.092 -7.544 -15.439 1.00 95.38 331 ARG A O 1
ATOM 2579 N N . ALA A 1 332 ? -5.914 -7.216 -15.895 1.00 95.94 332 ALA A N 1
ATOM 2580 C CA . ALA A 1 332 ? -5.414 -7.884 -14.697 1.00 95.94 332 ALA A CA 1
ATOM 2581 C C . ALA A 1 332 ? -5.880 -7.171 -13.413 1.00 95.94 332 ALA A C 1
ATOM 2583 O O . ALA A 1 332 ? -6.465 -7.813 -12.545 1.00 95.94 332 ALA A O 1
ATOM 2584 N N . MET A 1 333 ? -5.727 -5.844 -13.327 1.00 95.31 333 MET A N 1
ATOM 2585 C CA . MET A 1 333 ? -6.216 -5.035 -12.199 1.00 95.31 333 MET A CA 1
ATOM 2586 C C . MET A 1 333 ? -7.722 -5.213 -11.978 1.00 95.31 333 MET A C 1
ATOM 2588 O O . MET A 1 333 ? -8.148 -5.504 -10.864 1.00 95.31 333 MET A O 1
ATOM 2592 N N . THR A 1 334 ? -8.515 -5.110 -13.048 1.00 94.50 334 THR A N 1
ATOM 2593 C CA . THR A 1 334 ? -9.978 -5.255 -12.987 1.00 94.50 334 THR A CA 1
ATOM 2594 C C . THR A 1 334 ? -10.389 -6.665 -12.573 1.00 94.50 334 THR A C 1
ATOM 2596 O O . THR A 1 334 ? -11.318 -6.824 -11.791 1.00 94.50 334 THR A O 1
ATOM 2599 N N . THR A 1 335 ? -9.684 -7.689 -13.062 1.00 95.00 335 THR A N 1
ATOM 2600 C CA . THR A 1 335 ? -9.968 -9.096 -12.734 1.00 95.00 335 THR A CA 1
ATOM 2601 C C . THR A 1 335 ? -9.704 -9.397 -11.262 1.00 95.00 335 THR A C 1
ATOM 2603 O O . THR A 1 335 ? -10.448 -10.162 -10.661 1.00 95.00 335 THR A O 1
ATOM 2606 N N . ILE A 1 336 ? -8.651 -8.817 -10.678 1.00 95.06 336 ILE A N 1
ATOM 2607 C CA . ILE A 1 336 ? -8.278 -9.096 -9.288 1.00 95.06 336 ILE A CA 1
ATOM 2608 C C . ILE A 1 336 ? -9.026 -8.190 -8.306 1.00 95.06 336 ILE A C 1
ATOM 2610 O O . ILE A 1 336 ? -9.578 -8.687 -7.334 1.00 95.06 336 ILE A O 1
ATOM 2614 N N . LEU A 1 337 ? -9.050 -6.873 -8.530 1.00 93.31 337 LEU A N 1
ATOM 2615 C CA . LEU A 1 337 ? -9.520 -5.887 -7.543 1.00 93.31 337 LEU A CA 1
ATOM 2616 C C . LEU A 1 337 ? -10.790 -5.129 -7.958 1.00 93.31 337 LEU A C 1
ATOM 2618 O O . LEU A 1 337 ? -11.296 -4.310 -7.184 1.00 93.31 337 LEU A O 1
ATOM 2622 N N . GLY A 1 338 ? -11.317 -5.405 -9.151 1.00 91.88 338 GLY A N 1
ATOM 2623 C CA . GLY A 1 338 ? -12.455 -4.695 -9.726 1.00 91.88 338 GLY A CA 1
ATOM 2624 C C . GLY A 1 338 ? -12.063 -3.402 -10.459 1.00 91.88 338 GLY A C 1
ATOM 2625 O O . GLY A 1 338 ? -10.911 -2.965 -10.412 1.00 91.88 338 GLY A O 1
ATOM 2626 N N . PRO A 1 339 ? -13.016 -2.771 -11.165 1.00 90.31 339 PRO A N 1
ATOM 2627 C CA . PRO A 1 339 ? -12.748 -1.624 -12.040 1.00 90.31 339 PRO A CA 1
ATOM 2628 C C . PRO A 1 339 ? -12.255 -0.380 -11.287 1.00 90.31 339 PRO A C 1
ATOM 2630 O O . PRO A 1 339 ? -11.414 0.353 -11.798 1.00 90.31 339 PRO A O 1
ATOM 2633 N N . GLU A 1 340 ? -12.708 -0.180 -10.047 1.00 88.88 340 GLU A N 1
ATOM 2634 C CA . GLU A 1 340 ? -12.311 0.955 -9.198 1.00 88.88 340 GLU A CA 1
ATOM 2635 C C . GLU A 1 340 ? -10.825 0.935 -8.806 1.00 88.88 340 GLU A C 1
ATOM 2637 O O . GLU A 1 340 ? -10.302 1.933 -8.315 1.00 88.88 340 GLU A O 1
ATOM 2642 N N . ALA A 1 341 ? -10.133 -0.188 -9.020 1.00 90.31 341 ALA A N 1
ATOM 2643 C CA . ALA A 1 341 ? -8.708 -0.319 -8.744 1.00 90.31 341 ALA A CA 1
ATOM 2644 C C . ALA A 1 341 ? -7.824 0.329 -9.826 1.00 90.31 341 ALA A C 1
ATOM 2646 O O . ALA A 1 341 ? -6.630 0.521 -9.601 1.00 90.31 341 ALA A O 1
ATOM 2647 N N . VAL A 1 342 ? -8.371 0.668 -10.999 1.00 91.25 342 VAL A N 1
ATOM 2648 C CA . VAL A 1 342 ? -7.602 1.277 -12.094 1.00 91.25 342 VAL A CA 1
ATOM 2649 C C . VAL A 1 342 ? -7.517 2.790 -11.899 1.00 91.25 342 VAL A C 1
ATOM 2651 O O . VAL A 1 342 ? -8.487 3.519 -12.099 1.00 91.25 342 VAL A O 1
ATOM 2654 N N . ASN A 1 343 ? -6.331 3.292 -11.549 1.00 88.44 343 ASN A N 1
ATOM 2655 C CA . ASN A 1 343 ? -6.115 4.724 -11.348 1.00 88.44 343 ASN A CA 1
ATOM 2656 C C . ASN A 1 343 ? -5.730 5.453 -12.643 1.00 88.44 343 ASN A C 1
ATOM 2658 O O . ASN A 1 343 ? -4.567 5.811 -12.824 1.00 88.44 343 ASN A O 1
ATOM 2662 N N . GLU A 1 344 ? -6.692 5.679 -13.541 1.00 90.19 344 GLU A N 1
ATOM 2663 C CA . GLU A 1 344 ? -6.435 6.253 -14.876 1.00 90.19 344 GLU A CA 1
ATOM 2664 C C . GLU A 1 344 ? -5.607 7.551 -14.849 1.00 90.19 344 GLU A C 1
ATOM 2666 O O . GLU A 1 344 ? -4.713 7.731 -15.673 1.00 90.19 344 GLU A O 1
ATOM 2671 N N . GLU A 1 345 ? -5.823 8.423 -13.859 1.00 88.31 345 GLU A N 1
ATOM 2672 C CA . GLU A 1 345 ? -5.105 9.702 -13.728 1.00 88.31 345 GLU A CA 1
ATOM 2673 C C . GLU A 1 345 ? -3.609 9.550 -13.419 1.00 88.31 345 GLU A C 1
ATOM 2675 O O . GLU A 1 345 ? -2.832 10.486 -13.624 1.00 88.31 345 GLU A O 1
ATOM 2680 N N . LYS A 1 346 ? -3.193 8.395 -12.893 1.00 86.06 346 LYS A N 1
ATOM 2681 C CA . LYS A 1 346 ? -1.803 8.130 -12.509 1.00 86.06 346 LYS A CA 1
ATOM 2682 C C . LYS A 1 346 ? -1.035 7.269 -13.505 1.00 86.06 346 LYS A C 1
ATOM 2684 O O . LYS A 1 346 ? 0.169 7.090 -13.315 1.00 86.06 346 LYS A O 1
ATOM 2689 N N . PHE A 1 347 ? -1.680 6.769 -14.558 1.00 90.31 347 PHE A N 1
ATOM 2690 C CA . PHE A 1 347 ? -0.951 6.111 -15.637 1.00 90.31 347 PHE A CA 1
ATOM 2691 C C . PHE A 1 347 ? -0.092 7.132 -16.376 1.00 90.31 347 PHE A C 1
ATOM 2693 O O . PHE A 1 347 ? -0.586 8.150 -16.864 1.00 90.31 347 PHE A O 1
ATOM 2700 N N . THR A 1 348 ? 1.207 6.865 -16.482 1.00 92.06 348 THR A N 1
ATOM 2701 C CA . THR A 1 348 ? 2.091 7.723 -17.274 1.00 92.06 348 THR A CA 1
ATOM 2702 C C . THR A 1 348 ? 1.972 7.392 -18.758 1.00 92.06 348 THR A C 1
ATOM 2704 O O . THR A 1 348 ? 1.666 6.265 -19.148 1.00 92.06 348 THR A O 1
ATOM 2707 N N . ALA A 1 349 ? 2.275 8.368 -19.613 1.00 92.88 349 ALA A N 1
ATOM 2708 C CA . ALA A 1 349 ? 2.502 8.089 -21.024 1.00 92.88 349 ALA A CA 1
ATOM 2709 C C . ALA A 1 349 ? 3.719 7.164 -21.212 1.00 92.88 349 ALA A C 1
ATOM 2711 O O . ALA A 1 349 ? 4.602 7.090 -20.352 1.00 92.88 349 ALA A O 1
ATOM 2712 N N . TRP A 1 350 ? 3.757 6.476 -22.354 1.00 95.75 350 TRP A N 1
ATOM 2713 C CA . TRP A 1 350 ? 4.898 5.665 -22.767 1.00 95.75 350 TRP A CA 1
ATOM 2714 C C . TRP A 1 350 ? 6.023 6.543 -23.304 1.00 95.75 350 TRP A C 1
ATOM 2716 O O . TRP A 1 350 ? 5.953 7.023 -24.438 1.00 95.75 350 TRP A O 1
ATOM 2726 N N . GLU A 1 351 ? 7.089 6.680 -22.525 1.00 94.75 351 GLU A N 1
ATOM 2727 C CA . GLU A 1 351 ? 8.200 7.588 -22.819 1.00 94.75 351 GLU A CA 1
ATOM 2728 C C . GLU A 1 351 ? 9.554 6.878 -22.726 1.00 94.75 351 GLU A C 1
ATOM 2730 O O . GLU A 1 351 ? 9.691 5.849 -22.069 1.00 94.75 351 GLU A O 1
ATOM 2735 N N . ARG A 1 352 ? 10.590 7.425 -23.375 1.00 93.44 352 ARG A N 1
ATOM 2736 C CA . ARG A 1 352 ? 11.976 6.909 -23.255 1.00 93.44 352 ARG A CA 1
ATOM 2737 C C . ARG A 1 352 ? 12.726 7.469 -22.039 1.00 93.44 352 ARG A C 1
ATOM 2739 O O . ARG A 1 352 ? 13.874 7.117 -21.785 1.00 93.44 352 ARG A O 1
ATOM 2746 N N . GLY A 1 353 ? 12.079 8.345 -21.286 1.00 89.31 353 GLY A N 1
ATOM 2747 C CA . GLY A 1 353 ? 12.556 8.861 -20.015 1.00 89.31 353 GLY A CA 1
ATOM 2748 C C . GLY A 1 353 ? 11.369 9.266 -19.155 1.00 89.31 353 GLY A C 1
ATOM 2749 O O . GLY A 1 353 ? 10.285 9.535 -19.665 1.00 89.31 353 GLY A O 1
ATOM 2750 N N . GLY A 1 354 ? 11.541 9.278 -17.842 1.00 85.62 354 GLY A N 1
ATOM 2751 C CA . GLY A 1 354 ? 10.422 9.512 -16.939 1.00 85.62 354 GLY A CA 1
ATOM 2752 C C . GLY A 1 354 ? 10.762 9.252 -15.486 1.00 85.62 354 GLY A C 1
ATOM 2753 O O . GLY A 1 354 ? 11.923 9.070 -15.120 1.00 85.62 354 GLY A O 1
ATOM 2754 N N . LYS A 1 355 ? 9.736 9.259 -14.637 1.00 84.94 355 LYS A N 1
ATOM 2755 C CA . LYS A 1 355 ? 9.886 9.036 -13.202 1.00 84.94 355 LYS A CA 1
ATOM 2756 C C . LYS A 1 355 ? 9.263 7.701 -12.801 1.00 84.94 355 LYS A C 1
ATOM 2758 O O . LYS A 1 355 ? 8.052 7.569 -12.883 1.00 84.94 355 LYS A O 1
ATOM 2763 N N . MET A 1 356 ? 10.076 6.775 -12.295 1.00 83.12 356 MET A N 1
ATOM 2764 C CA . MET A 1 356 ? 9.669 5.443 -11.810 1.00 83.12 356 MET A CA 1
ATOM 2765 C C . MET A 1 356 ? 10.369 5.137 -10.491 1.00 83.12 356 MET A C 1
ATOM 2767 O O . MET A 1 356 ? 11.535 5.504 -10.314 1.00 83.12 356 MET A O 1
ATOM 2771 N N . LEU A 1 357 ? 9.657 4.526 -9.538 1.00 79.75 357 LEU A N 1
ATOM 2772 C CA . LEU A 1 357 ? 10.136 4.287 -8.162 1.00 79.75 357 LEU A CA 1
ATOM 2773 C C . LEU A 1 357 ? 10.679 5.559 -7.477 1.00 79.75 357 LEU A C 1
ATOM 2775 O O . LEU A 1 357 ? 11.576 5.543 -6.632 1.00 79.75 357 LEU A O 1
ATOM 2779 N N . GLY A 1 358 ? 10.160 6.721 -7.883 1.00 77.56 358 GLY A N 1
ATOM 2780 C CA . GLY A 1 358 ? 10.619 8.018 -7.401 1.00 77.56 358 GLY A CA 1
ATOM 2781 C C . GLY A 1 358 ? 12.034 8.422 -7.839 1.00 77.56 358 GLY A C 1
ATOM 2782 O O . GLY A 1 358 ? 12.582 9.330 -7.199 1.00 77.56 358 GLY A O 1
ATOM 2783 N N . LEU A 1 359 ? 12.579 7.790 -8.883 1.00 81.62 359 LEU A N 1
ATOM 2784 C CA . LEU A 1 359 ? 13.842 8.094 -9.566 1.00 81.62 359 LEU A CA 1
ATOM 2785 C C . LEU A 1 359 ? 13.579 8.591 -10.994 1.00 81.62 359 LEU A C 1
ATOM 2787 O O . LEU A 1 359 ? 12.545 8.270 -11.569 1.00 81.62 359 LEU A O 1
ATOM 2791 N N . MET A 1 360 ? 14.500 9.380 -11.544 1.00 82.25 360 MET A N 1
ATOM 2792 C CA . MET A 1 360 ? 14.466 9.886 -12.917 1.00 82.25 360 MET A CA 1
ATOM 2793 C C . MET A 1 360 ? 15.282 8.970 -13.826 1.00 82.25 360 MET A C 1
ATOM 2795 O O . MET A 1 360 ? 16.481 8.796 -13.603 1.00 82.25 360 MET A O 1
ATOM 2799 N N . TRP A 1 361 ? 14.627 8.427 -14.842 1.00 85.62 361 TRP A N 1
ATOM 2800 C CA . TRP A 1 361 ? 15.176 7.512 -15.834 1.00 85.62 361 TRP A CA 1
ATOM 2801 C C . TRP A 1 361 ? 15.326 8.227 -17.173 1.00 85.62 361 TRP A C 1
ATOM 2803 O O . TRP A 1 361 ? 14.407 8.920 -17.608 1.00 85.62 361 TRP A O 1
ATOM 2813 N N . ASP A 1 362 ? 16.464 8.032 -17.827 1.00 86.81 362 ASP A N 1
ATOM 2814 C CA . ASP A 1 362 ? 16.734 8.465 -19.198 1.00 86.81 362 ASP A CA 1
ATOM 2815 C C . ASP A 1 362 ? 17.391 7.289 -19.925 1.00 86.81 362 ASP A C 1
ATOM 2817 O O . ASP A 1 362 ? 18.580 7.014 -19.733 1.00 86.81 362 ASP A O 1
ATOM 2821 N N . ILE A 1 363 ? 16.584 6.560 -20.706 1.00 88.25 363 ILE A N 1
ATOM 2822 C CA . ILE A 1 363 ? 17.040 5.396 -21.469 1.00 88.25 363 ILE A CA 1
ATOM 2823 C C . ILE A 1 363 ? 18.066 5.811 -22.534 1.00 88.25 363 ILE A C 1
ATOM 2825 O O . ILE A 1 363 ? 19.128 5.191 -22.553 1.00 88.25 363 ILE A O 1
ATOM 2829 N N . PRO A 1 364 ? 17.829 6.834 -23.389 1.00 85.62 364 PRO A N 1
ATOM 2830 C CA . PRO A 1 364 ? 18.806 7.255 -24.394 1.00 85.62 364 PRO A CA 1
ATOM 2831 C C . PRO A 1 364 ? 20.203 7.528 -23.832 1.00 85.62 364 PRO A C 1
ATOM 2833 O O . PRO A 1 364 ? 21.196 7.139 -24.445 1.00 85.62 364 PRO A O 1
ATOM 2836 N N . SER A 1 365 ? 20.280 8.169 -22.664 1.00 81.19 365 SER A N 1
ATOM 2837 C CA . SER A 1 365 ? 21.556 8.479 -22.010 1.00 81.19 365 SER A CA 1
ATOM 2838 C C . SER A 1 365 ? 22.062 7.357 -21.092 1.00 81.19 365 SER A C 1
ATOM 2840 O O . SER A 1 365 ? 23.149 7.485 -20.528 1.00 81.19 365 SER A O 1
ATOM 2842 N N . LEU A 1 366 ? 21.285 6.283 -20.902 1.00 80.25 366 LEU A N 1
ATOM 2843 C CA . LEU A 1 366 ? 21.512 5.219 -19.915 1.00 80.25 366 LEU A CA 1
ATOM 2844 C C . LEU A 1 366 ? 21.788 5.771 -18.508 1.00 80.25 366 LEU A C 1
ATOM 2846 O O . LEU A 1 366 ? 22.691 5.315 -17.801 1.00 80.25 366 LEU A O 1
ATOM 2850 N N . THR A 1 367 ? 21.016 6.782 -18.097 1.00 76.12 367 THR A N 1
ATOM 2851 C CA . THR A 1 367 ? 21.182 7.411 -16.781 1.00 76.12 367 THR A CA 1
ATOM 2852 C C . THR A 1 367 ? 19.982 7.198 -15.869 1.00 76.12 367 THR A C 1
ATOM 2854 O O . THR A 1 367 ? 18.824 7.197 -16.286 1.00 76.12 367 THR A O 1
ATOM 2857 N N . LEU A 1 368 ? 20.294 7.042 -14.582 1.00 76.81 368 LEU A N 1
ATOM 2858 C CA . LEU A 1 368 ? 19.347 6.955 -13.480 1.00 76.81 368 LEU A CA 1
ATOM 2859 C C . LEU A 1 368 ? 19.783 7.946 -12.403 1.00 76.81 368 LEU A C 1
ATOM 2861 O O . LEU A 1 368 ? 20.923 7.892 -11.943 1.00 76.81 368 LEU A O 1
ATOM 2865 N N . SER A 1 369 ? 18.892 8.849 -11.998 1.00 69.81 369 SER A N 1
ATOM 2866 C CA . SER A 1 369 ? 19.200 9.895 -11.016 1.00 69.81 369 SER A CA 1
ATOM 2867 C C . SER A 1 369 ? 18.053 10.144 -10.038 1.00 69.81 369 SER A C 1
ATOM 2869 O O . SER A 1 369 ? 16.924 9.694 -10.223 1.00 69.81 369 SER A O 1
ATOM 2871 N N . MET A 1 370 ? 18.333 10.848 -8.944 1.00 71.75 370 MET A N 1
ATOM 2872 C CA . MET A 1 370 ? 17.306 11.252 -7.990 1.00 71.75 370 MET A CA 1
ATOM 2873 C C . MET A 1 370 ? 16.692 12.590 -8.429 1.00 71.75 370 MET A C 1
ATOM 2875 O O . MET A 1 370 ? 17.437 13.476 -8.850 1.00 71.75 370 MET A O 1
ATOM 2879 N N . PRO A 1 371 ? 15.366 12.795 -8.292 1.00 69.50 371 PRO A N 1
ATOM 2880 C CA . PRO A 1 371 ? 14.755 14.096 -8.545 1.00 69.50 371 PRO A CA 1
ATOM 2881 C C . PRO A 1 371 ? 15.443 15.197 -7.735 1.00 69.50 371 PRO A C 1
ATOM 2883 O O . PRO A 1 371 ? 15.700 15.023 -6.536 1.00 69.50 371 PRO A O 1
ATOM 2886 N N . SER A 1 372 ? 15.726 16.337 -8.370 1.00 64.62 372 SER A N 1
ATOM 2887 C CA . SER A 1 372 ? 16.508 17.405 -7.740 1.00 64.62 372 SER A CA 1
ATOM 2888 C C . SER A 1 372 ? 15.873 17.975 -6.482 1.00 64.62 372 SER A C 1
ATOM 2890 O O . SER A 1 372 ? 16.550 18.410 -5.550 1.00 64.62 372 SER A O 1
ATOM 2892 N N . GLU A 1 373 ? 14.553 17.926 -6.408 1.00 65.94 373 GLU A N 1
ATOM 2893 C CA . GLU A 1 373 ? 13.796 18.455 -5.285 1.00 65.94 373 GLU A CA 1
ATOM 2894 C C . GLU A 1 373 ? 14.050 17.619 -4.028 1.00 65.94 373 GLU A C 1
ATOM 2896 O O . GLU A 1 373 ? 14.061 18.168 -2.930 1.00 65.94 373 GLU A O 1
ATOM 2901 N N . LYS A 1 374 ? 14.313 16.308 -4.162 1.00 65.88 374 LYS A N 1
ATOM 2902 C CA . LYS A 1 374 ? 14.561 15.412 -3.019 1.00 65.88 374 LYS A CA 1
ATOM 2903 C C . LYS A 1 374 ? 15.922 15.667 -2.384 1.00 65.88 374 LYS A C 1
ATOM 2905 O O . LYS A 1 374 ? 16.015 15.826 -1.168 1.00 65.88 374 LYS A O 1
ATOM 2910 N N . LEU A 1 375 ? 16.973 15.741 -3.198 1.00 66.25 375 LEU A N 1
ATOM 2911 C CA . LEU A 1 375 ? 18.320 16.066 -2.723 1.00 66.25 375 LEU A CA 1
ATOM 2912 C C . LEU A 1 375 ? 18.387 17.505 -2.194 1.00 66.25 375 LEU A C 1
ATOM 2914 O O . LEU A 1 375 ? 19.033 17.761 -1.176 1.00 66.25 375 LEU A O 1
ATOM 2918 N N . GLY A 1 376 ? 17.661 18.432 -2.826 1.00 60.62 376 GLY A N 1
ATOM 2919 C CA . GLY A 1 376 ? 17.492 19.789 -2.321 1.00 60.62 376 GLY A CA 1
ATOM 2920 C C . GLY A 1 376 ? 16.765 19.844 -0.973 1.00 60.62 376 GLY A C 1
ATOM 2921 O O . GLY A 1 376 ? 17.260 20.460 -0.029 1.00 60.62 376 GLY A O 1
ATOM 2922 N N . ALA A 1 377 ? 15.638 19.145 -0.833 1.00 65.00 377 ALA A N 1
ATOM 2923 C CA . ALA A 1 377 ? 14.899 19.048 0.425 1.00 65.00 377 ALA A CA 1
ATOM 2924 C C . ALA A 1 377 ? 15.746 18.411 1.533 1.00 65.00 377 ALA A C 1
ATOM 2926 O O . ALA A 1 377 ? 15.745 18.903 2.660 1.00 65.00 377 ALA A O 1
ATOM 2927 N N . PHE A 1 378 ? 16.531 17.380 1.214 1.00 65.81 378 PHE A N 1
ATOM 2928 C CA . PHE A 1 378 ? 17.475 16.782 2.154 1.00 65.81 378 PHE A CA 1
ATOM 2929 C C . PHE A 1 378 ? 18.560 17.777 2.588 1.00 65.81 378 PHE A C 1
ATOM 2931 O O . PHE A 1 378 ? 18.843 17.895 3.779 1.00 65.81 378 PHE A O 1
ATOM 2938 N N . ALA A 1 379 ? 19.121 18.563 1.663 1.00 63.38 379 ALA A N 1
ATOM 2939 C CA . ALA A 1 379 ? 20.080 19.616 1.997 1.00 63.38 379 ALA A CA 1
ATOM 2940 C C . ALA A 1 379 ? 19.468 20.690 2.918 1.00 63.38 379 ALA A C 1
ATOM 2942 O O . ALA A 1 379 ? 20.105 21.097 3.891 1.00 63.38 379 ALA A O 1
ATOM 2943 N N . VAL A 1 380 ? 18.222 21.106 2.663 1.00 63.19 380 VAL A N 1
ATOM 2944 C CA . VAL A 1 380 ? 17.477 22.044 3.523 1.00 63.19 380 VAL A CA 1
ATOM 2945 C C . VAL A 1 380 ? 17.172 21.428 4.888 1.00 63.19 380 VAL A C 1
ATOM 2947 O O . VAL A 1 380 ? 17.323 22.099 5.907 1.00 63.19 380 VAL A O 1
ATOM 2950 N N . TYR A 1 381 ? 16.786 20.153 4.935 1.00 65.38 381 TYR A N 1
ATOM 2951 C CA . TYR A 1 381 ? 16.558 19.426 6.182 1.00 65.38 381 TYR A CA 1
ATOM 2952 C C . TYR A 1 381 ? 17.835 19.369 7.024 1.00 65.38 381 TYR A C 1
ATOM 2954 O O . TYR A 1 381 ? 17.817 19.717 8.203 1.00 65.38 381 TYR A O 1
ATOM 2962 N N . LEU A 1 382 ? 18.968 19.010 6.414 1.00 64.00 382 LEU A N 1
ATOM 2963 C CA . LEU A 1 382 ? 20.267 19.024 7.081 1.00 64.00 382 LEU A CA 1
ATOM 2964 C C . LEU A 1 382 ? 20.644 20.429 7.557 1.00 64.00 382 LEU A C 1
ATOM 2966 O O . LEU A 1 382 ? 21.190 20.561 8.647 1.00 64.00 382 LEU A O 1
ATOM 2970 N N . TRP A 1 383 ? 20.346 21.466 6.775 1.00 66.19 383 TRP A N 1
ATOM 2971 C CA . TRP A 1 383 ? 20.594 22.856 7.156 1.00 66.19 383 TRP A CA 1
ATOM 2972 C C . TRP A 1 383 ? 19.725 23.330 8.324 1.00 66.19 383 TRP A C 1
ATOM 2974 O O . TRP A 1 383 ? 20.206 24.107 9.139 1.00 66.19 383 TRP A O 1
ATOM 2984 N N . LYS A 1 384 ? 18.481 22.854 8.451 1.00 61.38 384 LYS A N 1
ATOM 2985 C CA . LYS A 1 384 ? 17.574 23.245 9.544 1.00 61.38 384 LYS A CA 1
ATOM 2986 C C . LYS A 1 384 ? 17.745 22.408 10.812 1.00 61.38 384 LYS A C 1
ATOM 2988 O O . LYS A 1 384 ? 17.778 22.964 11.903 1.00 61.38 384 LYS A O 1
ATOM 2993 N N . PHE A 1 385 ? 17.872 21.091 10.666 1.00 65.00 385 PHE A N 1
ATOM 2994 C CA . PHE A 1 385 ? 17.743 20.129 11.769 1.00 65.00 385 PHE A CA 1
ATOM 2995 C C . PHE A 1 385 ? 18.998 19.278 11.994 1.00 65.00 385 PHE A C 1
ATOM 2997 O O . PHE A 1 385 ? 19.062 18.492 12.936 1.00 65.00 385 PHE A O 1
ATOM 3004 N N . GLY A 1 386 ? 19.996 19.373 11.109 1.00 61.06 386 GLY A N 1
ATOM 3005 C CA . GLY A 1 386 ? 21.316 18.769 11.299 1.00 61.06 386 GLY A CA 1
ATOM 3006 C C . GLY A 1 386 ? 21.422 17.266 11.101 1.00 61.06 386 GLY A C 1
ATOM 3007 O O . GLY A 1 386 ? 22.478 16.772 10.687 1.00 61.06 386 GLY A O 1
ATOM 3008 N N . MET A 1 387 ? 20.349 16.519 11.377 1.00 61.25 387 MET A N 1
ATOM 3009 C CA . MET A 1 387 ? 20.403 15.061 11.508 1.00 61.25 387 MET A CA 1
ATOM 3010 C C . MET A 1 387 ? 21.604 14.669 12.391 1.00 61.25 387 MET A C 1
ATOM 3012 O O . MET A 1 387 ? 22.525 13.964 11.970 1.00 61.25 387 MET A O 1
ATOM 3016 N N . ASN A 1 388 ? 21.654 15.286 13.571 1.00 62.34 388 ASN A N 1
ATOM 3017 C CA . ASN A 1 388 ? 22.662 15.121 14.611 1.00 62.34 388 ASN A CA 1
ATOM 3018 C C . ASN A 1 388 ? 21.942 15.018 15.966 1.00 62.34 388 ASN A C 1
ATOM 3020 O O . ASN A 1 388 ? 20.768 15.369 16.075 1.00 62.34 388 ASN A O 1
ATOM 3024 N N . LYS A 1 389 ? 22.633 14.527 17.001 1.00 56.25 389 LYS A N 1
ATOM 3025 C CA . LYS A 1 389 ? 22.034 14.311 18.334 1.00 56.25 389 LYS A CA 1
ATOM 3026 C C . LYS A 1 389 ? 21.501 15.597 18.979 1.00 56.25 389 LYS A C 1
ATOM 3028 O O . LYS A 1 389 ? 20.690 15.523 19.891 1.00 56.25 389 LYS A O 1
ATOM 3033 N N . THR A 1 390 ? 21.968 16.757 18.522 1.00 61.81 390 THR A N 1
ATOM 3034 C CA . THR A 1 390 ? 21.580 18.073 19.033 1.00 61.81 390 THR A CA 1
ATOM 3035 C C . THR A 1 390 ? 20.370 18.669 18.308 1.00 61.81 390 THR A C 1
ATOM 3037 O O . THR A 1 390 ? 19.852 19.681 18.763 1.00 61.81 390 THR A O 1
ATOM 3040 N N . GLY A 1 391 ? 19.917 18.079 17.194 1.00 60.06 391 GLY A N 1
ATOM 3041 C CA . GLY A 1 391 ? 18.805 18.593 16.384 1.00 60.06 391 GLY A CA 1
ATOM 3042 C C . GLY A 1 391 ? 19.076 19.952 15.721 1.00 60.06 391 GLY A C 1
ATOM 3043 O O . GLY A 1 391 ? 18.138 20.646 15.337 1.00 60.06 391 GLY A O 1
ATOM 3044 N N . THR A 1 392 ? 20.344 20.361 15.608 1.00 71.06 392 THR A N 1
ATOM 3045 C CA . THR A 1 392 ? 20.746 21.706 15.163 1.00 71.06 392 THR A CA 1
ATOM 3046 C C . THR A 1 392 ? 21.261 21.709 13.732 1.00 71.06 392 THR A C 1
ATOM 3048 O O . THR A 1 392 ? 22.030 20.839 13.344 1.00 71.06 392 THR A O 1
ATOM 3051 N N . GLY A 1 393 ? 20.899 22.724 12.949 1.00 68.88 393 GLY A N 1
ATOM 3052 C CA . GLY A 1 393 ? 21.315 22.886 11.555 1.00 68.88 393 GLY A CA 1
ATOM 3053 C C . GLY A 1 393 ? 22.808 22.682 11.254 1.00 68.88 393 GLY A C 1
ATOM 3054 O O . GLY A 1 393 ? 23.679 23.202 11.950 1.00 68.88 393 GLY A O 1
ATOM 3055 N N . ASN A 1 394 ? 23.115 21.949 10.179 1.00 67.62 394 ASN A N 1
ATOM 3056 C CA . ASN A 1 394 ? 24.484 21.722 9.713 1.00 67.62 394 ASN A CA 1
ATOM 3057 C C . ASN A 1 394 ? 25.038 22.911 8.924 1.00 67.62 394 ASN A C 1
ATOM 3059 O O . ASN A 1 394 ? 24.322 23.607 8.204 1.00 67.62 394 ASN A O 1
ATOM 3063 N N . THR A 1 395 ? 26.362 23.058 8.958 1.00 71.69 395 THR A N 1
ATOM 3064 C CA . THR A 1 395 ? 27.073 23.993 8.083 1.00 71.69 395 THR A CA 1
ATOM 3065 C C . THR A 1 395 ? 27.056 23.536 6.624 1.00 71.69 395 THR A C 1
ATOM 3067 O O . THR A 1 395 ? 27.006 22.339 6.331 1.00 71.69 395 THR A O 1
ATOM 3070 N N . TYR A 1 396 ? 27.201 24.491 5.700 1.00 63.66 396 TYR A N 1
ATOM 3071 C CA . TYR A 1 396 ? 27.357 24.236 4.264 1.00 63.66 396 TYR A CA 1
ATOM 3072 C C . TYR A 1 396 ? 28.356 23.108 3.937 1.00 63.66 396 TYR A C 1
ATOM 3074 O O . TYR A 1 396 ? 28.043 22.215 3.151 1.00 63.66 396 TYR A O 1
ATOM 3082 N N . SER A 1 397 ? 29.548 23.115 4.549 1.00 63.72 397 SER A N 1
ATOM 3083 C CA . SER A 1 397 ? 30.581 22.099 4.294 1.00 63.72 397 SER A CA 1
ATOM 3084 C C . SER A 1 397 ? 30.137 20.707 4.741 1.00 63.72 397 SER A C 1
ATOM 3086 O O . SER A 1 397 ? 30.323 19.738 4.010 1.00 63.72 397 SER A O 1
ATOM 3088 N N . THR A 1 398 ? 29.484 20.613 5.900 1.00 65.50 398 THR A N 1
ATOM 3089 C CA . THR A 1 398 ? 28.944 19.357 6.436 1.00 65.50 398 THR A CA 1
ATOM 3090 C C . THR A 1 398 ? 27.834 18.805 5.546 1.00 65.50 398 THR A C 1
ATOM 3092 O O . THR A 1 398 ? 27.785 17.602 5.294 1.00 65.50 398 THR A O 1
ATOM 3095 N N . ILE A 1 399 ? 26.963 19.676 5.029 1.00 63.56 399 ILE A N 1
ATOM 3096 C CA . ILE A 1 399 ? 25.906 19.295 4.085 1.00 63.56 399 ILE A CA 1
ATOM 3097 C C . ILE A 1 399 ? 26.522 18.738 2.799 1.00 63.56 399 ILE A C 1
ATOM 3099 O O . ILE A 1 399 ? 26.123 17.662 2.361 1.00 63.56 399 ILE A O 1
ATOM 3103 N N . CYS A 1 400 ? 27.537 19.406 2.236 1.00 67.00 400 CYS A N 1
ATOM 3104 C CA . CYS A 1 400 ? 28.241 18.919 1.046 1.00 67.00 400 CYS A CA 1
ATOM 3105 C C . CYS A 1 400 ? 28.864 17.535 1.282 1.00 67.00 400 CYS A C 1
ATOM 3107 O O . CYS A 1 400 ? 28.681 16.641 0.461 1.00 67.00 400 CYS A O 1
ATOM 3109 N N . SER A 1 401 ? 29.529 17.319 2.423 1.00 66.94 401 SER A N 1
ATOM 3110 C CA . SER A 1 401 ? 30.107 16.013 2.768 1.00 66.94 401 SER A CA 1
ATOM 3111 C C . SER A 1 401 ? 29.049 14.916 2.904 1.00 66.94 401 SER A C 1
ATOM 3113 O O . SER A 1 401 ? 29.245 13.816 2.392 1.00 66.94 401 SER A O 1
ATOM 3115 N N . LYS A 1 402 ? 27.908 15.206 3.547 1.00 67.06 402 LYS A N 1
ATOM 3116 C CA . LYS A 1 402 ? 26.794 14.251 3.666 1.00 67.06 402 LYS A CA 1
ATOM 3117 C C . LYS A 1 402 ? 26.194 13.911 2.296 1.00 67.06 402 LYS A C 1
ATOM 3119 O O . LYS A 1 402 ? 25.944 12.742 2.027 1.00 67.06 402 LYS A O 1
ATOM 3124 N N . LEU A 1 403 ? 26.032 14.893 1.406 1.00 66.38 403 LEU A N 1
ATOM 3125 C CA . LEU A 1 403 ? 25.582 14.653 0.028 1.00 66.38 403 LEU A CA 1
ATOM 3126 C C . LEU A 1 403 ? 26.587 13.806 -0.768 1.00 66.38 403 LEU A C 1
ATOM 3128 O O . LEU A 1 403 ? 26.181 12.894 -1.484 1.00 66.38 403 LEU A O 1
ATOM 3132 N N . CYS A 1 404 ? 27.892 14.046 -0.611 1.00 67.44 404 CYS A N 1
ATOM 3133 C CA . CYS A 1 404 ? 28.927 13.202 -1.212 1.00 67.44 404 CYS A CA 1
ATOM 3134 C C . CYS A 1 404 ? 28.863 11.758 -0.696 1.00 67.44 404 CYS A C 1
ATOM 3136 O O . CYS A 1 404 ? 28.982 10.831 -1.493 1.00 67.44 404 CYS A O 1
ATOM 3138 N N . ALA A 1 405 ? 28.632 11.559 0.605 1.00 66.19 405 ALA A N 1
ATOM 3139 C CA . ALA A 1 405 ? 28.480 10.230 1.193 1.00 66.19 405 ALA A CA 1
ATOM 3140 C C . ALA A 1 405 ? 27.240 9.497 0.653 1.00 66.19 405 ALA A C 1
ATOM 3142 O O . ALA A 1 405 ? 27.340 8.326 0.302 1.00 66.19 405 ALA A O 1
ATOM 3143 N N . VAL A 1 406 ? 26.103 10.191 0.510 1.00 66.00 406 VAL A N 1
ATOM 3144 C CA . VAL A 1 406 ? 24.890 9.637 -0.122 1.00 66.00 406 VAL A CA 1
ATOM 3145 C C . VAL A 1 406 ? 25.185 9.213 -1.563 1.00 66.00 406 VAL A C 1
ATOM 3147 O O . VAL A 1 406 ? 24.920 8.072 -1.932 1.00 66.00 406 VAL A O 1
ATOM 3150 N N . ARG A 1 407 ? 25.804 10.085 -2.368 1.00 69.50 407 ARG A N 1
ATOM 3151 C CA . ARG A 1 407 ? 26.187 9.753 -3.752 1.00 69.50 407 ARG A CA 1
ATOM 3152 C C . ARG A 1 407 ? 27.124 8.554 -3.827 1.00 69.50 407 ARG A C 1
ATOM 3154 O O . ARG A 1 407 ? 26.924 7.674 -4.658 1.00 69.50 407 ARG A O 1
ATOM 3161 N N . TRP A 1 408 ? 28.129 8.512 -2.954 1.00 69.00 408 TRP A N 1
ATOM 3162 C CA . TRP A 1 408 ? 29.06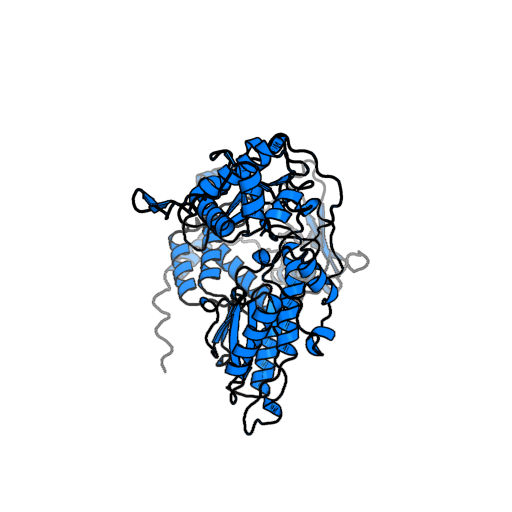7 7.398 -2.874 1.00 69.00 408 TRP A CA 1
ATOM 3163 C C . TRP A 1 408 ? 28.357 6.094 -2.494 1.00 69.00 408 TRP A C 1
ATOM 3165 O O . TRP A 1 408 ? 28.590 5.074 -3.137 1.00 69.00 408 TRP A O 1
ATOM 3175 N N . TYR A 1 409 ? 27.463 6.116 -1.501 1.00 67.44 409 TYR A N 1
ATOM 3176 C CA . TYR A 1 409 ? 26.717 4.928 -1.090 1.00 67.44 409 TYR A CA 1
ATOM 3177 C C . TYR A 1 409 ? 25.862 4.388 -2.237 1.00 67.44 409 TYR A C 1
ATOM 3179 O O . TYR A 1 409 ? 25.983 3.213 -2.567 1.00 67.44 409 TYR A O 1
ATOM 3187 N N . HIS A 1 410 ? 25.067 5.241 -2.889 1.00 61.56 410 HIS A N 1
ATOM 3188 C CA . HIS A 1 410 ? 24.206 4.822 -3.996 1.00 61.56 410 HIS A CA 1
ATOM 3189 C C . HIS A 1 410 ? 25.008 4.295 -5.190 1.00 61.56 410 HIS A C 1
ATOM 3191 O O . HIS A 1 410 ? 24.666 3.245 -5.732 1.00 61.56 410 HIS A O 1
ATOM 3197 N N . ARG A 1 411 ? 26.128 4.943 -5.536 1.00 66.25 411 ARG A N 1
ATOM 3198 C CA . ARG A 1 411 ? 26.984 4.482 -6.636 1.00 66.25 411 ARG A CA 1
ATOM 3199 C C . ARG A 1 411 ? 27.559 3.089 -6.371 1.00 66.25 411 ARG A C 1
ATOM 3201 O O . ARG A 1 411 ? 27.611 2.283 -7.290 1.00 66.25 411 ARG A O 1
ATOM 3208 N N . ASN A 1 412 ? 27.983 2.812 -5.137 1.00 64.56 412 ASN A N 1
ATOM 3209 C CA . ASN A 1 412 ? 28.671 1.560 -4.807 1.00 64.56 412 ASN A CA 1
ATOM 3210 C C . ASN A 1 412 ? 27.742 0.430 -4.341 1.00 64.56 412 ASN A C 1
ATOM 3212 O O . ASN A 1 412 ? 28.113 -0.728 -4.476 1.00 64.56 412 ASN A O 1
ATOM 3216 N N . ASN A 1 413 ? 26.570 0.744 -3.781 1.00 58.56 413 ASN A N 1
ATOM 3217 C CA . ASN A 1 413 ? 25.673 -0.254 -3.180 1.00 58.56 413 ASN A CA 1
ATOM 3218 C C . ASN A 1 413 ? 24.341 -0.397 -3.928 1.00 58.56 413 ASN A C 1
ATOM 3220 O O . ASN A 1 413 ? 23.721 -1.448 -3.844 1.00 58.56 413 ASN A O 1
ATOM 3224 N N . ALA A 1 414 ? 23.893 0.639 -4.645 1.00 57.69 414 ALA A N 1
ATOM 3225 C CA . ALA A 1 414 ? 22.608 0.642 -5.352 1.00 57.69 414 ALA A CA 1
ATOM 3226 C C . ALA A 1 414 ? 22.752 0.709 -6.885 1.00 57.69 414 ALA A C 1
ATOM 3228 O O . ALA A 1 414 ? 21.750 0.675 -7.592 1.00 57.69 414 ALA A O 1
ATOM 3229 N N . GLY A 1 415 ? 23.980 0.815 -7.405 1.00 59.69 415 GLY A N 1
ATOM 3230 C CA . GLY A 1 415 ? 24.272 0.778 -8.841 1.00 59.69 415 GLY A CA 1
ATOM 3231 C C . GLY A 1 415 ? 23.932 2.052 -9.623 1.00 59.69 415 GLY A C 1
ATOM 3232 O O . GLY A 1 415 ? 23.963 2.017 -10.848 1.00 59.69 415 GLY A O 1
ATOM 3233 N N . TYR A 1 416 ? 23.629 3.178 -8.963 1.00 63.38 416 TYR A N 1
ATOM 3234 C CA . TYR A 1 416 ? 23.334 4.449 -9.645 1.00 63.38 416 TYR A CA 1
ATOM 3235 C C . TYR A 1 416 ? 23.873 5.674 -8.895 1.00 63.38 416 TYR A C 1
ATOM 3237 O O . TYR A 1 416 ? 24.030 5.655 -7.676 1.00 63.38 416 TYR A O 1
ATOM 3245 N N . ASP A 1 417 ? 24.160 6.767 -9.609 1.00 69.44 417 ASP A N 1
ATOM 3246 C CA . ASP A 1 417 ? 24.529 8.052 -8.998 1.00 69.44 417 ASP A CA 1
ATOM 3247 C C . ASP A 1 417 ? 23.295 8.962 -8.945 1.00 69.44 417 ASP A C 1
ATOM 3249 O O . ASP A 1 417 ? 22.767 9.320 -9.995 1.00 69.44 417 ASP A O 1
ATOM 3253 N N . PRO A 1 418 ? 22.836 9.402 -7.760 1.00 64.12 418 PRO A N 1
ATOM 3254 C CA . PRO A 1 418 ? 21.640 10.228 -7.662 1.00 64.12 418 PRO A CA 1
ATOM 3255 C C . PRO A 1 418 ? 21.811 11.618 -8.305 1.00 64.12 418 PRO A C 1
ATOM 3257 O O . PRO A 1 418 ? 20.811 12.307 -8.483 1.00 64.12 418 PRO A O 1
ATOM 3260 N N . GLY A 1 419 ? 23.031 12.002 -8.707 1.00 64.88 419 GLY A N 1
ATOM 3261 C CA . GLY A 1 419 ? 23.301 13.192 -9.514 1.00 64.88 419 GLY A CA 1
ATOM 3262 C C . GLY A 1 419 ? 23.207 14.503 -8.729 1.00 64.88 419 GLY A C 1
ATOM 3263 O O . GLY A 1 419 ? 22.655 14.571 -7.638 1.00 64.88 419 GLY A O 1
ATOM 3264 N N . VAL A 1 420 ? 23.796 15.575 -9.264 1.00 61.31 420 VAL A N 1
ATOM 3265 C CA . VAL A 1 420 ? 23.638 16.948 -8.750 1.00 61.31 420 VAL A CA 1
ATOM 3266 C C . VAL A 1 420 ? 23.564 17.872 -9.960 1.00 61.31 420 VAL A C 1
ATOM 3268 O O . VAL A 1 420 ? 24.444 17.830 -10.813 1.00 61.31 420 VAL A O 1
ATOM 3271 N N . ASN A 1 421 ? 22.523 18.697 -10.043 1.00 55.62 421 ASN A N 1
ATOM 3272 C CA . ASN A 1 421 ? 22.301 19.633 -11.152 1.00 55.62 421 ASN A CA 1
ATOM 3273 C C . ASN A 1 421 ? 22.440 21.110 -10.712 1.00 55.62 421 ASN A C 1
ATOM 3275 O O . ASN A 1 421 ? 22.719 21.416 -9.547 1.00 55.62 421 ASN A O 1
ATOM 3279 N N . ALA A 1 422 ? 22.232 22.039 -11.649 1.00 52.78 422 ALA A N 1
ATOM 3280 C CA . ALA A 1 422 ? 22.393 23.476 -11.422 1.00 52.78 422 ALA A CA 1
ATOM 3281 C C . ALA A 1 422 ? 21.488 24.043 -10.309 1.00 52.78 422 ALA A C 1
ATOM 3283 O O . ALA A 1 422 ? 21.911 24.948 -9.587 1.00 52.78 422 ALA A O 1
ATOM 3284 N N . SER A 1 423 ? 20.282 23.497 -10.107 1.00 43.78 423 SER A N 1
ATOM 3285 C CA . SER A 1 423 ? 19.372 23.972 -9.053 1.00 43.78 423 SER A CA 1
ATOM 3286 C C . SER A 1 423 ? 19.918 23.669 -7.654 1.00 43.78 423 SER A C 1
ATOM 3288 O O . SER A 1 423 ? 19.847 24.521 -6.768 1.00 43.78 423 SER A O 1
ATOM 3290 N N . HIS A 1 424 ? 20.587 22.528 -7.466 1.00 56.88 424 HIS A N 1
ATOM 3291 C CA . HIS A 1 424 ? 21.301 22.228 -6.223 1.00 56.88 424 HIS A CA 1
ATOM 3292 C C . HIS A 1 424 ? 22.468 23.178 -5.983 1.00 56.88 424 HIS A C 1
ATOM 3294 O O . HIS A 1 424 ? 22.691 23.586 -4.849 1.00 56.88 424 HIS A O 1
ATOM 3300 N N . ALA A 1 425 ? 23.212 23.556 -7.027 1.00 58.25 425 ALA A N 1
ATOM 3301 C CA . ALA A 1 425 ? 24.304 24.516 -6.890 1.00 58.25 425 ALA A CA 1
ATOM 3302 C C . ALA A 1 425 ? 23.783 25.889 -6.430 1.00 58.25 425 ALA A C 1
ATOM 3304 O O . ALA A 1 425 ? 24.393 26.522 -5.567 1.00 58.25 425 ALA A O 1
ATOM 3305 N N . ILE A 1 426 ? 22.631 26.327 -6.949 1.00 49.41 426 ILE A N 1
ATOM 3306 C CA . ILE A 1 426 ? 21.949 27.560 -6.524 1.00 49.41 426 ILE A CA 1
ATOM 3307 C C . ILE A 1 426 ? 21.450 27.438 -5.079 1.00 49.41 426 ILE A C 1
ATOM 3309 O O . ILE A 1 426 ? 21.718 28.320 -4.262 1.00 49.41 426 ILE A O 1
ATOM 3313 N N . LEU A 1 427 ? 20.795 26.329 -4.729 1.00 45.88 427 LEU A N 1
ATOM 3314 C CA . LEU A 1 427 ? 20.320 26.068 -3.370 1.00 45.88 427 LEU A CA 1
ATOM 3315 C C . LEU A 1 427 ? 21.475 26.046 -2.363 1.00 45.88 427 LEU A C 1
ATOM 3317 O O . LEU A 1 427 ? 21.400 26.689 -1.321 1.00 45.88 427 LEU A O 1
ATOM 3321 N N . LEU A 1 428 ? 22.563 25.343 -2.681 1.00 56.62 428 LEU A N 1
ATOM 3322 C CA . LEU A 1 428 ? 23.757 25.254 -1.847 1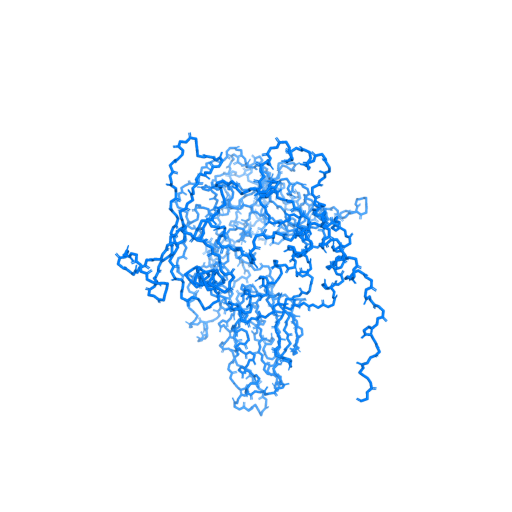.00 56.62 428 LEU A CA 1
ATOM 3323 C C . LEU A 1 428 ? 24.451 26.618 -1.720 1.00 56.62 428 LEU A C 1
ATOM 3325 O O . LEU A 1 428 ? 24.927 26.949 -0.637 1.00 56.62 428 LEU A O 1
ATOM 3329 N N . ARG A 1 429 ? 24.453 27.460 -2.766 1.00 60.41 429 ARG A N 1
ATOM 3330 C CA . ARG A 1 429 ? 24.883 28.870 -2.667 1.00 60.41 429 ARG A CA 1
ATOM 3331 C C . ARG A 1 429 ? 23.977 29.681 -1.735 1.00 60.41 429 ARG A C 1
ATOM 3333 O O . ARG A 1 429 ? 24.490 30.475 -0.950 1.00 60.41 429 ARG A O 1
ATOM 3340 N N . GLY A 1 430 ? 22.663 29.461 -1.780 1.00 43.50 430 GLY A N 1
ATOM 3341 C CA . GLY A 1 430 ? 21.698 30.056 -0.852 1.00 43.50 430 GLY A CA 1
ATOM 3342 C C . GLY A 1 430 ? 21.961 29.630 0.591 1.00 43.50 430 GLY A C 1
ATOM 3343 O O . GLY A 1 430 ? 22.168 30.478 1.454 1.00 43.50 430 GLY A O 1
ATOM 3344 N N . ILE A 1 431 ? 22.073 28.323 0.841 1.00 52.12 431 ILE A N 1
ATOM 3345 C CA . ILE A 1 431 ? 22.459 27.770 2.144 1.00 52.12 431 ILE A CA 1
ATOM 3346 C C . ILE A 1 431 ? 23.781 28.386 2.587 1.00 52.12 431 ILE A C 1
ATOM 3348 O O . ILE A 1 431 ? 23.853 28.882 3.698 1.00 52.12 431 ILE A O 1
ATOM 3352 N N . ARG A 1 432 ? 24.805 28.474 1.732 1.00 58.47 432 ARG A N 1
ATOM 3353 C CA . ARG A 1 432 ? 26.085 29.124 2.067 1.00 58.47 432 ARG A CA 1
ATOM 3354 C C . ARG A 1 432 ? 25.932 30.589 2.491 1.00 58.47 432 ARG A C 1
ATOM 3356 O O . ARG A 1 432 ? 26.710 31.040 3.323 1.00 58.47 432 ARG A O 1
ATOM 3363 N N . ARG A 1 433 ? 24.967 31.319 1.921 1.00 52.62 433 ARG A N 1
ATOM 3364 C CA . ARG A 1 433 ? 24.674 32.726 2.244 1.00 52.62 433 ARG A CA 1
ATOM 3365 C C . ARG A 1 433 ? 23.935 32.884 3.578 1.00 52.62 433 ARG A C 1
ATOM 3367 O O . ARG A 1 433 ? 24.164 33.873 4.263 1.00 52.62 433 ARG A O 1
ATOM 3374 N N . PHE A 1 434 ? 23.060 31.936 3.922 1.00 43.56 434 PHE A N 1
ATOM 3375 C CA . PHE A 1 434 ? 22.238 31.963 5.143 1.00 43.56 434 PHE A CA 1
ATOM 3376 C C . PHE A 1 434 ? 22.784 31.118 6.293 1.00 43.56 434 PHE A C 1
ATOM 3378 O O . PHE A 1 434 ? 22.374 31.286 7.439 1.00 43.56 434 PHE A O 1
ATOM 3385 N N . THR A 1 435 ? 23.718 30.210 6.018 1.00 47.16 435 THR A N 1
ATOM 3386 C CA . THR A 1 435 ? 24.597 29.695 7.059 1.00 47.16 435 THR A CA 1
ATOM 3387 C C . THR A 1 435 ? 25.337 30.924 7.552 1.00 47.16 435 THR A C 1
ATOM 3389 O O . THR A 1 435 ? 25.948 31.618 6.733 1.00 47.16 435 THR A O 1
ATOM 3392 N N . SER A 1 436 ? 25.302 31.200 8.861 1.00 43.88 436 SER A N 1
ATOM 3393 C CA . SER A 1 436 ? 26.281 32.115 9.447 1.00 43.88 436 SER A CA 1
ATOM 3394 C C . SER A 1 436 ? 27.628 31.754 8.829 1.00 43.88 436 SER A C 1
ATOM 3396 O O . SER A 1 436 ? 27.874 30.545 8.661 1.00 43.88 436 SER A O 1
ATOM 3398 N N . PRO A 1 437 ? 28.472 32.737 8.440 1.00 42.84 437 PRO A N 1
ATOM 3399 C CA . PRO A 1 437 ? 29.840 32.425 8.069 1.00 42.84 437 PRO A CA 1
ATOM 3400 C C . PRO A 1 437 ? 30.280 31.401 9.093 1.00 42.84 437 PRO A C 1
ATOM 3402 O O . PRO A 1 437 ? 30.050 31.646 10.285 1.00 42.84 437 PRO A O 1
ATOM 3405 N N . VAL A 1 438 ? 30.789 30.232 8.654 1.00 39.31 438 VAL A N 1
ATOM 3406 C CA . VAL A 1 438 ? 31.557 29.391 9.577 1.00 39.31 438 VAL A CA 1
ATOM 3407 C C . VAL A 1 438 ? 32.375 30.429 10.288 1.00 39.31 438 VAL A C 1
ATOM 3409 O O . VAL A 1 438 ? 33.054 31.191 9.584 1.00 39.31 438 VAL A O 1
ATOM 3412 N N . ALA A 1 439 ? 32.164 30.599 11.600 1.00 36.59 439 ALA A N 1
ATOM 3413 C CA . ALA A 1 439 ? 33.062 31.423 12.357 1.00 36.59 439 ALA A CA 1
ATOM 3414 C C . ALA A 1 439 ? 34.359 30.755 11.969 1.00 36.59 439 ALA A C 1
ATOM 3416 O O . ALA A 1 439 ? 34.592 29.607 12.361 1.00 36.59 439 ALA A O 1
ATOM 3417 N N . LYS A 1 440 ? 35.132 31.390 11.061 1.00 36.06 440 LYS A N 1
ATOM 3418 C CA . LYS A 1 440 ? 36.543 31.101 10.950 1.00 36.06 440 LYS A CA 1
ATOM 3419 C C . LYS A 1 440 ? 36.846 31.138 12.409 1.00 36.06 440 LYS A C 1
ATOM 3421 O O . LYS A 1 440 ? 36.526 32.157 13.033 1.00 36.06 440 LYS A O 1
ATOM 3426 N N . GLN A 1 441 ? 37.203 29.987 12.973 1.00 30.02 441 GLN A N 1
ATOM 3427 C CA . GLN A 1 441 ? 37.692 29.997 14.320 1.00 30.02 441 GLN A CA 1
ATOM 3428 C C . GLN A 1 441 ? 38.770 31.051 14.188 1.00 30.02 441 GLN A C 1
ATOM 3430 O O . GLN A 1 441 ? 39.758 30.853 13.474 1.00 30.02 441 GLN A O 1
ATOM 3435 N N . TYR A 1 442 ? 38.469 32.262 14.673 1.00 30.20 442 TYR A N 1
ATOM 3436 C CA . TYR A 1 442 ? 39.480 33.267 14.783 1.00 30.20 442 TYR A CA 1
ATOM 3437 C C . TYR A 1 442 ? 40.508 32.503 15.596 1.00 30.20 442 TYR A C 1
ATOM 3439 O O . TYR A 1 442 ? 40.095 31.766 16.505 1.00 30.20 442 TYR A O 1
ATOM 3447 N N . PRO A 1 443 ? 41.781 32.510 15.196 1.00 37.97 443 PRO A N 1
ATOM 3448 C CA . PRO A 1 443 ? 42.809 31.928 16.031 1.00 37.97 443 PRO A CA 1
ATOM 3449 C C . PRO A 1 443 ? 42.669 32.598 17.399 1.00 37.97 443 PRO A C 1
ATOM 3451 O O . PRO A 1 443 ? 43.156 33.700 17.560 1.00 37.97 443 PRO A O 1
ATOM 3454 N N . LEU A 1 444 ? 41.906 31.958 18.292 1.00 35.09 444 LEU A N 1
ATOM 3455 C CA . LEU A 1 444 ? 41.538 32.310 19.657 1.00 35.09 444 LEU A CA 1
ATOM 3456 C C . LEU A 1 444 ? 41.074 33.782 19.866 1.00 35.09 444 LEU A C 1
ATOM 3458 O O . LEU A 1 444 ? 41.780 34.730 19.549 1.00 35.09 444 LEU A O 1
ATOM 3462 N N . SER A 1 445 ? 39.898 34.041 20.459 1.00 41.56 445 SER A N 1
ATOM 3463 C CA . SER A 1 445 ? 39.583 35.420 20.909 1.00 41.56 445 SER A CA 1
ATOM 3464 C C . SER A 1 445 ? 40.630 35.867 21.938 1.00 41.56 445 SER A C 1
ATOM 3466 O O . SER A 1 445 ? 41.066 35.023 22.703 1.00 41.56 445 SER A O 1
ATOM 3468 N N . VAL A 1 446 ? 41.028 37.147 22.022 1.00 41.59 446 VAL A N 1
ATOM 3469 C CA . VAL A 1 446 ? 42.051 37.621 22.997 1.00 41.59 446 VAL A CA 1
ATOM 3470 C C . VAL A 1 446 ? 41.735 37.176 24.433 1.00 41.59 446 VAL A C 1
ATOM 3472 O O . VAL A 1 446 ? 42.639 36.875 25.203 1.00 41.59 446 VAL A O 1
ATOM 3475 N N . HIS A 1 447 ? 40.452 37.038 24.774 1.00 36.03 447 HIS A N 1
ATOM 3476 C CA . HIS A 1 447 ? 40.005 36.525 26.066 1.00 36.03 447 HIS A CA 1
ATOM 3477 C C . HIS A 1 447 ? 40.223 35.006 26.224 1.00 36.03 447 HIS A C 1
ATOM 3479 O O . HIS A 1 447 ? 40.703 34.558 27.263 1.00 36.03 447 HIS A O 1
ATOM 3485 N N . LEU A 1 448 ? 39.944 34.210 25.183 1.00 35.50 448 LEU A N 1
ATOM 3486 C CA . LEU A 1 448 ? 40.236 32.771 25.148 1.00 35.50 448 LEU A CA 1
ATOM 3487 C C . LEU A 1 448 ? 41.749 32.512 25.028 1.00 35.50 448 LEU A C 1
ATOM 3489 O O . LEU A 1 448 ? 42.251 31.579 25.639 1.00 35.50 448 LEU A O 1
ATOM 3493 N N . LEU A 1 449 ? 42.479 33.379 24.320 1.00 36.62 449 LEU A N 1
ATOM 3494 C CA . LEU A 1 449 ? 43.936 33.434 24.243 1.00 36.62 449 LEU A CA 1
ATOM 3495 C C . LEU A 1 449 ? 44.520 33.760 25.607 1.00 36.62 449 LEU A C 1
ATOM 3497 O O . LEU A 1 449 ? 45.423 33.052 25.983 1.00 36.62 449 LEU A O 1
ATOM 3501 N N . HIS A 1 450 ? 43.983 34.707 26.384 1.00 35.34 450 HIS A N 1
ATOM 3502 C CA . HIS A 1 450 ? 44.396 34.960 27.774 1.00 35.34 450 HIS A CA 1
ATOM 3503 C C . HIS A 1 450 ? 44.072 33.793 28.715 1.00 35.34 450 HIS A C 1
ATOM 3505 O O . HIS A 1 450 ? 44.867 33.486 29.603 1.00 35.34 450 HIS A O 1
ATOM 3511 N N . MET A 1 451 ? 42.938 33.115 28.522 1.00 30.45 451 MET A N 1
ATOM 3512 C CA . MET A 1 451 ? 42.550 31.963 29.343 1.00 30.45 451 MET A CA 1
ATOM 3513 C C . MET A 1 451 ? 43.397 30.715 29.022 1.00 30.45 451 MET A C 1
ATOM 3515 O O . MET A 1 451 ? 43.737 29.946 29.920 1.00 30.45 451 MET A O 1
ATOM 3519 N N . ILE A 1 452 ? 43.806 30.561 27.759 1.00 34.28 452 ILE A N 1
ATOM 3520 C CA . ILE A 1 452 ? 44.729 29.528 27.271 1.00 34.28 452 ILE A CA 1
ATOM 3521 C C . ILE A 1 452 ? 46.190 29.918 27.571 1.00 34.28 452 ILE A C 1
ATOM 3523 O O . ILE A 1 452 ? 46.950 29.061 28.006 1.00 34.28 452 ILE A O 1
ATOM 3527 N N . TYR A 1 453 ? 46.581 31.195 27.513 1.00 34.22 453 TYR A N 1
ATOM 3528 C CA . TYR A 1 453 ? 47.906 31.690 27.936 1.00 34.22 453 TYR A CA 1
ATOM 3529 C C . TYR A 1 453 ? 48.129 31.479 29.434 1.00 34.22 453 TYR A C 1
ATOM 3531 O O . TYR A 1 453 ? 49.222 31.111 29.837 1.00 34.22 453 TYR A O 1
ATOM 3539 N N . ARG A 1 454 ? 47.087 31.644 30.266 1.00 34.91 454 ARG A N 1
ATOM 3540 C CA . ARG A 1 454 ? 47.165 31.371 31.711 1.00 34.91 454 ARG A CA 1
ATOM 3541 C C . ARG A 1 454 ? 47.183 29.877 32.072 1.00 34.91 454 ARG A C 1
ATOM 3543 O O . ARG A 1 454 ? 47.391 29.560 33.238 1.00 34.91 454 ARG A O 1
ATOM 3550 N N . ARG A 1 455 ? 46.909 28.950 31.136 1.00 34.28 455 ARG A N 1
ATOM 3551 C CA . ARG A 1 455 ? 46.794 27.495 31.425 1.00 34.28 455 ARG A CA 1
ATOM 3552 C C . ARG A 1 455 ? 47.498 26.546 30.442 1.00 34.28 455 ARG A C 1
ATOM 3554 O O . ARG A 1 455 ? 47.451 25.322 30.618 1.00 34.28 455 ARG A O 1
ATOM 3561 N N . SER A 1 456 ? 48.185 27.072 29.439 1.00 33.16 456 SER A N 1
ATOM 3562 C CA . SER A 1 456 ? 49.065 26.318 28.539 1.00 33.16 456 SER A CA 1
ATOM 3563 C C . SER A 1 456 ? 50.370 27.068 28.334 1.00 33.16 456 SER A C 1
ATOM 3565 O O . SER A 1 456 ? 50.714 27.522 27.250 1.00 33.16 456 SER A O 1
ATOM 3567 N N . GLU A 1 457 ? 51.106 27.152 29.428 1.00 33.81 457 GLU A N 1
ATOM 3568 C CA . GLU A 1 457 ? 52.547 27.275 29.390 1.00 33.81 457 GLU A CA 1
ATOM 3569 C C . GLU A 1 457 ? 53.114 25.882 29.051 1.00 33.81 457 GLU A C 1
ATOM 3571 O O . GLU A 1 457 ? 52.851 24.946 29.799 1.00 33.81 457 GLU A O 1
ATOM 3576 N N . TYR A 1 458 ? 53.833 25.538 27.984 1.00 36.34 458 TYR A N 1
ATOM 3577 C CA . TYR A 1 458 ? 54.219 26.045 26.657 1.00 36.34 458 TYR A CA 1
ATOM 3578 C C . TYR A 1 458 ? 54.863 24.815 25.947 1.00 36.34 458 TYR A C 1
ATOM 3580 O O . TYR A 1 458 ? 54.783 23.716 26.494 1.00 36.34 458 TYR A O 1
ATOM 3588 N N . LEU A 1 459 ? 55.516 24.968 24.775 1.00 40.34 459 LEU A N 1
ATOM 3589 C CA . LEU A 1 459 ? 56.963 24.681 24.558 1.00 40.34 459 LEU A CA 1
ATOM 3590 C C . LEU A 1 459 ? 57.342 24.794 23.085 1.00 40.34 459 LEU A C 1
ATOM 3592 O O . LEU A 1 459 ? 57.227 23.852 22.307 1.00 40.34 459 LEU A O 1
ATOM 3596 N N . TYR A 1 460 ? 57.760 25.969 22.649 1.00 34.16 460 TYR A N 1
ATOM 3597 C CA . TYR A 1 460 ? 59.088 26.495 22.961 1.00 34.16 460 TYR A CA 1
ATOM 3598 C C . TYR A 1 460 ? 59.003 27.817 23.752 1.00 34.16 460 TYR A C 1
ATOM 3600 O O . TYR A 1 460 ? 58.539 28.817 23.207 1.00 34.16 460 TYR A O 1
ATOM 3608 N N . ILE A 1 461 ? 59.419 27.831 25.029 1.00 39.50 461 ILE A N 1
ATOM 3609 C CA . ILE A 1 461 ? 59.640 29.086 25.785 1.00 39.50 461 ILE A CA 1
ATOM 3610 C C . ILE A 1 461 ? 61.128 29.360 25.804 1.00 39.50 461 ILE A C 1
ATOM 3612 O O . ILE A 1 461 ? 61.910 28.521 26.256 1.00 39.50 461 ILE A O 1
ATOM 3616 N N . GLY A 1 462 ? 61.526 30.559 25.392 1.00 47.16 462 GLY A N 1
ATOM 3617 C CA . GLY A 1 462 ? 62.924 30.962 25.479 1.00 47.16 462 GLY A CA 1
ATOM 3618 C C . GLY A 1 462 ? 63.821 30.035 24.654 1.00 47.16 462 GLY A C 1
ATOM 3619 O O . GLY A 1 462 ? 63.664 29.964 23.442 1.00 47.16 462 GLY A O 1
ATOM 3620 N N . ARG A 1 463 ? 64.778 29.349 25.296 1.00 36.56 463 ARG A N 1
ATOM 3621 C CA . ARG A 1 463 ? 65.740 28.436 24.642 1.00 36.56 463 ARG A CA 1
ATOM 3622 C C . ARG A 1 463 ? 65.548 26.941 24.987 1.00 36.56 463 ARG A C 1
ATOM 3624 O O . ARG A 1 463 ? 66.455 26.166 24.701 1.00 36.56 463 ARG A O 1
ATOM 3631 N N . GLN A 1 464 ? 64.438 26.505 25.608 1.00 38.84 464 GLN A N 1
ATOM 3632 C CA . GLN A 1 464 ? 64.273 25.094 26.036 1.00 38.84 464 GLN A CA 1
ATOM 3633 C C . GLN A 1 464 ? 62.910 24.442 25.696 1.00 38.84 464 GLN A C 1
ATOM 3635 O O . GLN A 1 464 ? 61.887 25.116 25.592 1.00 38.84 464 GLN A O 1
ATOM 3640 N N . HIS A 1 465 ? 62.922 23.104 25.536 1.00 45.53 465 HIS A N 1
ATOM 3641 C CA . HIS A 1 465 ? 61.776 22.188 25.349 1.00 45.53 465 HIS A CA 1
ATOM 3642 C C . HIS A 1 465 ? 61.436 21.460 26.681 1.00 45.53 465 HIS A C 1
ATOM 3644 O O . HIS A 1 465 ? 62.356 21.001 27.346 1.00 45.53 465 HIS A O 1
ATOM 3650 N N . HIS A 1 466 ? 60.162 21.295 27.076 1.00 43.34 466 HIS A N 1
ATOM 3651 C CA . HIS A 1 466 ? 59.719 20.496 28.249 1.00 43.34 466 HIS A CA 1
ATOM 3652 C C . HIS A 1 466 ? 59.053 19.166 27.824 1.00 43.34 466 HIS A C 1
ATOM 3654 O O . HIS A 1 466 ? 58.824 18.880 26.647 1.00 43.34 466 HIS A O 1
ATOM 3660 N N . ALA A 1 467 ? 58.770 18.338 28.832 1.00 42.53 467 ALA A N 1
ATOM 3661 C CA . ALA A 1 467 ? 58.784 16.879 28.790 1.00 42.53 467 ALA A CA 1
ATOM 3662 C C . ALA A 1 467 ? 57.581 16.147 28.150 1.00 42.53 467 ALA A C 1
ATOM 3664 O O . ALA A 1 467 ? 57.628 14.925 28.080 1.00 42.53 467 ALA A O 1
ATOM 3665 N N . TYR A 1 468 ? 56.538 16.839 27.674 1.00 48.56 468 TYR A N 1
ATOM 3666 C CA . TYR A 1 468 ? 55.258 16.210 27.271 1.00 48.56 468 TYR A CA 1
ATOM 3667 C C . TYR A 1 468 ? 55.058 16.020 25.754 1.00 48.56 468 TYR A C 1
ATOM 3669 O O . TYR A 1 468 ? 53.992 15.593 25.311 1.00 48.56 468 TYR A O 1
ATOM 3677 N N . ALA A 1 469 ? 56.041 16.381 24.929 1.00 53.78 469 ALA A N 1
ATOM 3678 C CA . ALA A 1 469 ? 55.982 16.137 23.489 1.00 53.78 469 ALA A CA 1
ATOM 3679 C C . ALA A 1 469 ? 56.313 14.668 23.183 1.00 53.78 469 ALA A C 1
ATOM 3681 O O . ALA A 1 469 ? 57.269 14.143 23.747 1.00 53.78 469 ALA A O 1
ATOM 3682 N N . LEU A 1 470 ? 55.575 14.033 22.258 1.00 57.41 470 LEU A N 1
ATOM 3683 C CA . LEU A 1 470 ? 55.893 12.678 21.796 1.00 57.41 470 LEU A CA 1
ATOM 3684 C C . LEU A 1 470 ? 57.302 12.661 21.195 1.00 57.41 470 LEU A C 1
ATOM 3686 O O . LEU A 1 470 ? 57.536 13.247 20.126 1.00 57.41 470 LEU A O 1
ATOM 3690 N N . LYS A 1 471 ? 58.237 12.003 21.881 1.00 71.75 471 LYS A N 1
ATOM 3691 C CA . LYS A 1 471 ? 59.622 11.927 21.433 1.00 71.75 471 LYS A CA 1
ATOM 3692 C C . LYS A 1 471 ? 59.775 10.834 20.393 1.00 71.75 471 LYS A C 1
ATOM 3694 O O . LYS A 1 471 ? 59.026 9.858 20.363 1.00 71.75 471 LYS A O 1
ATOM 3699 N N . LEU A 1 472 ? 60.784 10.980 19.543 1.00 70.88 472 LEU A N 1
ATOM 3700 C CA . LEU A 1 472 ? 61.096 9.981 18.528 1.00 70.88 472 LEU A CA 1
ATOM 3701 C C . LEU A 1 472 ? 61.383 8.600 19.144 1.00 70.88 472 LEU A C 1
ATOM 3703 O O . LEU A 1 472 ? 60.983 7.589 18.570 1.00 70.88 472 LEU A O 1
ATOM 3707 N N . ARG A 1 473 ? 62.032 8.555 20.317 1.00 78.50 473 ARG A N 1
ATOM 3708 C CA . ARG A 1 473 ? 62.337 7.309 21.046 1.00 78.50 473 ARG A CA 1
ATOM 3709 C C . ARG A 1 473 ? 61.097 6.550 21.522 1.00 78.50 473 ARG A C 1
ATOM 3711 O O . ARG A 1 473 ? 61.180 5.346 21.733 1.00 78.50 473 ARG A O 1
ATOM 3718 N N . ASP A 1 474 ? 59.968 7.237 21.672 1.00 77.38 474 ASP A N 1
ATOM 3719 C CA . ASP A 1 474 ? 58.754 6.661 22.247 1.00 77.38 474 ASP A CA 1
ATOM 3720 C C . ASP A 1 474 ? 57.890 5.942 21.184 1.00 77.38 474 ASP A C 1
ATOM 3722 O O . ASP A 1 474 ? 56.829 5.406 21.501 1.00 77.38 474 ASP A O 1
ATOM 3726 N N . ILE A 1 475 ? 58.337 5.912 19.917 1.00 77.56 475 ILE A N 1
ATOM 3727 C CA . ILE A 1 475 ? 57.711 5.167 18.814 1.00 77.56 475 ILE A CA 1
ATOM 3728 C C . ILE A 1 475 ? 58.472 3.853 18.594 1.00 77.56 475 ILE A C 1
ATOM 3730 O O . ILE A 1 475 ? 59.568 3.833 18.027 1.00 77.56 475 ILE A O 1
ATOM 3734 N N . LEU A 1 476 ? 57.866 2.735 18.993 1.00 83.75 476 LEU A N 1
ATOM 3735 C CA . LEU A 1 476 ? 58.459 1.396 18.943 1.00 83.75 476 LEU A CA 1
ATOM 3736 C C . LEU A 1 476 ? 57.740 0.505 17.927 1.00 83.75 476 LEU A C 1
ATOM 3738 O O . LEU A 1 476 ? 56.538 0.615 17.711 1.00 83.75 476 LEU A O 1
ATOM 3742 N N . PHE A 1 477 ? 58.468 -0.409 17.292 1.00 86.12 477 PHE A N 1
ATOM 3743 C CA . PHE A 1 477 ? 57.926 -1.310 16.273 1.00 86.12 477 PHE A CA 1
ATOM 3744 C C . PHE A 1 477 ? 58.016 -2.758 16.732 1.00 86.12 477 PHE A C 1
ATOM 3746 O O . PHE A 1 477 ? 59.059 -3.164 17.234 1.00 86.12 477 PHE A O 1
ATOM 3753 N N . TYR A 1 478 ? 56.968 -3.542 16.487 1.00 84.88 478 TYR A N 1
ATOM 3754 C CA . TYR A 1 478 ? 56.853 -4.934 16.920 1.00 84.88 478 TYR A CA 1
ATOM 3755 C C . TYR A 1 478 ? 56.510 -5.853 15.743 1.00 84.88 478 TYR A C 1
ATOM 3757 O O . TYR A 1 478 ? 55.799 -5.451 14.813 1.00 84.88 478 TYR A O 1
ATOM 3765 N N . ASP A 1 479 ? 57.059 -7.066 15.746 1.00 88.31 479 ASP A N 1
ATOM 3766 C CA . ASP A 1 479 ? 56.718 -8.110 14.777 1.00 88.31 479 ASP A CA 1
ATOM 3767 C C . ASP A 1 479 ? 55.393 -8.812 15.134 1.00 88.31 479 ASP A C 1
ATOM 3769 O O . ASP A 1 479 ? 54.734 -8.466 16.115 1.00 88.31 479 ASP A O 1
ATOM 3773 N N . GLY A 1 480 ? 54.971 -9.774 14.307 1.00 77.38 480 GLY A N 1
ATOM 3774 C CA . GLY A 1 480 ? 53.719 -10.515 14.516 1.00 77.38 480 GLY A CA 1
ATOM 3775 C C . GLY A 1 480 ? 53.713 -11.416 15.758 1.00 77.38 480 GLY A C 1
ATOM 3776 O O . GLY A 1 480 ? 52.652 -11.893 16.143 1.00 77.38 480 GLY A O 1
ATOM 3777 N N . LEU A 1 481 ? 54.872 -11.630 16.393 1.00 79.44 481 LEU A N 1
ATOM 3778 C CA . LEU A 1 481 ? 55.023 -12.382 17.642 1.00 79.44 481 LEU A CA 1
ATOM 3779 C C . LEU A 1 481 ? 55.141 -11.453 18.864 1.00 79.44 481 LEU A C 1
ATOM 3781 O O . LEU A 1 481 ? 55.265 -11.931 19.987 1.00 79.44 481 LEU A O 1
ATOM 3785 N N . GLY A 1 482 ? 55.087 -10.130 18.662 1.00 76.69 482 GLY A N 1
ATOM 3786 C CA . GLY A 1 482 ? 55.161 -9.130 19.727 1.00 76.69 482 GLY A CA 1
ATOM 3787 C C . GLY A 1 482 ? 56.581 -8.740 20.142 1.00 76.69 482 GLY A C 1
ATOM 3788 O O . GLY A 1 482 ? 56.734 -7.974 21.092 1.00 76.69 482 GLY A O 1
ATOM 3789 N N . HIS A 1 483 ? 57.623 -9.195 19.438 1.00 85.69 483 HIS A N 1
ATOM 3790 C CA . HIS A 1 483 ? 59.003 -8.798 19.727 1.00 85.69 483 HIS A CA 1
ATOM 3791 C C . HIS A 1 483 ? 59.360 -7.479 19.037 1.00 85.69 483 HIS A C 1
ATOM 3793 O O . HIS A 1 483 ? 58.975 -7.231 17.889 1.00 85.69 483 HIS A O 1
ATOM 3799 N N . GLN A 1 484 ? 60.125 -6.619 19.721 1.00 84.44 484 GLN A N 1
ATOM 3800 C CA . GLN A 1 484 ? 60.564 -5.352 19.141 1.00 84.44 484 GLN A CA 1
ATOM 3801 C C . GLN A 1 484 ? 61.473 -5.610 17.933 1.00 84.44 484 GLN A C 1
ATOM 3803 O O . GLN A 1 484 ? 62.441 -6.367 17.999 1.00 84.44 484 GLN A O 1
ATOM 3808 N N . CYS A 1 485 ? 61.173 -4.969 16.807 1.00 87.62 485 CYS A N 1
ATOM 3809 C CA . CYS A 1 485 ? 61.840 -5.236 15.542 1.00 87.62 485 CYS A CA 1
ATOM 3810 C C . CYS A 1 485 ? 62.131 -3.955 14.748 1.00 87.62 485 CYS A C 1
ATOM 3812 O O . CYS A 1 485 ? 61.689 -2.852 15.069 1.00 87.62 485 CYS A O 1
ATOM 3814 N N . LYS A 1 486 ? 62.897 -4.095 13.659 1.00 85.94 486 LYS A N 1
ATOM 3815 C CA . LYS A 1 486 ? 63.159 -2.983 12.734 1.00 85.94 486 LYS A CA 1
ATOM 3816 C C . LYS A 1 486 ? 61.873 -2.601 11.984 1.00 85.94 486 LYS A C 1
ATOM 3818 O O . LYS A 1 486 ? 61.147 -3.508 11.568 1.00 85.94 486 LYS A O 1
ATOM 3823 N N . PRO A 1 487 ? 61.654 -1.311 11.642 1.00 81.88 487 PRO A N 1
ATOM 3824 C CA . PRO A 1 487 ? 60.396 -0.843 11.058 1.00 81.88 487 PRO A CA 1
ATOM 3825 C C . PRO A 1 487 ? 59.919 -1.665 9.858 1.00 81.88 487 PRO A C 1
ATOM 3827 O O . PRO A 1 487 ? 58.733 -1.942 9.753 1.00 81.88 487 PRO A O 1
ATOM 3830 N N . ARG A 1 488 ? 60.831 -2.127 8.986 1.00 81.31 488 ARG A N 1
ATOM 3831 C CA . ARG A 1 488 ? 60.513 -2.946 7.797 1.00 81.31 488 ARG A CA 1
ATOM 3832 C C . ARG A 1 488 ? 59.822 -4.280 8.114 1.00 81.31 488 ARG A C 1
ATOM 3834 O O . ARG A 1 488 ? 58.975 -4.692 7.326 1.00 81.31 488 ARG A O 1
ATOM 3841 N N . LYS A 1 489 ? 60.149 -4.918 9.243 1.00 83.62 489 LYS A N 1
ATOM 3842 C CA . LYS A 1 489 ? 59.578 -6.206 9.682 1.00 83.62 489 LYS A CA 1
ATOM 3843 C C . LYS A 1 489 ? 58.339 -6.043 10.575 1.00 83.62 489 LYS A C 1
ATOM 3845 O O . LYS A 1 489 ? 57.706 -7.033 10.917 1.00 83.62 489 LYS A O 1
ATOM 3850 N N . ALA A 1 490 ? 57.977 -4.804 10.907 1.00 86.19 490 ALA A N 1
ATOM 3851 C CA . ALA A 1 490 ? 56.911 -4.514 11.853 1.00 86.19 490 ALA A CA 1
ATOM 3852 C C . ALA A 1 490 ? 55.518 -4.865 11.321 1.00 86.19 490 ALA A C 1
ATOM 3854 O O . ALA A 1 490 ? 55.171 -4.491 10.191 1.00 86.19 490 ALA A O 1
ATOM 3855 N N . GLN A 1 491 ? 54.729 -5.519 12.171 1.00 84.25 491 GLN A N 1
ATOM 3856 C CA . GLN A 1 491 ? 53.290 -5.729 12.008 1.00 84.25 491 GLN A CA 1
ATOM 3857 C C . GLN A 1 491 ? 52.462 -4.896 12.994 1.00 84.25 491 GLN A C 1
ATOM 3859 O O . GLN A 1 491 ? 51.270 -4.725 12.772 1.00 84.25 491 GLN A O 1
ATOM 3864 N N . ARG A 1 492 ? 53.095 -4.298 14.008 1.00 77.31 492 ARG A N 1
ATOM 3865 C CA . ARG A 1 492 ? 52.467 -3.416 14.996 1.00 77.31 492 ARG A CA 1
ATOM 3866 C C . ARG A 1 492 ? 53.405 -2.264 15.350 1.00 77.31 492 ARG A C 1
ATOM 3868 O O . ARG A 1 492 ? 54.626 -2.418 15.318 1.00 77.31 492 ARG A O 1
ATOM 3875 N N . VAL A 1 493 ? 52.848 -1.103 15.675 1.00 72.62 493 VAL A N 1
ATOM 3876 C CA . VAL A 1 493 ? 53.581 0.041 16.237 1.00 72.62 493 VAL A CA 1
ATOM 3877 C C . VAL A 1 493 ? 53.028 0.358 17.623 1.00 72.62 493 VAL A C 1
ATOM 3879 O O . VAL A 1 493 ? 51.815 0.382 17.802 1.00 72.62 493 VAL A O 1
ATOM 3882 N N . GLY A 1 494 ? 53.912 0.559 18.595 1.00 75.81 494 GLY A N 1
ATOM 3883 C CA . GLY A 1 494 ? 53.599 1.055 19.929 1.00 75.81 494 GLY A CA 1
ATOM 3884 C C . GLY A 1 494 ? 54.046 2.506 20.084 1.00 75.81 494 GLY A C 1
ATOM 3885 O O . GLY A 1 494 ? 55.088 2.891 19.556 1.00 75.81 494 GLY A O 1
ATOM 3886 N N . ILE A 1 495 ? 53.256 3.305 20.792 1.00 72.25 495 ILE A N 1
ATOM 3887 C CA . ILE A 1 495 ? 53.558 4.693 21.133 1.00 72.25 495 ILE A CA 1
ATOM 3888 C C . ILE A 1 495 ? 53.448 4.831 22.645 1.00 72.25 495 ILE A C 1
ATOM 3890 O O . ILE A 1 495 ? 52.356 4.669 23.193 1.00 72.25 495 ILE A O 1
ATOM 3894 N N . THR A 1 496 ? 54.560 5.137 23.303 1.00 65.56 496 THR A N 1
ATOM 3895 C CA . THR A 1 496 ? 54.596 5.375 24.748 1.00 65.56 496 THR A CA 1
ATOM 3896 C C . THR A 1 496 ? 54.379 6.859 25.027 1.00 65.56 496 THR A C 1
ATOM 3898 O O . THR A 1 496 ? 55.074 7.719 24.495 1.00 65.56 496 THR A O 1
ATOM 3901 N N . LEU A 1 497 ? 53.384 7.189 25.844 1.00 59.25 497 LEU A N 1
ATOM 3902 C CA . LEU A 1 497 ? 53.078 8.569 26.211 1.00 59.25 497 LEU A CA 1
ATOM 3903 C C . LEU A 1 497 ? 53.621 8.858 27.612 1.00 59.25 497 LEU A C 1
ATOM 3905 O O . LEU A 1 497 ? 53.126 8.337 28.612 1.00 59.25 497 LEU A O 1
ATOM 3909 N N . MET A 1 498 ? 54.640 9.713 27.677 1.00 50.88 498 MET A N 1
ATOM 3910 C CA . MET A 1 498 ? 55.261 10.158 28.925 1.00 50.88 498 MET A CA 1
ATOM 3911 C C . MET A 1 498 ? 54.451 11.323 29.522 1.00 50.88 498 MET A C 1
ATOM 3913 O O . MET A 1 498 ? 54.688 12.486 29.202 1.00 50.88 498 MET A O 1
ATOM 3917 N N . GLY A 1 499 ? 53.479 11.004 30.385 1.00 50.28 499 GLY A N 1
ATOM 3918 C CA . GLY A 1 499 ? 52.708 11.973 31.178 1.00 50.28 499 GLY A CA 1
ATOM 3919 C C . GLY A 1 499 ? 51.559 12.664 30.426 1.00 50.28 499 GLY A C 1
ATOM 3920 O O . GLY A 1 499 ? 51.758 13.371 29.442 1.00 50.28 499 GLY A O 1
ATOM 3921 N N . ALA A 1 500 ? 50.329 12.511 30.928 1.00 42.56 500 ALA A N 1
ATOM 3922 C CA . ALA A 1 500 ? 49.130 13.168 30.402 1.00 42.56 500 ALA A CA 1
ATOM 3923 C C . ALA A 1 500 ? 48.489 14.067 31.472 1.00 42.56 500 ALA A C 1
ATOM 3925 O O . ALA A 1 500 ? 48.431 13.687 32.639 1.00 42.56 500 ALA A O 1
ATOM 3926 N N . LYS A 1 501 ? 47.918 15.218 31.076 1.00 38.75 501 LYS A N 1
ATOM 3927 C CA . LYS A 1 501 ? 47.212 16.161 31.980 1.00 38.75 501 LYS A CA 1
ATOM 3928 C C . LYS A 1 501 ? 46.018 15.552 32.748 1.00 38.75 501 LYS A C 1
ATOM 3930 O O . LYS A 1 501 ? 45.530 16.189 33.673 1.00 38.75 501 LYS A O 1
ATOM 3935 N N . ASN A 1 502 ? 45.586 14.334 32.405 1.00 37.97 502 ASN A N 1
ATOM 3936 C CA . ASN A 1 502 ? 44.492 13.609 33.067 1.00 37.97 502 ASN A CA 1
ATOM 3937 C C . ASN A 1 502 ? 44.960 12.347 33.824 1.00 37.97 502 ASN A C 1
ATOM 3939 O O . ASN A 1 502 ? 44.130 11.582 34.305 1.00 37.97 502 ASN A O 1
ATOM 3943 N N . ASN A 1 503 ? 46.269 12.112 33.935 1.00 39.72 503 ASN A N 1
ATOM 3944 C CA . ASN A 1 503 ? 46.839 10.994 34.684 1.00 39.72 503 ASN A CA 1
ATOM 3945 C C . ASN A 1 503 ? 47.408 11.516 36.011 1.00 39.72 503 ASN A C 1
ATOM 3947 O O . ASN A 1 503 ? 48.560 11.940 36.074 1.00 39.72 503 ASN A O 1
ATOM 3951 N N . GLN A 1 504 ? 46.597 11.498 37.072 1.00 38.88 504 GLN A N 1
ATOM 3952 C CA . GLN A 1 504 ? 46.994 11.972 38.408 1.00 38.88 504 GLN A CA 1
ATOM 3953 C C . GLN A 1 504 ? 48.077 11.110 39.094 1.00 38.88 504 GLN A C 1
ATOM 3955 O O . GLN A 1 504 ? 48.525 11.476 40.175 1.00 38.88 504 GLN A O 1
ATOM 3960 N N . TYR A 1 505 ? 48.541 10.012 38.476 1.00 40.50 505 TYR A N 1
ATOM 3961 C CA . TYR A 1 505 ? 49.506 9.081 39.082 1.00 40.50 505 TYR A CA 1
ATOM 3962 C C . TYR A 1 505 ? 50.745 8.775 38.221 1.00 40.50 505 TYR A C 1
ATOM 3964 O O . TYR A 1 505 ? 51.512 7.878 38.560 1.00 40.50 505 TYR A O 1
ATOM 3972 N N . GLY A 1 506 ? 50.969 9.495 37.114 1.00 44.09 506 GLY A N 1
ATOM 3973 C CA . GLY A 1 506 ? 52.237 9.449 36.366 1.00 44.09 506 GLY A CA 1
ATOM 3974 C C . GLY A 1 506 ? 52.609 8.110 35.706 1.00 44.09 506 GLY A C 1
ATOM 3975 O O . GLY A 1 506 ? 53.756 7.946 35.304 1.00 44.09 506 GLY A O 1
ATOM 3976 N N . ARG A 1 507 ? 51.683 7.149 35.576 1.00 48.47 507 ARG A N 1
ATOM 3977 C CA . ARG A 1 507 ? 51.963 5.860 34.907 1.00 48.47 507 ARG A CA 1
ATOM 3978 C C . ARG A 1 507 ? 52.145 6.027 33.392 1.00 48.47 507 ARG A C 1
ATOM 3980 O O . ARG A 1 507 ? 51.322 6.678 32.754 1.00 48.47 507 ARG A O 1
ATOM 3987 N N . GLU A 1 508 ? 53.189 5.419 32.829 1.00 52.88 508 GLU A N 1
ATOM 3988 C CA . GLU A 1 508 ? 53.413 5.346 31.379 1.00 52.88 508 GLU A CA 1
ATOM 3989 C C . GLU A 1 508 ? 52.236 4.638 30.687 1.00 52.88 508 GLU A C 1
ATOM 3991 O O . GLU A 1 508 ? 51.822 3.555 31.103 1.00 52.88 508 GLU A O 1
ATOM 3996 N N . GLU A 1 509 ? 51.680 5.247 29.635 1.00 54.88 509 GLU A N 1
ATOM 3997 C CA . GLU A 1 509 ? 50.598 4.654 28.839 1.00 54.88 509 GLU A CA 1
ATOM 3998 C C . GLU A 1 509 ? 51.127 4.323 27.439 1.00 54.88 509 GLU A C 1
ATOM 4000 O O . GLU A 1 509 ? 51.478 5.223 26.673 1.00 54.88 509 GLU A O 1
ATOM 4005 N N . ALA A 1 510 ? 51.192 3.032 27.100 1.00 58.16 510 ALA A N 1
ATOM 4006 C CA . ALA A 1 510 ? 51.584 2.564 25.773 1.00 58.16 510 ALA A CA 1
ATOM 4007 C C . ALA A 1 510 ? 50.347 2.227 24.929 1.00 58.16 510 ALA A C 1
ATOM 4009 O O . ALA A 1 510 ? 49.478 1.462 25.348 1.00 58.16 510 ALA A O 1
ATOM 4010 N N . ARG A 1 511 ? 50.271 2.790 23.720 1.00 61.03 511 ARG A N 1
ATOM 4011 C CA . ARG A 1 511 ? 49.187 2.546 22.755 1.00 61.03 511 ARG A CA 1
ATOM 4012 C C . ARG A 1 511 ? 49.711 1.789 21.553 1.00 61.03 511 ARG A C 1
ATOM 4014 O O . ARG A 1 511 ? 50.710 2.195 20.969 1.00 61.03 511 ARG A O 1
ATOM 4021 N N . TYR A 1 512 ? 49.018 0.727 21.156 1.00 66.06 512 TYR A N 1
ATOM 4022 C CA . TYR A 1 512 ? 49.446 -0.143 20.065 1.00 66.06 512 TYR A CA 1
ATOM 4023 C C . TYR A 1 512 ? 48.475 -0.094 18.887 1.00 66.06 512 TYR A C 1
ATOM 4025 O O . TYR A 1 512 ? 47.260 -0.124 19.071 1.00 66.06 512 TYR A O 1
ATOM 4033 N N . HIS A 1 513 ? 49.020 -0.058 17.672 1.00 65.44 513 HIS A N 1
ATOM 4034 C CA . HIS A 1 513 ? 48.258 -0.090 16.429 1.00 65.44 513 HIS A CA 1
ATOM 4035 C C . HIS A 1 513 ? 48.844 -1.107 15.450 1.00 65.44 513 HIS A C 1
ATOM 4037 O O . HIS A 1 513 ? 50.039 -1.079 15.145 1.00 65.44 513 HIS A O 1
ATOM 4043 N N . ASP A 1 514 ? 47.985 -1.982 14.932 1.00 71.88 514 ASP A N 1
ATOM 4044 C CA . ASP A 1 514 ? 48.357 -3.003 13.959 1.00 71.88 514 ASP A CA 1
ATOM 4045 C C . ASP A 1 514 ? 48.483 -2.441 12.537 1.00 71.88 514 ASP A C 1
ATOM 4047 O O . ASP A 1 514 ? 47.911 -1.410 12.165 1.00 71.88 514 ASP A O 1
ATOM 4051 N N . LYS A 1 515 ? 49.288 -3.122 11.723 1.00 68.38 515 LYS A N 1
ATOM 4052 C CA . LYS A 1 515 ? 49.473 -2.823 10.307 1.00 68.38 515 LYS A CA 1
ATOM 4053 C C . LYS A 1 515 ? 48.163 -3.094 9.569 1.00 68.38 515 LYS A C 1
ATOM 4055 O O . LYS A 1 515 ? 47.725 -4.236 9.488 1.00 68.38 515 LYS A O 1
ATOM 4060 N N . SER A 1 516 ? 47.575 -2.065 8.965 1.00 63.41 516 SER A N 1
ATOM 4061 C CA . SER A 1 516 ? 46.443 -2.263 8.058 1.00 63.41 516 SER A CA 1
ATOM 4062 C C . SER A 1 516 ? 46.919 -2.830 6.711 1.00 63.41 516 SER A C 1
ATOM 4064 O O . SER A 1 516 ? 48.052 -2.582 6.279 1.00 63.41 516 SER A O 1
ATOM 4066 N N . GLY A 1 517 ? 46.043 -3.580 6.036 1.00 58.69 517 GLY A N 1
ATOM 4067 C CA . GLY A 1 517 ? 46.243 -4.020 4.648 1.00 58.69 517 GLY A CA 1
ATOM 4068 C C . GLY A 1 517 ? 46.089 -2.897 3.611 1.00 58.69 517 GLY A C 1
ATOM 4069 O O . GLY A 1 517 ? 46.315 -3.127 2.425 1.00 58.69 517 GLY A O 1
ATOM 4070 N N . ASP A 1 518 ? 45.723 -1.687 4.047 1.00 53.59 518 ASP A N 1
ATOM 4071 C CA . ASP A 1 518 ? 45.511 -0.518 3.195 1.00 53.59 518 ASP A CA 1
ATOM 4072 C C . ASP A 1 518 ? 46.849 0.138 2.805 1.00 53.59 518 ASP A C 1
ATOM 4074 O O . ASP A 1 518 ? 47.735 0.358 3.637 1.00 53.59 518 ASP A O 1
ATOM 4078 N N . LYS A 1 519 ? 47.016 0.451 1.514 1.00 46.75 519 LYS A N 1
ATOM 4079 C CA . LYS A 1 519 ? 48.269 1.003 0.967 1.00 46.75 519 LYS A CA 1
ATOM 4080 C C . LYS A 1 519 ? 48.479 2.488 1.293 1.00 46.75 519 LYS A C 1
ATOM 4082 O O . LYS A 1 519 ? 49.610 2.961 1.189 1.00 46.75 519 LYS A O 1
ATOM 4087 N N . ILE A 1 520 ? 47.425 3.210 1.672 1.00 43.38 520 ILE A N 1
ATOM 4088 C CA . ILE A 1 520 ? 47.412 4.659 1.911 1.00 43.38 520 ILE A CA 1
ATOM 4089 C C . ILE A 1 520 ? 47.288 4.953 3.412 1.00 43.38 520 ILE A C 1
ATOM 4091 O O . ILE A 1 520 ? 48.040 5.773 3.941 1.00 43.38 520 ILE A O 1
ATOM 4095 N N . ILE A 1 521 ? 46.394 4.261 4.123 1.00 47.41 521 ILE A N 1
ATOM 4096 C CA . ILE A 1 521 ? 46.086 4.517 5.538 1.00 47.41 521 ILE A CA 1
ATOM 4097 C C . ILE A 1 521 ? 46.538 3.329 6.386 1.00 47.41 521 ILE A C 1
ATOM 4099 O O . ILE A 1 521 ? 45.756 2.450 6.745 1.00 47.41 521 ILE A O 1
ATOM 4103 N N . CYS A 1 522 ? 47.828 3.310 6.726 1.00 51.56 522 CYS A N 1
ATOM 4104 C CA . CYS A 1 522 ? 48.426 2.263 7.549 1.00 51.56 522 CYS A CA 1
ATOM 4105 C C . CYS A 1 522 ? 49.261 2.859 8.692 1.00 51.56 522 CYS A C 1
ATOM 4107 O O . CYS A 1 522 ? 50.279 3.495 8.411 1.00 51.56 522 CYS A O 1
ATOM 4109 N N . PRO A 1 523 ? 48.891 2.641 9.973 1.00 56.88 523 PRO A N 1
ATOM 4110 C CA . PRO A 1 523 ? 49.607 3.198 11.128 1.00 56.88 523 PRO A CA 1
ATOM 4111 C C . PRO A 1 523 ? 51.093 2.821 11.163 1.00 56.88 523 PRO A C 1
ATOM 4113 O O . PRO A 1 523 ? 51.955 3.663 11.409 1.00 56.88 523 PRO A O 1
ATOM 4116 N N . VAL A 1 524 ? 51.412 1.571 10.817 1.00 65.88 524 VAL A N 1
ATOM 4117 C CA . VAL A 1 524 ? 52.797 1.091 10.713 1.00 65.88 524 VAL A CA 1
ATOM 4118 C C . VAL A 1 524 ? 53.540 1.775 9.561 1.00 65.88 524 VAL A C 1
ATOM 4120 O O . VAL A 1 524 ? 54.717 2.109 9.702 1.00 65.88 524 VAL A O 1
ATOM 4123 N N . SER A 1 525 ? 52.874 2.040 8.433 1.00 65.25 525 SER A N 1
ATOM 4124 C CA . SER A 1 525 ? 53.460 2.811 7.327 1.00 65.25 525 SER A CA 1
ATOM 4125 C C . SER A 1 525 ? 53.668 4.279 7.698 1.00 65.25 525 SER A C 1
ATOM 4127 O O . SER A 1 525 ? 54.729 4.823 7.404 1.00 65.25 525 SER A O 1
ATOM 4129 N N . ALA A 1 526 ? 52.717 4.906 8.391 1.00 60.94 526 ALA A N 1
ATOM 4130 C CA . ALA A 1 526 ? 52.833 6.280 8.873 1.00 60.94 526 ALA A CA 1
ATOM 4131 C C . ALA A 1 526 ? 54.019 6.430 9.837 1.00 60.94 526 ALA A C 1
ATOM 4133 O O . ALA A 1 526 ? 54.884 7.275 9.623 1.00 60.94 526 ALA A O 1
ATOM 4134 N N . ALA A 1 527 ? 54.145 5.542 10.823 1.00 65.56 527 ALA A N 1
ATOM 4135 C CA . ALA A 1 527 ? 55.281 5.548 11.739 1.00 65.56 527 ALA A CA 1
ATOM 4136 C C . ALA A 1 527 ? 56.623 5.320 11.014 1.00 65.56 527 ALA A C 1
ATOM 4138 O O . ALA A 1 527 ? 57.622 5.959 11.339 1.00 65.56 527 ALA A O 1
ATOM 4139 N N . ARG A 1 528 ? 56.670 4.468 9.975 1.00 72.69 528 ARG A N 1
ATOM 4140 C CA . ARG A 1 528 ? 57.871 4.310 9.126 1.00 72.69 528 ARG A CA 1
ATOM 4141 C C . ARG A 1 528 ? 58.250 5.612 8.418 1.00 72.69 528 ARG A C 1
ATOM 4143 O O . ARG A 1 528 ? 59.440 5.903 8.303 1.00 72.69 528 ARG A O 1
ATOM 4150 N N . TRP A 1 529 ? 57.268 6.382 7.947 1.00 67.94 529 TRP A N 1
ATOM 4151 C CA . TRP A 1 529 ? 57.504 7.695 7.344 1.00 67.94 529 TRP A CA 1
ATOM 4152 C C . TRP A 1 529 ? 58.041 8.703 8.356 1.00 67.94 529 TRP A C 1
ATOM 4154 O O . TRP A 1 529 ? 58.952 9.448 8.010 1.00 67.94 529 TRP A O 1
ATOM 4164 N N . ILE A 1 530 ? 57.570 8.658 9.604 1.00 63.06 530 ILE A N 1
ATOM 4165 C CA . ILE A 1 530 ? 58.104 9.476 10.702 1.00 63.06 530 ILE A CA 1
ATOM 4166 C C . ILE A 1 530 ? 59.584 9.150 10.945 1.00 63.06 530 ILE A C 1
ATOM 4168 O O . ILE A 1 530 ? 60.410 10.055 10.914 1.00 63.06 530 ILE A O 1
ATOM 4172 N N . ILE A 1 531 ? 59.960 7.869 11.067 1.00 73.94 531 ILE A N 1
ATOM 4173 C CA . ILE A 1 531 ? 61.375 7.468 11.222 1.00 73.94 531 ILE A CA 1
ATOM 4174 C C . ILE A 1 531 ? 62.222 7.876 10.007 1.00 73.94 531 ILE A C 1
ATOM 4176 O O . ILE A 1 531 ? 63.372 8.294 10.150 1.00 73.94 531 ILE A O 1
ATOM 4180 N N . LYS A 1 532 ? 61.670 7.761 8.793 1.00 71.81 532 LYS A N 1
ATOM 4181 C CA . LYS A 1 532 ? 62.364 8.167 7.564 1.00 71.81 532 LYS A CA 1
ATOM 4182 C C . LYS A 1 532 ? 62.579 9.683 7.515 1.00 71.81 532 LYS A C 1
ATOM 4184 O O . LYS A 1 532 ? 63.669 10.111 7.148 1.00 71.81 532 LYS A O 1
ATOM 4189 N N . GLY A 1 533 ? 61.572 10.462 7.908 1.00 58.84 533 GLY A N 1
ATOM 4190 C CA . GLY A 1 533 ? 61.656 11.913 8.056 1.00 58.84 533 GLY A CA 1
ATOM 4191 C C . GLY A 1 533 ? 62.681 12.304 9.114 1.00 58.84 533 GLY A C 1
ATOM 4192 O O . GLY A 1 533 ? 63.598 13.055 8.812 1.00 58.84 533 GLY A O 1
ATOM 4193 N N . ALA A 1 534 ? 62.618 11.701 10.300 1.00 67.88 534 ALA A N 1
ATOM 4194 C CA . ALA A 1 534 ? 63.579 11.930 11.374 1.00 67.88 534 ALA A CA 1
ATOM 4195 C C . ALA A 1 534 ? 65.030 11.674 10.937 1.00 67.88 534 ALA A C 1
ATOM 4197 O O . ALA A 1 534 ? 65.918 12.471 11.228 1.00 67.88 534 ALA A O 1
ATOM 4198 N N . LYS A 1 535 ? 65.275 10.606 10.164 1.00 72.44 535 LYS A N 1
ATOM 4199 C CA . LYS A 1 535 ? 66.601 10.339 9.588 1.00 72.44 535 LYS A CA 1
ATOM 4200 C C . LYS A 1 535 ? 67.025 11.411 8.577 1.00 72.44 535 LYS A C 1
ATOM 4202 O O . LYS A 1 535 ? 68.194 11.775 8.551 1.00 72.44 535 LYS A O 1
ATOM 4207 N N . ALA A 1 536 ? 66.099 11.892 7.748 1.00 65.81 536 ALA A N 1
ATOM 4208 C CA . ALA A 1 536 ? 66.374 12.935 6.762 1.00 65.81 536 ALA A CA 1
ATOM 4209 C C . ALA A 1 536 ? 66.649 14.304 7.410 1.00 65.81 536 ALA A C 1
ATOM 4211 O O . ALA A 1 536 ? 67.457 15.065 6.889 1.00 65.81 536 ALA A O 1
ATOM 4212 N N . PHE A 1 537 ? 66.018 14.593 8.552 1.00 59.94 537 PHE A N 1
ATOM 4213 C CA . PHE A 1 537 ? 66.146 15.864 9.275 1.00 59.94 537 PHE A CA 1
ATOM 4214 C C . PHE A 1 537 ? 67.104 15.813 10.476 1.00 59.94 537 PHE A C 1
ATOM 4216 O O . PHE A 1 537 ? 67.225 16.801 11.196 1.00 59.94 537 PHE A O 1
ATOM 4223 N N . GLY A 1 538 ? 67.792 14.689 10.703 1.00 67.12 538 GLY A N 1
ATOM 4224 C CA . GLY A 1 538 ? 68.757 14.538 11.797 1.00 67.12 538 GLY A CA 1
ATOM 4225 C C . GLY A 1 538 ? 68.140 14.599 13.201 1.00 67.12 538 GLY A C 1
ATOM 4226 O O . GLY A 1 538 ? 68.820 14.988 14.147 1.00 67.12 538 GLY A O 1
ATOM 4227 N N . THR A 1 539 ? 66.861 14.243 13.350 1.00 68.06 539 THR A N 1
ATOM 4228 C CA . THR A 1 539 ? 66.132 14.313 14.624 1.00 68.06 539 THR 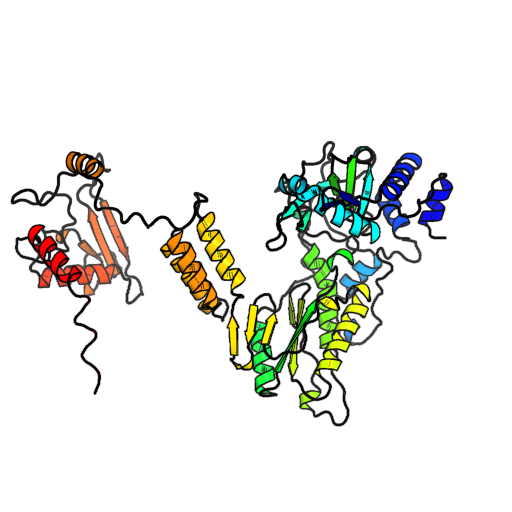A CA 1
ATOM 4229 C C . THR A 1 539 ? 66.684 13.300 15.631 1.00 68.06 539 THR A C 1
ATOM 4231 O O . THR A 1 539 ? 66.690 12.094 15.376 1.00 68.06 539 THR A O 1
ATOM 4234 N N . ALA A 1 540 ? 67.125 13.777 16.795 1.00 75.69 540 ALA A N 1
ATOM 4235 C CA . ALA A 1 540 ? 67.626 12.929 17.873 1.00 75.69 540 ALA A CA 1
ATOM 4236 C C . ALA A 1 540 ? 66.477 12.196 18.604 1.00 75.69 540 ALA A C 1
ATOM 4238 O O . ALA A 1 540 ? 65.357 12.706 18.645 1.00 75.69 540 ALA A O 1
ATOM 4239 N N . PRO A 1 541 ? 66.729 11.037 19.247 1.00 75.75 541 PRO A N 1
ATOM 4240 C CA . PRO A 1 541 ? 65.691 10.248 19.924 1.00 75.75 541 PRO A CA 1
ATOM 4241 C C . PRO A 1 541 ? 64.889 11.020 20.985 1.00 75.75 541 PRO A C 1
ATOM 4243 O O . PRO A 1 541 ? 63.702 10.770 21.170 1.00 75.75 541 PRO A O 1
ATOM 4246 N N . GLU A 1 542 ? 65.526 11.983 21.653 1.00 72.31 542 GLU A N 1
ATOM 4247 C CA . GLU A 1 542 ? 64.912 12.816 22.695 1.00 72.31 542 GLU A CA 1
ATOM 4248 C C . GLU A 1 542 ? 64.081 13.986 22.162 1.00 72.31 542 GLU A C 1
ATOM 4250 O O . GLU A 1 542 ? 63.381 14.651 22.928 1.00 72.31 542 GLU A O 1
ATOM 4255 N N . GLN A 1 543 ? 64.175 14.262 20.862 1.00 67.00 543 GLN A N 1
ATOM 4256 C CA . GLN A 1 543 ? 63.463 15.354 20.216 1.00 67.00 543 GLN A CA 1
ATOM 4257 C C . GLN A 1 543 ? 62.057 14.915 19.783 1.00 67.00 543 GLN A C 1
ATOM 4259 O O . GLN A 1 543 ? 61.806 13.720 19.590 1.00 67.00 543 GLN A O 1
ATOM 4264 N N . PRO A 1 544 ? 61.130 15.871 19.589 1.00 67.12 544 PRO A N 1
ATOM 4265 C CA . PRO A 1 544 ? 59.805 15.576 19.060 1.00 67.12 544 PRO A CA 1
ATOM 4266 C C . PRO A 1 544 ? 59.883 14.832 17.722 1.00 67.12 544 PRO A C 1
ATOM 4268 O O . PRO A 1 544 ? 60.628 15.235 16.827 1.00 67.12 544 PRO A O 1
ATOM 4271 N N . ALA A 1 545 ? 59.082 13.774 17.569 1.00 54.59 545 ALA A N 1
ATOM 4272 C CA . ALA A 1 545 ? 59.198 12.823 16.457 1.00 54.59 545 ALA A CA 1
ATOM 4273 C C . ALA A 1 545 ? 59.022 13.430 15.044 1.00 54.59 545 ALA A C 1
ATOM 4275 O O . ALA A 1 545 ? 59.431 12.820 14.061 1.00 54.59 545 ALA A O 1
ATOM 4276 N N . LEU A 1 546 ? 58.437 14.627 14.935 1.00 58.03 546 LEU A N 1
ATOM 4277 C CA . LEU A 1 546 ? 58.201 15.354 13.679 1.00 58.03 546 LEU A CA 1
ATOM 4278 C C . LEU A 1 546 ? 59.043 16.637 13.554 1.00 58.03 546 LEU A C 1
ATOM 4280 O O . LEU A 1 546 ? 58.650 17.565 12.851 1.00 58.03 546 LEU A O 1
ATOM 4284 N N . SER A 1 547 ? 60.175 16.729 14.254 1.00 58.34 547 SER A N 1
ATOM 4285 C CA . SER A 1 547 ? 61.065 17.889 14.138 1.00 58.34 547 SER A CA 1
ATOM 4286 C C . SER A 1 547 ? 61.705 17.963 12.746 1.00 58.34 547 SER A C 1
ATOM 4288 O O . SER A 1 547 ? 62.323 17.000 12.297 1.00 58.34 547 SER A O 1
ATOM 4290 N N . THR A 1 548 ? 61.589 19.106 12.065 1.00 54.91 548 THR A N 1
ATOM 4291 C CA . THR A 1 548 ? 62.064 19.297 10.679 1.00 54.91 548 THR A CA 1
ATOM 4292 C C . THR A 1 548 ? 63.297 20.202 10.558 1.00 54.91 548 THR A C 1
ATOM 4294 O O . THR A 1 548 ? 63.575 20.703 9.471 1.00 54.91 548 THR A O 1
ATOM 4297 N N . GLY A 1 549 ? 64.048 20.447 11.641 1.00 52.41 549 GLY A N 1
ATOM 4298 C CA . GLY A 1 549 ? 65.268 21.260 11.575 1.00 52.41 549 GLY A CA 1
ATOM 4299 C C . GLY A 1 549 ? 66.152 21.216 12.825 1.00 52.41 549 GLY A C 1
ATOM 4300 O O . GLY A 1 549 ? 65.688 20.939 13.933 1.00 52.41 549 GLY A O 1
ATOM 4301 N N . PHE A 1 550 ? 67.440 21.526 12.640 1.00 47.78 550 PHE A N 1
ATOM 4302 C CA . PHE A 1 550 ? 68.410 21.698 13.721 1.00 47.78 550 PHE A CA 1
ATOM 4303 C C . PHE A 1 550 ? 68.121 23.004 14.478 1.00 47.78 550 PHE A C 1
ATOM 4305 O O . PHE A 1 550 ? 68.498 24.093 14.054 1.00 47.78 550 PHE A O 1
ATOM 4312 N N . GLY A 1 551 ? 67.419 22.898 15.605 1.00 47.38 551 GLY A N 1
ATOM 4313 C CA . GLY A 1 551 ? 67.442 23.907 16.669 1.00 47.38 551 GLY A CA 1
ATOM 4314 C C . GLY A 1 551 ? 66.722 25.239 16.423 1.00 47.38 551 GLY A C 1
ATOM 4315 O O . GLY A 1 551 ? 66.831 26.121 17.269 1.00 47.38 551 GLY A O 1
ATOM 4316 N N . SER A 1 552 ? 65.960 25.417 15.340 1.00 41.25 552 SER A N 1
ATOM 4317 C CA . SER A 1 552 ? 65.114 26.608 15.171 1.00 41.25 552 SER A CA 1
ATOM 4318 C C . SER A 1 552 ? 63.713 26.241 14.689 1.00 41.25 552 SER A C 1
ATOM 4320 O O . SER A 1 552 ? 63.508 25.742 13.585 1.00 41.25 552 SER A O 1
ATOM 4322 N N . GLY A 1 553 ? 62.723 26.473 15.553 1.00 43.56 553 GLY A N 1
ATOM 4323 C CA . GLY A 1 553 ? 61.323 26.491 15.145 1.00 43.56 553 GLY A CA 1
ATOM 4324 C C . GLY A 1 553 ? 61.053 27.674 14.212 1.00 43.56 553 GLY A C 1
ATOM 4325 O O . GLY A 1 553 ? 61.720 28.708 14.283 1.00 43.56 553 GLY A O 1
ATOM 4326 N N . ILE A 1 554 ? 60.058 27.530 13.339 1.00 39.72 554 ILE A N 1
ATOM 4327 C CA . ILE A 1 554 ? 59.634 28.592 12.420 1.00 39.72 554 ILE A CA 1
ATOM 4328 C C . ILE A 1 554 ? 59.144 29.790 13.248 1.00 39.72 554 ILE A C 1
ATOM 4330 O O . ILE A 1 554 ? 58.162 29.681 13.983 1.00 39.72 554 ILE A O 1
ATOM 4334 N N . SER A 1 555 ? 59.824 30.938 13.151 1.00 40.84 555 SER A N 1
ATOM 4335 C CA . SER A 1 555 ? 59.427 32.130 13.910 1.00 40.84 555 SER A CA 1
ATOM 4336 C C . SER A 1 555 ? 58.111 32.714 13.386 1.00 40.84 555 SER A C 1
ATOM 4338 O O . SER A 1 555 ? 57.858 32.758 12.178 1.00 40.84 555 SER A O 1
ATOM 4340 N N . ALA A 1 556 ? 57.285 33.235 14.296 1.00 34.59 556 ALA A N 1
ATOM 4341 C CA . ALA A 1 556 ? 55.997 33.849 13.966 1.00 34.59 556 ALA A CA 1
ATOM 4342 C C . ALA A 1 556 ? 56.119 35.011 12.957 1.00 34.59 556 ALA A C 1
ATOM 4344 O O . ALA A 1 556 ? 55.208 35.234 12.161 1.00 34.59 556 ALA A O 1
ATOM 4345 N N . LYS A 1 557 ? 57.268 35.703 12.940 1.00 35.56 557 LYS A N 1
ATOM 4346 C CA . LYS A 1 557 ? 57.558 36.814 12.024 1.00 35.56 557 LYS A CA 1
ATOM 4347 C C . LYS A 1 557 ? 57.770 36.344 10.578 1.00 35.56 557 LYS A C 1
ATOM 4349 O O . LYS A 1 557 ? 57.382 37.042 9.650 1.00 35.56 557 LYS A O 1
ATOM 4354 N N . TYR A 1 558 ? 58.322 35.145 10.380 1.00 37.50 558 TYR A N 1
ATOM 4355 C CA . TYR A 1 558 ? 58.477 34.543 9.049 1.00 37.50 558 TYR A CA 1
ATOM 4356 C C . TYR A 1 558 ? 57.121 34.098 8.474 1.00 37.50 558 TYR A C 1
ATOM 4358 O O . TYR A 1 558 ? 56.811 34.353 7.313 1.00 37.50 558 TYR A O 1
ATOM 4366 N N . MET A 1 559 ? 56.253 33.537 9.323 1.00 35.03 559 MET A N 1
ATOM 4367 C CA . MET A 1 559 ? 54.889 33.144 8.944 1.00 35.03 559 MET A CA 1
ATOM 4368 C C . MET A 1 559 ? 53.990 34.336 8.583 1.00 35.03 559 MET A C 1
ATOM 4370 O O . MET A 1 559 ? 53.101 34.195 7.743 1.00 35.03 559 MET A O 1
ATOM 4374 N N . SER A 1 560 ? 54.205 35.515 9.181 1.00 34.56 560 SER A N 1
ATOM 4375 C CA . SER A 1 560 ? 53.454 36.726 8.822 1.00 34.56 560 SER A CA 1
ATOM 4376 C C . SER A 1 560 ? 53.830 37.289 7.449 1.00 34.56 560 SER A C 1
ATOM 4378 O O . SER A 1 560 ? 52.943 37.758 6.740 1.00 34.56 560 SER A O 1
ATOM 4380 N N . THR A 1 561 ? 55.100 37.198 7.043 1.00 34.34 561 THR A N 1
ATOM 4381 C CA . THR A 1 561 ? 55.571 37.710 5.743 1.00 34.34 561 THR A CA 1
ATOM 4382 C C . THR A 1 561 ? 55.057 36.853 4.585 1.00 34.34 561 THR A C 1
ATOM 4384 O O . THR A 1 561 ? 54.482 37.379 3.637 1.00 34.34 561 THR A O 1
ATOM 4387 N N . VAL A 1 562 ? 55.128 35.522 4.722 1.00 35.47 562 VAL A N 1
ATOM 4388 C CA . VAL A 1 562 ? 54.596 34.562 3.732 1.00 35.47 562 VAL A CA 1
ATOM 4389 C C . VAL A 1 562 ? 53.078 34.713 3.564 1.00 35.47 562 VAL A C 1
ATOM 4391 O O . VAL A 1 562 ? 52.536 34.580 2.468 1.00 35.47 562 VAL A O 1
ATOM 4394 N N . ARG A 1 563 ? 52.364 35.055 4.642 1.00 32.41 563 ARG A N 1
ATOM 4395 C CA . ARG A 1 563 ? 50.920 35.312 4.593 1.00 32.41 563 ARG A CA 1
ATOM 4396 C C . ARG A 1 563 ? 50.573 36.595 3.829 1.00 32.41 563 ARG A C 1
ATOM 4398 O O . ARG A 1 563 ? 49.517 36.628 3.206 1.00 32.41 563 ARG A O 1
ATOM 4405 N N . ALA A 1 564 ? 51.423 37.622 3.866 1.00 33.44 564 ALA A N 1
ATOM 4406 C CA . ALA A 1 564 ? 51.210 38.871 3.133 1.00 33.44 564 ALA A CA 1
ATOM 4407 C C . ALA A 1 564 ? 51.452 38.705 1.620 1.00 33.44 564 ALA A C 1
ATOM 4409 O O . ALA A 1 564 ? 50.656 39.197 0.823 1.00 33.44 564 ALA A O 1
ATOM 4410 N N . GLU A 1 565 ? 52.475 37.940 1.222 1.00 33.22 565 GLU A N 1
ATOM 4411 C CA . GLU A 1 565 ? 52.773 37.660 -0.195 1.00 33.22 565 GLU A CA 1
ATOM 4412 C C . GLU A 1 565 ? 51.686 36.814 -0.878 1.00 33.22 565 GLU A C 1
ATOM 4414 O O . GLU A 1 565 ? 51.312 37.081 -2.018 1.00 33.22 565 GLU A O 1
ATOM 4419 N N . ILE A 1 566 ? 51.104 35.845 -0.164 1.00 35.50 566 ILE A N 1
ATOM 4420 C CA . ILE A 1 566 ? 50.028 34.986 -0.692 1.00 35.50 566 ILE A CA 1
ATOM 4421 C C . ILE A 1 566 ? 48.712 35.763 -0.895 1.00 35.50 566 ILE A C 1
ATOM 4423 O O . ILE A 1 566 ? 47.894 35.386 -1.734 1.00 35.50 566 ILE A O 1
ATOM 4427 N N . ILE A 1 567 ? 48.493 36.861 -0.160 1.00 36.12 567 ILE A N 1
ATOM 4428 C CA . ILE A 1 567 ? 47.263 37.669 -0.247 1.00 36.12 567 ILE A CA 1
ATOM 4429 C C . ILE A 1 567 ? 47.307 38.674 -1.419 1.00 36.12 567 ILE A C 1
ATOM 4431 O O . ILE A 1 567 ? 46.252 39.023 -1.942 1.00 36.12 567 ILE A O 1
ATOM 4435 N N . ALA A 1 568 ? 48.490 39.097 -1.883 1.00 36.44 568 ALA A N 1
ATOM 4436 C CA . ALA A 1 568 ? 48.646 40.130 -2.920 1.00 36.44 568 ALA A CA 1
ATOM 4437 C C . ALA A 1 568 ? 48.717 39.610 -4.379 1.00 36.44 568 ALA A C 1
ATOM 4439 O O . ALA A 1 568 ? 48.851 40.402 -5.308 1.00 36.44 568 ALA A O 1
ATOM 4440 N N . ALA A 1 569 ? 48.617 38.298 -4.614 1.00 34.28 569 ALA A N 1
ATOM 4441 C CA . ALA A 1 569 ? 48.826 37.679 -5.929 1.00 34.28 569 ALA A CA 1
ATOM 4442 C C . ALA A 1 569 ? 47.612 37.451 -6.891 1.00 34.28 569 ALA A C 1
ATOM 4444 O O . ALA A 1 569 ? 47.796 36.660 -7.820 1.00 34.28 569 ALA A O 1
ATOM 4445 N N . PRO A 1 570 ? 46.397 38.055 -6.786 1.00 38.38 570 PRO A N 1
ATOM 4446 C CA . PRO A 1 570 ? 45.316 37.708 -7.728 1.00 38.38 570 PRO A CA 1
ATOM 4447 C C . PRO A 1 570 ? 45.373 38.293 -9.156 1.00 38.38 570 PRO A C 1
ATOM 4449 O O . PRO A 1 570 ? 44.594 37.835 -9.984 1.00 38.38 570 PRO A O 1
ATOM 4452 N N . GLU A 1 571 ? 46.241 39.252 -9.506 1.00 33.91 571 GLU A N 1
ATOM 4453 C CA . GLU A 1 571 ? 46.132 39.960 -10.811 1.00 33.91 571 GLU A CA 1
ATOM 4454 C C . GLU A 1 571 ? 47.150 39.578 -11.908 1.00 33.91 571 GLU A C 1
ATOM 4456 O O . GLU A 1 571 ? 47.075 40.104 -13.014 1.00 33.91 571 GLU A O 1
ATOM 4461 N N . LYS A 1 572 ? 48.077 38.633 -11.684 1.00 32.28 572 LYS A N 1
ATOM 4462 C CA . LYS A 1 572 ? 49.117 38.287 -12.691 1.00 32.28 572 LYS A CA 1
ATOM 4463 C C . LYS A 1 572 ? 49.033 36.894 -13.327 1.00 32.28 572 LYS A C 1
ATOM 4465 O O . LYS A 1 572 ? 49.893 36.555 -14.131 1.00 32.28 572 LYS A O 1
ATOM 4470 N N . TRP A 1 573 ? 48.003 36.099 -13.032 1.00 31.17 573 TRP A N 1
ATOM 4471 C CA . TRP A 1 573 ? 47.890 34.725 -13.557 1.00 31.17 573 TRP A CA 1
ATOM 4472 C C . TRP A 1 573 ? 46.960 34.555 -14.776 1.00 31.17 573 TRP A C 1
ATOM 4474 O O . TRP A 1 573 ? 46.878 33.452 -15.305 1.00 31.17 573 TRP A O 1
ATOM 4484 N N . PHE A 1 574 ? 46.312 35.619 -15.275 1.00 30.50 574 PHE A N 1
ATOM 4485 C CA . PHE A 1 574 ? 45.413 35.556 -16.447 1.00 30.50 574 PHE A CA 1
ATOM 4486 C C . PHE A 1 574 ? 46.019 36.019 -17.789 1.00 30.50 574 PHE A C 1
ATOM 4488 O O . PHE A 1 574 ? 45.301 36.117 -18.778 1.00 30.50 574 PHE A O 1
ATOM 4495 N N . SER A 1 575 ? 47.332 36.244 -17.885 1.00 36.53 575 SER A N 1
ATOM 4496 C CA . SER A 1 575 ? 47.987 36.606 -19.154 1.00 36.53 575 SER A CA 1
ATOM 4497 C C . SER A 1 575 ? 49.246 35.782 -19.424 1.00 36.53 575 SER A C 1
ATOM 4499 O O . SER A 1 575 ? 50.353 36.307 -19.444 1.00 36.53 575 SER A O 1
ATOM 4501 N N . ARG A 1 576 ? 49.086 34.469 -19.636 1.00 33.91 576 ARG A N 1
ATOM 4502 C CA . ARG A 1 576 ? 50.029 33.632 -20.411 1.00 33.91 576 ARG A CA 1
ATOM 4503 C C . ARG A 1 576 ? 49.470 32.221 -20.585 1.00 33.91 576 ARG A C 1
ATOM 4505 O O . ARG A 1 576 ? 49.740 31.334 -19.786 1.00 33.91 576 ARG A O 1
ATOM 4512 N N . THR A 1 577 ? 48.649 32.054 -21.616 1.00 33.81 577 THR A N 1
ATOM 4513 C CA . THR A 1 577 ? 48.537 30.861 -22.483 1.00 33.81 577 THR A CA 1
ATOM 4514 C C . THR A 1 577 ? 47.461 31.157 -23.531 1.00 33.81 577 THR A C 1
ATOM 4516 O O . THR A 1 577 ? 46.345 30.655 -23.493 1.00 33.81 577 THR A O 1
ATOM 4519 N N . ALA A 1 578 ? 47.809 32.066 -24.440 1.00 34.00 578 ALA A N 1
ATOM 4520 C CA . ALA A 1 578 ? 47.188 32.222 -25.745 1.00 34.00 578 ALA A CA 1
ATOM 4521 C C . ALA A 1 578 ? 48.343 32.307 -26.749 1.00 34.00 578 ALA A C 1
ATOM 4523 O O . ALA A 1 578 ? 48.926 33.375 -26.910 1.00 34.00 578 ALA A O 1
ATOM 4524 N N . THR A 1 579 ? 48.715 31.143 -27.277 1.00 33.62 579 THR A N 1
ATOM 4525 C CA . THR A 1 579 ? 49.294 30.846 -28.601 1.00 33.62 579 THR A CA 1
ATOM 4526 C C . THR A 1 579 ? 49.373 29.338 -28.704 1.00 33.62 579 THR A C 1
ATOM 4528 O O . THR A 1 579 ? 50.001 28.752 -27.787 1.00 33.62 579 THR A O 1
#

pLDDT: mean 77.36, std 19.92, range [30.02, 98.31]

Organism: NCBI:txid129364

Secondary structure (DSSP, 8-state):
--HHHHHHHHTT--PPPP--PPEEETTEEEP---HHHHHHHHHHHHHH---HHHHHHHHTT--SS---SSTT--PPP--HHHHT-TTHHHHHHHHHH-B---BSSPPPP-SSPPPPPHHHHHTHHHHHHHHHHHHHTTSEEEEEGGGGGGSTT--B--EEEEE-TTS-TTT-EEEEE-TT-STTTSTTTTBPP--SS------HHHHHHHHHHHHHHSTT-EEEEEEEBTTGGGGSBBPTTTGGGSEEEEGGGTEEEEESBPPTT-TTHHHHHHHHHHHHHHHHHT-----TT--SGGGSPPPP-EETTEEEEEEE--TTHHHHHHHHHHHHHHHHH-GGGB-GGGPPP-BSEEEETTEEEETTTTEEE--HHHHHHHHHHHHHHTTSTT--PPPHHHHHHHHHHHHHHIIIIISS-----HHHHHHHHHHHHHS-------S--HHHHHHHHTT---SSBTTB--TTS-BGGGEEEE-TTS-B--GGG-SEEEEEE---TT-TT---EEEEEEPPS-SSS-HHHHHHHHHHHHHHHT--TTSBTT--SSS-PPPHHHHHHHHHHHHS-TTSSSSS---

Sequence (579 aa):
MTGLHVALAQVGLSLPKPTVSPTIAGGQQKYWIDSGKQRVFSAFLRKTRMQLPEFVRILREETTHDSRPNKALEIPPDTPAWSSYRYRPEWEAIIRHGVQPKWKSSFQAQSKPPKNHASAQLAINALIKQIRKGQDAGQYLVLDIELLPMLDNISCSPFGAVQKGSVPLSQDARVIHDLSSPEGSSVSDNTVDDERVVVTYDGPHDLAKRVLEVEKEFPGIAKLMSGDVAGVFHHLAIHADHVGRFAGTIPELGLLIIDLCCPFGWTLSPQHYWTGGAAISHLYAASSPKWPLQPLDGAHAFDAKTWCDDHNLIEPGIGSRLPETNLALRRAMTTILGPEAVNEEKFTAWERGGKMLGLMWDIPSLTLSMPSEKLGAFAVYLWKFGMNKTGTGNTYSTICSKLCAVRWYHRNNAGYDPGVNASHAILLRGIRRFTSPVAKQYPLSVHLLHMIYRRSEYLYIGRQHHAYALKLRDILFYDGLGHQCKPRKAQRVGITLMGAKNNQYGREEARYHDKSGDKIICPVSAARWIIKGAKAFGTAPEQPALSTGFGSGISAKYMSTVRAEIIAAPEKWFSRTAT

Foldseek 3Di:
DALLQVLLVVQPHHQDDQDDDFDQDPNATFFAARVRQQVSLQVSCVRPLDAQLVVLCSLQVQDPVQNFSQPQFDQFPPDPLLVPQLLSVLLVCLRRFFDDFDFQDAADQDPDADEADPLCVLLVRQVNVVLRVCVVVVQKDKYFLVCSVSYPLADAAHKHWDDDPPDDSNRHTDIARAQCPPPCRGVQNRTDDDPSFDDDAFDPVNVLVLLVVQCVLPNPFKWKKKWFFPPQQSLGFHGSVNQSSRWHDDVVVRIIMTGRTRGHNRPCSLRSSCSLVVQLQSQQQVDFDDDPPQDPSNGHGFHWGDDRRMTMGIHGPDDCRVVVSVVSSCVSSCSRRRNNRGPPVRMDDIHCWDADPQWTDHSVVSAIAHPQVVLLVQLVCQQDQVPDPVRHHDALVVSVVVLVVVQVCCVVPVVHGNDHDPVNVVSSVVSNVPRDPPPPCPVADVVRVVVCVVPDDDPPDDQDGDDFAQFLLQKFFAAPVGHTDDLVRGQKIKGWGQDDPPDPPRDIDIDMDGADPDPPDGPSVVNVVLVVQCVVAVGDRRGHSNDRHDRDDDDPVNVVVVVVVVVPPPPPPPPDDDD